Protein AF-A0A2T4ZBY1-F1 (afdb_monomer)

InterPro domains:
  IPR059263 Domain of unknown function DUF8219 [PF26656] (148-342)

Mean predicted aligned error: 10.85 Å

Solvent-accessible surface area (backbone atoms only — not comparable to full-atom values): 21522 Å² total; per-residue (Å²): 126,55,68,68,60,48,50,60,74,46,60,63,55,38,20,44,73,48,83,34,40,64,69,48,45,54,54,49,44,67,59,43,37,71,72,54,42,37,62,71,55,68,68,61,47,50,50,28,54,46,46,4,48,75,69,65,34,77,28,67,42,72,26,44,16,77,83,45,77,84,22,32,41,41,35,39,32,48,36,81,61,36,28,42,39,36,40,30,40,50,50,91,46,44,69,63,52,51,53,55,46,56,76,67,43,88,72,88,86,60,76,22,54,82,43,79,49,66,58,50,59,50,31,63,75,68,70,47,100,59,94,61,76,75,69,66,52,46,78,80,47,57,73,67,37,56,66,52,53,32,52,73,62,60,64,67,64,103,80,74,81,60,85,88,68,69,68,74,40,63,79,32,63,53,58,50,74,50,74,77,47,96,68,30,34,40,27,48,36,38,44,29,48,74,58,39,42,32,40,29,38,36,41,86,94,41,99,58,68,43,71,41,24,38,32,39,87,91,48,86,36,15,55,60,38,49,59,89,53,44,55,59,50,43,37,53,45,22,63,76,34,63,95,52,36,53,53,64,43,64,69,49,44,67,32,36,45,42,36,68,89,52,64,61,68,63,49,50,30,49,50,41,12,43,52,52,72,68,71,67,64,56,72,74,53,43,61,53,57,50,65,64,56,47,72,35,71,87,55,66,76,45,77,44,93,88,60,40,72,31,36,64,78,85,52,66,97,69,55,34,35,46,48,30,76,84,45,95,74,52,61,41,68,66,58,47,47,59,50,55,58,55,55,70,47,59,91,37,72,63,42,55,52,27,50,49,50,50,52,51,44,31,72,75,43,31,68,93,79,69,83,61,50,72,71,61,70,82,106

Organism: NCBI:txid1121389

Sequence (379 aa):
MNEEQMLDKYAGIMQYQLTLNPTDTDKLLADLIPLLALSFERSAYECACNKAKEENTVSIYYAKSRKDPRCLVLIQFLMSFFCHVIIRFPQTDEQVIRARINEVSHEDLYDTLTQQSKMNRIVHHYQIDIEVIDEYDLWKTVFKQKNFWNEYARFTSDNEVKDEEALIYPALAKPIYFEIEPKIGLLVDIGDKIFQSMLLFKHPSLDHPYRLGWDDAAHWRPHVLRWAEFKPLIYFLTIRYPDHFVVPFLLLLRFAPITKEEDEGEISKMIKAAWRSLHLFREEEIEQLDRIATYKPHFTWSYEAETGRYHACDAPMDIYSKRHICTDDFPFHAFADLFRSIESYKNTAAWYEAEEKWIRLIAQYGMEGDETWLARRNQ

pLDDT: mean 86.49, std 12.83, range [44.78, 98.31]

Nearest PDB structures (foldseek):
  3fg8-assembly3_C  TM=4.325E-01  e=1.320E+00  Rhodococcus jostii RHA1
  8avx-assembly1_B  TM=3.918E-01  e=1.931E+00  Deinococcus radiodurans R1 = ATCC 13939 = DSM 20539
  2xb3-assembly1_A  TM=3.550E-01  e=1.184E+00  Thermosynechococcus vestitus BP-1
  2vu4-assembly1_A  TM=3.265E-01  e=3.913E+00  Spinacia oleracea
  4rth-assembly1_A  TM=2.129E-01  e=5.725E+00  Zea mays

Structure (mmCIF, N/CA/C/O backbone):
data_AF-A0A2T4ZBY1-F1
#
_entry.id   AF-A0A2T4ZBY1-F1
#
loop_
_atom_site.group_PDB
_atom_site.id
_atom_site.type_symbol
_atom_site.label_atom_id
_atom_site.label_alt_id
_atom_site.label_comp_id
_atom_site.label_asym_id
_atom_site.label_entity_id
_atom_site.label_seq_id
_atom_site.pdbx_PDB_ins_code
_atom_site.Cartn_x
_atom_site.Cartn_y
_atom_site.Cartn_z
_atom_site.occupancy
_atom_site.B_iso_or_equiv
_atom_site.auth_seq_id
_atom_site.auth_comp_id
_atom_site.auth_asym_id
_atom_site.auth_atom_id
_atom_site.pdbx_PDB_model_num
ATOM 1 N N . MET A 1 1 ? -17.187 1.273 0.569 1.00 62.06 1 MET A N 1
ATOM 2 C CA . MET A 1 1 ? -17.721 2.610 0.895 1.00 62.06 1 MET A CA 1
ATOM 3 C C . MET A 1 1 ? -16.534 3.540 0.785 1.00 62.06 1 MET A C 1
ATOM 5 O O . MET A 1 1 ? -15.509 3.169 1.328 1.00 62.06 1 MET A O 1
ATOM 9 N N . ASN A 1 2 ? -16.608 4.626 0.015 1.00 58.25 2 ASN A N 1
ATOM 10 C CA . ASN A 1 2 ? -15.448 5.514 -0.144 1.00 58.25 2 ASN A CA 1
ATOM 11 C C . ASN A 1 2 ? -15.219 6.367 1.126 1.00 58.25 2 ASN A C 1
ATOM 13 O O . ASN A 1 2 ? -16.086 6.414 1.999 1.00 58.25 2 ASN A O 1
ATOM 17 N N . GLU A 1 3 ? -14.070 7.045 1.222 1.00 60.50 3 GLU A N 1
ATOM 18 C CA . GLU A 1 3 ? -13.687 7.881 2.377 1.00 60.50 3 GLU A CA 1
ATOM 19 C C . GLU A 1 3 ? -14.781 8.891 2.775 1.00 60.50 3 GLU A C 1
ATOM 21 O O . GLU A 1 3 ? -15.120 9.013 3.948 1.00 60.50 3 GLU A O 1
ATOM 26 N N . GLU A 1 4 ? -15.394 9.572 1.805 1.00 67.31 4 GLU A N 1
ATOM 27 C CA . GLU A 1 4 ? -16.436 10.577 2.054 1.00 67.31 4 GLU A CA 1
ATOM 28 C C . GLU A 1 4 ? -17.704 9.959 2.662 1.00 67.31 4 GLU A C 1
ATOM 30 O O . GLU A 1 4 ? -18.222 10.445 3.665 1.00 67.31 4 GLU A O 1
ATOM 35 N N . GLN A 1 5 ? -18.163 8.830 2.118 1.00 73.75 5 GLN A N 1
ATOM 36 C CA . GLN A 1 5 ? -19.296 8.079 2.657 1.00 73.75 5 GLN A CA 1
ATOM 37 C C . GLN A 1 5 ? -19.000 7.506 4.054 1.00 73.75 5 GLN A C 1
ATOM 39 O O . GLN A 1 5 ? -19.903 7.409 4.884 1.00 73.75 5 GLN A O 1
ATOM 44 N N . MET A 1 6 ? -17.746 7.124 4.327 1.00 72.62 6 MET A N 1
ATOM 45 C CA . MET A 1 6 ? -17.313 6.677 5.655 1.00 72.62 6 MET A CA 1
ATOM 46 C C . MET A 1 6 ? -17.366 7.823 6.668 1.00 72.62 6 MET A C 1
ATOM 48 O O . MET A 1 6 ? -17.929 7.648 7.750 1.00 72.62 6 MET A O 1
ATOM 52 N N . LEU A 1 7 ? -16.796 8.980 6.316 1.00 74.56 7 LEU A N 1
ATOM 53 C CA . LEU A 1 7 ? -16.785 10.175 7.160 1.00 74.56 7 LEU A CA 1
ATOM 54 C C . LEU A 1 7 ? -18.203 10.654 7.463 1.00 74.56 7 LEU A C 1
ATOM 56 O O . LEU A 1 7 ? -18.491 10.992 8.606 1.00 74.56 7 LEU A O 1
ATOM 60 N N . ASP A 1 8 ? -19.095 10.617 6.475 1.00 85.00 8 ASP A N 1
ATOM 61 C CA . ASP A 1 8 ? -20.505 10.950 6.665 1.00 85.00 8 ASP A CA 1
ATOM 62 C C . ASP A 1 8 ? -21.203 9.942 7.593 1.00 85.00 8 ASP A C 1
ATOM 64 O O . ASP A 1 8 ? -21.796 10.311 8.610 1.00 85.00 8 AS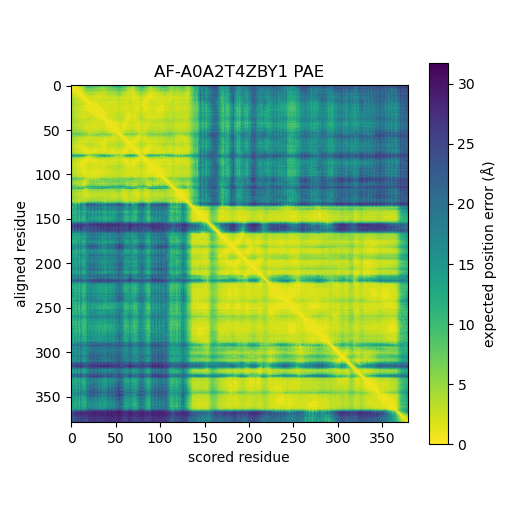P A O 1
ATOM 68 N N . LYS A 1 9 ? -21.047 8.635 7.331 1.00 87.31 9 LYS A N 1
ATOM 69 C CA . LYS A 1 9 ? -21.667 7.579 8.147 1.00 87.31 9 LYS A CA 1
ATOM 70 C C . LYS A 1 9 ? -21.220 7.616 9.609 1.00 87.31 9 LYS A C 1
ATOM 72 O O . LYS A 1 9 ? -22.024 7.358 10.512 1.00 87.31 9 LYS A O 1
ATOM 77 N N . TYR A 1 10 ? -19.944 7.898 9.851 1.00 90.06 10 TYR A N 1
ATOM 78 C CA . TYR A 1 10 ? -19.343 7.927 11.183 1.00 90.06 10 TYR A CA 1
ATOM 79 C C . TYR A 1 10 ? -19.145 9.345 11.729 1.00 90.06 10 TYR A C 1
ATOM 81 O O . TYR A 1 10 ? -18.454 9.524 12.732 1.00 90.06 10 TYR A O 1
ATOM 89 N N . ALA A 1 11 ? -19.801 10.345 11.135 1.00 90.69 11 ALA A N 1
ATOM 90 C CA . ALA A 1 11 ? -19.777 11.707 11.641 1.00 90.69 11 ALA A CA 1
ATOM 91 C C . ALA A 1 11 ? -20.222 11.745 13.115 1.00 90.69 11 ALA A C 1
ATOM 93 O O . ALA A 1 11 ? -21.262 11.188 13.490 1.00 90.69 11 ALA A O 1
ATOM 94 N N . GLY A 1 12 ? -19.406 12.395 13.950 1.00 93.31 12 GLY A N 1
ATOM 95 C CA . GLY A 1 12 ? -19.637 12.513 15.391 1.00 93.31 12 GLY A CA 1
ATOM 96 C C . GLY A 1 12 ? -19.388 11.233 16.194 1.00 93.31 12 GLY A C 1
ATOM 97 O O . GLY A 1 12 ? -19.800 11.175 17.349 1.00 93.31 12 GLY A O 1
ATOM 98 N N . ILE A 1 13 ? -18.744 10.214 15.620 1.00 95.25 13 ILE A N 1
ATOM 99 C CA . ILE A 1 13 ? -18.217 9.055 16.351 1.00 95.25 13 ILE A CA 1
ATOM 100 C C . ILE A 1 13 ? -16.724 9.276 16.613 1.00 95.25 13 ILE A C 1
ATOM 102 O O . ILE A 1 13 ? -16.033 9.868 15.793 1.00 95.25 13 ILE A O 1
ATOM 106 N N . MET A 1 14 ? -16.236 8.791 17.749 1.00 93.50 14 MET A N 1
ATOM 107 C CA . MET A 1 14 ? -14.817 8.721 18.101 1.00 93.50 14 MET A CA 1
ATOM 108 C C . MET A 1 14 ? -14.440 7.285 18.455 1.00 93.50 14 MET A C 1
ATOM 110 O O . MET A 1 14 ? -15.310 6.472 18.791 1.00 93.50 14 MET A O 1
ATOM 114 N N . GLN A 1 15 ? -13.145 6.970 18.415 1.00 93.75 15 GLN A N 1
ATOM 115 C CA . GLN A 1 15 ? -12.635 5.677 18.856 1.00 93.75 15 GLN A CA 1
ATOM 116 C C . GLN A 1 15 ? -11.355 5.791 19.676 1.00 93.75 15 GLN A C 1
ATOM 118 O O . GLN A 1 15 ? -10.359 6.333 19.209 1.00 93.75 15 GLN A O 1
ATOM 123 N N . TYR A 1 16 ? -11.323 5.155 20.842 1.00 94.62 16 TYR A N 1
ATOM 124 C CA . TYR A 1 16 ? -10.093 4.969 21.617 1.00 94.62 16 TYR A CA 1
ATOM 125 C C . TYR A 1 16 ? -9.655 3.513 21.629 1.00 94.62 16 TYR A C 1
ATOM 127 O O . TYR A 1 16 ? -10.484 2.606 21.546 1.00 94.62 16 TYR A O 1
ATOM 135 N N . GLN A 1 17 ? -8.344 3.302 21.742 1.00 92.94 17 GLN A N 1
ATOM 136 C CA . GLN A 1 17 ? -7.732 1.987 21.883 1.00 92.94 17 GLN A CA 1
ATOM 137 C C . GLN A 1 17 ? -6.754 1.991 23.055 1.00 92.94 17 GLN A C 1
ATOM 139 O O . GLN A 1 17 ? -5.975 2.926 23.198 1.00 92.94 17 GLN A O 1
ATOM 144 N N . LEU A 1 18 ? -6.814 0.952 23.882 1.00 94.19 18 LEU A N 1
ATOM 145 C CA . LEU A 1 18 ? -6.128 0.864 25.170 1.00 94.19 18 LEU A CA 1
ATOM 146 C C . LEU A 1 18 ? -5.474 -0.510 25.312 1.00 94.19 18 LEU A C 1
ATOM 148 O O . LEU A 1 18 ? -5.987 -1.498 24.770 1.00 94.19 18 LEU A O 1
ATOM 152 N N . THR A 1 19 ? -4.414 -0.600 26.113 1.00 93.50 19 THR A N 1
ATOM 153 C CA . THR A 1 19 ? -3.943 -1.886 26.647 1.00 93.50 19 THR A CA 1
ATOM 154 C C . THR A 1 19 ? -4.122 -1.905 28.160 1.00 93.50 19 THR A C 1
ATOM 156 O O . THR A 1 19 ? -3.518 -1.111 28.866 1.00 93.50 19 THR A O 1
ATOM 159 N N . LEU A 1 20 ? -4.960 -2.810 28.663 1.00 95.38 20 LEU A N 1
ATOM 160 C CA . LEU A 1 20 ? -5.303 -2.905 30.086 1.00 95.38 20 LEU A CA 1
ATOM 161 C C . LEU A 1 20 ? -5.048 -4.318 30.605 1.00 95.38 20 LEU A C 1
ATOM 163 O O . LEU A 1 20 ? -5.096 -5.281 29.844 1.00 95.38 20 LEU A O 1
ATOM 167 N N . ASN A 1 21 ? -4.836 -4.474 31.910 1.00 94.81 21 ASN A N 1
ATOM 168 C CA . ASN A 1 21 ? -4.955 -5.796 32.529 1.00 94.81 21 ASN A CA 1
ATOM 169 C C . ASN A 1 21 ? -6.450 -6.202 32.647 1.00 94.81 21 ASN A C 1
ATOM 171 O O . ASN A 1 21 ? -7.340 -5.355 32.495 1.00 94.81 21 ASN A O 1
ATOM 175 N N . PRO A 1 22 ? -6.769 -7.487 32.903 1.00 92.75 22 PRO A N 1
ATOM 176 C CA . PRO A 1 22 ? -8.157 -7.945 32.999 1.00 92.75 22 PRO A CA 1
ATOM 177 C C . PRO A 1 22 ? -8.991 -7.232 34.073 1.00 92.75 22 PRO A C 1
ATOM 179 O O . PRO A 1 22 ? -10.155 -6.931 33.829 1.00 92.75 22 PRO A O 1
ATOM 182 N N . THR A 1 23 ? -8.403 -6.917 35.231 1.00 94.69 23 THR A N 1
ATOM 183 C CA . THR A 1 23 ? -9.101 -6.250 36.344 1.00 94.69 23 THR A CA 1
ATOM 184 C C . THR A 1 23 ? -9.541 -4.837 35.965 1.00 94.69 23 THR A C 1
ATOM 186 O O . THR A 1 23 ? -10.693 -4.459 36.173 1.00 94.69 23 THR A O 1
ATOM 189 N N . ASP A 1 24 ? -8.640 -4.071 35.356 1.00 96.75 24 ASP A N 1
ATOM 190 C CA . ASP A 1 24 ? -8.914 -2.716 34.877 1.00 96.75 24 ASP A CA 1
ATOM 191 C C . ASP A 1 24 ? -9.897 -2.716 33.703 1.00 96.75 24 ASP A C 1
ATOM 193 O O . ASP A 1 24 ? -10.747 -1.831 33.596 1.00 96.75 24 ASP A O 1
ATOM 197 N N . THR A 1 25 ? -9.847 -3.755 32.864 1.00 96.50 25 THR A N 1
ATOM 198 C CA . THR A 1 25 ? -10.837 -3.983 31.803 1.00 96.50 25 THR A CA 1
ATOM 199 C C . THR A 1 25 ? -12.233 -4.202 32.391 1.00 96.50 25 THR A C 1
ATOM 201 O O . THR A 1 25 ? -13.179 -3.554 31.949 1.00 96.50 25 THR A O 1
ATOM 204 N N . ASP A 1 26 ? -12.382 -5.076 33.393 1.00 96.25 26 ASP A N 1
ATOM 205 C CA . ASP A 1 26 ? -13.662 -5.318 34.078 1.00 96.25 26 ASP A CA 1
ATOM 206 C C . ASP A 1 26 ? -14.211 -4.028 34.714 1.00 96.25 26 ASP A C 1
ATOM 208 O O . ASP A 1 26 ? -15.394 -3.713 34.551 1.00 96.25 26 ASP A O 1
ATOM 212 N N . LYS A 1 27 ? -13.348 -3.251 35.390 1.00 97.00 27 LYS A N 1
ATOM 213 C CA . LYS A 1 27 ? -13.723 -1.960 35.989 1.00 97.00 27 LYS A CA 1
ATOM 214 C C . LYS A 1 27 ? -14.229 -0.984 34.925 1.00 97.00 27 LYS A C 1
ATOM 216 O O . LYS A 1 27 ? -15.320 -0.439 35.066 1.00 97.00 27 LYS A O 1
ATOM 221 N N . LEU A 1 28 ? -13.473 -0.806 33.842 1.00 97.31 28 LEU A N 1
ATOM 222 C CA . LEU A 1 28 ? -13.849 0.096 32.757 1.00 97.31 28 LEU A CA 1
ATOM 223 C C . LEU A 1 28 ? -15.168 -0.327 32.093 1.00 97.31 28 LEU A C 1
ATOM 225 O O . LEU A 1 28 ? -16.019 0.513 31.808 1.00 97.31 28 LEU A O 1
ATOM 229 N N . LEU A 1 29 ? -15.377 -1.627 31.871 1.00 97.06 29 LEU A N 1
ATOM 230 C CA . LEU A 1 29 ? -16.619 -2.134 31.287 1.00 97.06 29 LEU A CA 1
ATOM 231 C C . LEU A 1 29 ? -17.833 -1.876 32.174 1.00 97.06 29 LEU A C 1
ATOM 233 O O . LEU A 1 29 ? -18.886 -1.524 31.646 1.00 97.06 29 LEU A O 1
ATOM 237 N N . ALA A 1 30 ? -17.699 -2.020 33.495 1.00 96.56 30 ALA A N 1
ATOM 238 C CA . ALA A 1 30 ? -18.791 -1.741 34.423 1.00 96.56 30 ALA A CA 1
ATOM 239 C C . ALA A 1 30 ? -19.327 -0.305 34.268 1.00 96.56 30 ALA A C 1
ATOM 241 O O . ALA A 1 30 ? -20.541 -0.100 34.337 1.00 96.56 30 ALA A O 1
ATOM 242 N N . ASP A 1 31 ? -18.446 0.654 33.967 1.00 96.31 31 ASP A N 1
ATOM 243 C CA . ASP A 1 31 ? -18.810 2.050 33.715 1.00 96.31 31 ASP A CA 1
ATOM 244 C C . ASP A 1 31 ? -19.317 2.288 32.281 1.00 96.31 31 ASP A C 1
ATOM 246 O O . ASP A 1 31 ? -20.285 3.027 32.071 1.00 96.31 31 ASP A O 1
ATOM 250 N N . LEU A 1 32 ? -18.696 1.659 31.276 1.00 96.12 32 LEU A N 1
ATOM 251 C CA . LEU A 1 32 ? -19.032 1.882 29.864 1.00 96.12 32 LEU A CA 1
ATOM 252 C C . LEU A 1 32 ? -20.331 1.199 29.421 1.00 96.12 32 LEU A C 1
ATOM 254 O O . LEU A 1 32 ? -21.037 1.741 28.571 1.00 96.12 32 LEU A O 1
ATOM 258 N N . ILE A 1 33 ? -20.668 0.029 29.974 1.00 96.81 33 ILE A N 1
ATOM 259 C CA . ILE A 1 33 ? -21.889 -0.717 29.624 1.00 96.81 33 ILE A CA 1
ATOM 260 C C . ILE A 1 33 ? -23.153 0.145 29.769 1.00 96.81 33 ILE A C 1
ATOM 262 O O . ILE A 1 33 ? -23.899 0.247 28.787 1.00 96.81 33 ILE A O 1
ATOM 266 N N . PRO A 1 34 ? -23.429 0.769 30.933 1.00 96.75 34 PRO A N 1
ATOM 267 C CA . PRO A 1 34 ? -24.606 1.617 31.081 1.00 96.75 34 PRO A CA 1
ATOM 268 C C . PRO A 1 34 ? -24.491 2.909 30.268 1.00 96.75 34 PRO A C 1
ATOM 270 O O . PRO A 1 34 ? -25.483 3.321 29.666 1.00 96.75 34 PRO A O 1
ATOM 273 N N . LEU A 1 35 ? -23.300 3.517 30.205 1.00 95.88 35 LEU A N 1
ATOM 274 C CA . LEU A 1 35 ? -23.070 4.782 29.504 1.00 95.88 35 LEU A CA 1
ATOM 275 C C . LEU A 1 35 ? -23.386 4.669 28.007 1.00 95.88 35 LEU A C 1
ATOM 277 O O . LEU A 1 35 ? -24.145 5.467 27.464 1.00 95.88 35 LEU A O 1
ATOM 281 N N . LEU A 1 36 ? -22.872 3.621 27.362 1.00 95.88 36 LEU A N 1
ATOM 282 C CA . LEU A 1 36 ? -23.037 3.377 25.929 1.00 95.88 36 LEU A CA 1
ATOM 283 C C . LEU A 1 36 ? -24.257 2.507 25.600 1.00 95.88 36 LEU A C 1
ATOM 285 O O . LEU A 1 36 ? -24.498 2.208 24.430 1.00 95.88 36 LEU A O 1
ATOM 289 N N . ALA A 1 37 ? -25.038 2.090 26.601 1.00 96.81 37 ALA A N 1
ATOM 290 C CA . ALA A 1 37 ? -26.164 1.168 26.448 1.00 96.81 37 ALA A CA 1
ATOM 291 C C . ALA A 1 37 ? -25.789 -0.115 25.674 1.00 96.81 37 ALA A C 1
ATOM 293 O O . ALA A 1 37 ? -26.484 -0.512 24.732 1.00 96.81 37 ALA A O 1
ATOM 294 N N . LEU A 1 38 ? -24.670 -0.746 26.043 1.00 96.06 38 LEU A N 1
ATOM 295 C CA . LEU A 1 38 ? -24.140 -1.931 25.361 1.00 96.06 38 LEU A CA 1
ATOM 296 C C . LEU A 1 38 ? -25.024 -3.165 25.597 1.00 96.06 38 LEU A C 1
ATOM 298 O O . LEU A 1 38 ? -25.463 -3.435 26.716 1.00 96.06 38 LEU A O 1
ATOM 302 N N . SER A 1 39 ? -25.230 -3.972 24.555 1.00 95.44 39 SER A N 1
ATOM 303 C CA . SER A 1 39 ? -25.774 -5.332 24.666 1.00 95.44 39 SER A CA 1
ATOM 304 C C . SER A 1 39 ? -24.722 -6.288 25.227 1.00 95.44 39 SER A C 1
ATOM 306 O O . SER A 1 39 ? -24.191 -7.126 24.509 1.00 95.44 39 SER A O 1
ATOM 308 N N . PHE A 1 40 ? -24.379 -6.120 26.501 1.00 95.88 40 PHE A N 1
ATOM 309 C CA . PHE A 1 40 ? -23.341 -6.909 27.152 1.00 95.88 40 PHE A CA 1
ATOM 310 C C . PHE A 1 40 ? -23.882 -8.250 27.669 1.00 95.88 40 PHE A C 1
ATOM 312 O O . PHE A 1 40 ? -24.803 -8.282 28.487 1.00 95.88 40 PHE A O 1
ATOM 319 N N . GLU A 1 41 ? -23.277 -9.352 27.228 1.00 96.50 41 GLU A N 1
ATOM 320 C CA . GLU A 1 41 ? -23.583 -10.714 27.666 1.00 96.50 41 GLU A CA 1
ATOM 321 C C . GLU A 1 41 ? -22.462 -11.240 28.568 1.00 96.50 41 GLU A C 1
ATOM 323 O O . GLU A 1 41 ? -21.413 -11.687 28.097 1.00 96.50 41 GLU A O 1
ATOM 328 N N . ARG A 1 42 ? -22.685 -11.201 29.891 1.00 95.88 42 ARG A N 1
ATOM 329 C CA . ARG A 1 42 ? -21.660 -11.558 30.889 1.00 95.88 42 ARG A CA 1
ATOM 330 C C . ARG A 1 42 ? -21.090 -12.963 30.678 1.00 95.88 42 ARG A C 1
ATOM 332 O O . ARG A 1 42 ? -19.880 -13.131 30.754 1.00 95.88 42 ARG A O 1
ATOM 339 N N . SER A 1 43 ? -21.934 -13.941 30.352 1.00 96.06 43 SER A N 1
ATOM 340 C CA . SER A 1 43 ? -21.504 -15.323 30.106 1.00 96.06 43 SER A CA 1
ATOM 341 C C . SER A 1 43 ? -20.586 -15.454 28.888 1.00 96.06 43 SER A C 1
ATOM 343 O O . SER A 1 43 ? -19.617 -16.206 28.933 1.00 96.06 43 SER A O 1
ATOM 345 N N . ALA A 1 44 ? -20.855 -14.716 27.807 1.00 95.44 44 ALA A N 1
ATOM 346 C CA . ALA A 1 44 ? -20.012 -14.724 26.613 1.00 95.44 44 ALA A CA 1
ATOM 347 C C . ALA A 1 44 ? -18.664 -14.031 26.873 1.00 95.44 44 ALA A C 1
ATOM 349 O O . ALA A 1 44 ? -17.621 -14.533 26.453 1.00 95.44 44 ALA A O 1
ATOM 350 N N . TYR A 1 45 ? -18.675 -12.926 27.625 1.00 96.25 45 TYR A N 1
ATOM 351 C CA . TYR A 1 45 ? -17.459 -12.248 28.079 1.00 96.25 45 TYR A CA 1
ATOM 352 C C . TYR A 1 45 ? -16.578 -13.165 28.941 1.00 96.25 45 TYR A C 1
ATOM 354 O O . TYR A 1 45 ? -15.388 -13.320 28.669 1.00 96.25 45 TYR A O 1
ATOM 362 N N . GLU A 1 46 ? -17.163 -13.815 29.951 1.00 95.19 46 GLU A N 1
ATOM 363 C CA . GLU A 1 46 ? -16.445 -14.735 30.841 1.00 95.19 46 GLU A CA 1
ATOM 364 C C . GLU A 1 46 ? -15.914 -15.953 30.082 1.00 95.19 46 GLU A C 1
ATOM 366 O O . GLU A 1 46 ? -14.772 -16.353 30.296 1.00 95.19 46 GLU A O 1
ATOM 371 N N . CYS A 1 47 ? -16.688 -16.493 29.136 1.00 95.06 47 CYS A N 1
ATOM 372 C CA . CYS A 1 47 ? -16.235 -17.573 28.262 1.00 95.06 47 CYS A CA 1
ATOM 373 C C . CYS A 1 47 ? -15.004 -17.164 27.439 1.00 95.06 47 CYS A C 1
ATOM 375 O O . CYS A 1 47 ? -14.045 -17.930 27.360 1.00 95.06 47 CYS A O 1
ATOM 377 N N . ALA A 1 48 ? -1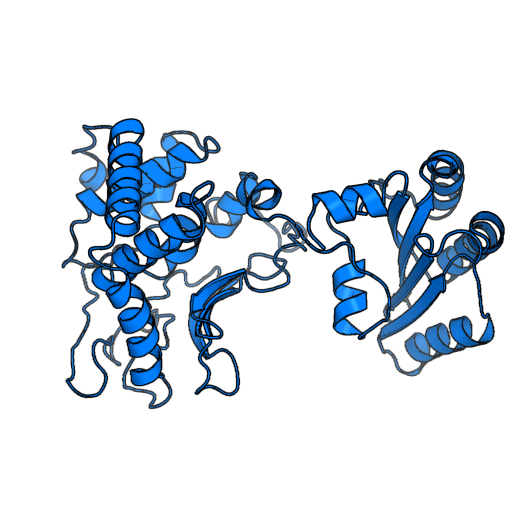5.001 -15.965 26.846 1.00 93.31 48 ALA A N 1
ATOM 378 C CA . ALA A 1 48 ? -13.849 -15.465 26.099 1.00 93.31 48 ALA A CA 1
ATOM 379 C C . ALA A 1 48 ? -12.630 -15.276 27.020 1.00 93.31 48 ALA A C 1
ATOM 381 O O . ALA A 1 48 ? -11.540 -15.756 26.703 1.00 93.31 48 ALA A O 1
ATOM 382 N N . CYS A 1 49 ? -12.816 -14.646 28.181 1.00 93.69 49 CYS A N 1
ATOM 383 C CA . CYS A 1 49 ? -11.755 -14.419 29.163 1.00 93.69 49 CYS A CA 1
ATOM 384 C C . CYS A 1 49 ? -11.133 -15.738 29.662 1.00 93.69 49 CYS A C 1
ATOM 386 O O . CYS A 1 49 ? -9.910 -15.879 29.680 1.00 93.69 49 CYS A O 1
ATOM 388 N N . ASN A 1 50 ? -11.959 -16.730 30.008 1.00 92.94 50 ASN A N 1
ATOM 389 C CA . ASN A 1 50 ? -11.488 -18.037 30.471 1.00 92.94 50 ASN A CA 1
ATOM 390 C C . ASN A 1 50 ? -10.771 -18.802 29.362 1.00 92.94 50 ASN A C 1
ATOM 392 O O . ASN A 1 50 ? -9.698 -19.340 29.612 1.00 92.94 50 ASN A O 1
ATOM 396 N N . LYS A 1 51 ? -11.286 -18.764 28.127 1.00 91.25 51 LYS A N 1
ATOM 397 C CA . LYS A 1 51 ? -10.618 -19.378 26.974 1.00 91.25 51 LYS A CA 1
ATOM 398 C C . LYS A 1 51 ? -9.186 -18.863 26.805 1.00 91.25 51 LYS A C 1
ATOM 400 O O . LYS A 1 51 ? -8.262 -19.658 26.669 1.00 91.25 51 LYS A O 1
ATOM 405 N N . ALA A 1 52 ? -8.989 -17.545 26.883 1.00 90.19 52 ALA A N 1
ATOM 406 C CA . ALA A 1 52 ? -7.656 -16.956 26.762 1.00 90.19 52 ALA A CA 1
ATOM 407 C C . ALA A 1 52 ? -6.711 -17.364 27.907 1.00 90.19 52 ALA A C 1
ATOM 409 O O . ALA A 1 52 ? -5.517 -17.566 27.682 1.00 90.19 52 ALA A O 1
ATOM 410 N N . LYS A 1 53 ? -7.240 -17.520 29.128 1.00 89.25 53 LYS A N 1
ATOM 411 C CA . LYS A 1 53 ? -6.466 -17.939 30.307 1.00 89.25 53 LYS A CA 1
ATOM 412 C C . LYS A 1 53 ? -6.108 -19.425 30.294 1.00 89.25 53 LYS A C 1
ATOM 414 O O . LYS A 1 53 ? -4.965 -19.767 30.572 1.00 89.25 53 LYS A O 1
ATOM 419 N N . GLU A 1 54 ? -7.080 -20.291 30.024 1.00 91.38 54 GLU A N 1
ATOM 420 C CA . GLU A 1 54 ?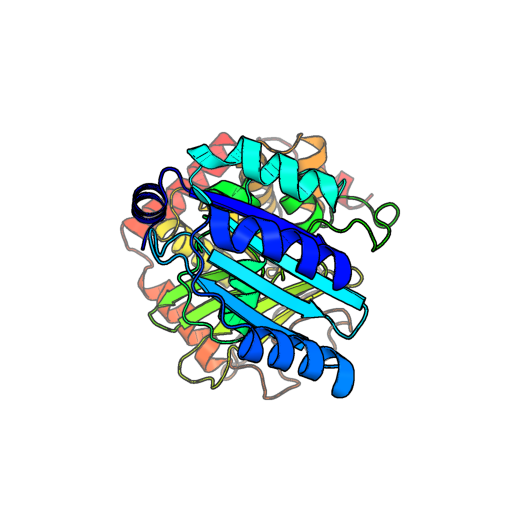 -6.948 -21.746 30.154 1.00 91.38 54 GLU A CA 1
ATOM 421 C C . GLU A 1 54 ? -6.218 -22.364 28.964 1.00 91.38 54 GLU A C 1
ATOM 423 O O . GLU A 1 54 ? -5.357 -23.222 29.143 1.00 91.38 54 GLU A O 1
ATOM 428 N N . GLU A 1 55 ? -6.525 -21.907 27.750 1.00 88.62 55 GLU A N 1
ATOM 429 C CA . GLU A 1 55 ? -5.913 -22.445 26.533 1.00 88.62 55 GLU A CA 1
ATOM 430 C C . GLU A 1 55 ? -4.611 -21.720 26.171 1.00 88.62 55 GLU A C 1
ATOM 432 O O . GLU A 1 55 ? -3.912 -22.136 25.248 1.00 88.62 55 GLU A O 1
ATOM 437 N N . ASN A 1 56 ? -4.278 -20.635 26.882 1.00 85.94 56 ASN A N 1
ATOM 438 C CA . ASN A 1 56 ? -3.179 -19.734 26.538 1.00 85.94 56 ASN A CA 1
ATOM 439 C C . ASN A 1 56 ? -3.275 -19.235 25.079 1.00 85.94 56 ASN A C 1
ATOM 441 O O . ASN A 1 56 ? -2.276 -19.128 24.365 1.00 85.94 56 ASN A O 1
ATOM 445 N N . THR A 1 57 ? -4.503 -18.971 24.623 1.00 87.25 57 THR A N 1
ATOM 446 C CA . THR A 1 57 ? -4.817 -18.512 23.265 1.00 87.25 57 THR A CA 1
ATOM 447 C C . THR A 1 57 ? -5.318 -17.070 23.266 1.00 87.25 57 THR A C 1
ATOM 449 O O . THR A 1 57 ? -5.594 -16.475 24.308 1.00 87.25 57 THR A O 1
ATOM 452 N N . VAL A 1 58 ? -5.424 -16.476 22.077 1.00 88.94 58 VAL A N 1
ATOM 453 C CA . VAL A 1 58 ? -6.101 -15.188 21.903 1.00 88.94 58 VAL A CA 1
ATOM 454 C C . VAL A 1 58 ? -7.597 -15.436 21.730 1.00 88.94 58 VAL A C 1
ATOM 456 O O . VAL A 1 58 ? -8.004 -16.275 20.924 1.00 88.94 58 VAL A O 1
ATOM 459 N N . SER A 1 59 ? -8.425 -14.691 22.459 1.00 92.94 59 SER A N 1
ATOM 460 C CA . SER A 1 59 ? -9.883 -14.733 22.327 1.00 92.94 59 SER A CA 1
ATOM 461 C C . SER A 1 59 ? -10.453 -13.325 22.170 1.00 92.94 59 SER A C 1
ATOM 463 O O . SER A 1 59 ? -9.831 -12.340 22.573 1.00 92.94 59 SER A O 1
ATOM 465 N N . ILE A 1 60 ? -11.635 -13.223 21.560 1.00 95.56 60 ILE A N 1
ATOM 466 C CA . ILE A 1 60 ? -12.278 -11.943 21.262 1.00 95.56 60 ILE A CA 1
ATOM 467 C C . ILE A 1 60 ? -13.670 -11.893 21.883 1.00 95.56 60 ILE A C 1
ATOM 469 O O . ILE A 1 60 ? -14.421 -12.865 21.825 1.00 95.56 60 ILE A O 1
ATOM 473 N N . TYR A 1 61 ? -14.028 -10.730 22.415 1.00 96.06 61 TYR A N 1
ATOM 474 C CA . TYR A 1 61 ? -15.390 -10.387 22.802 1.00 96.06 61 TYR A CA 1
ATOM 475 C C . TYR A 1 61 ? -15.746 -9.004 22.262 1.00 96.06 61 TYR A C 1
ATOM 477 O O . TYR A 1 61 ? -14.895 -8.118 22.220 1.00 96.06 61 TYR A O 1
ATOM 485 N N . TYR A 1 62 ? -17.001 -8.781 21.881 1.00 96.31 62 TYR A N 1
ATOM 486 C CA . TYR A 1 62 ? -17.485 -7.435 21.598 1.00 96.31 62 TYR A CA 1
ATOM 487 C C . TYR A 1 62 ? -18.950 -7.266 21.984 1.00 96.31 62 TYR A C 1
ATOM 489 O O . TYR A 1 62 ? -19.723 -8.220 21.979 1.00 96.31 62 TYR A O 1
ATOM 497 N N . ALA A 1 63 ? -19.335 -6.028 22.283 1.00 96.38 63 ALA A N 1
ATOM 498 C CA . ALA A 1 63 ? -20.714 -5.642 22.546 1.00 96.38 63 ALA A CA 1
ATOM 499 C C . ALA A 1 63 ? -21.037 -4.350 21.790 1.00 96.38 63 ALA A C 1
ATOM 501 O O . ALA A 1 63 ? -20.302 -3.369 21.893 1.00 96.38 63 ALA A O 1
ATOM 502 N N . LYS A 1 64 ? -22.141 -4.343 21.036 1.00 96.50 64 LYS A N 1
ATOM 503 C CA . LYS A 1 64 ? -22.648 -3.159 20.321 1.00 96.50 64 LYS A CA 1
ATOM 504 C C . LYS A 1 64 ? -23.655 -2.405 21.189 1.00 96.50 64 LYS A C 1
ATOM 506 O O . LYS A 1 64 ? -24.371 -3.015 21.987 1.00 96.50 64 LYS A O 1
ATOM 511 N N . SER A 1 65 ? -23.729 -1.088 21.029 1.00 96.75 65 SER A N 1
ATOM 512 C CA . SER A 1 65 ? -24.779 -0.285 21.654 1.00 96.75 65 SER A CA 1
ATOM 513 C C . SER A 1 65 ? -26.151 -0.641 21.083 1.00 96.75 65 SER A C 1
ATOM 515 O O . SER A 1 65 ? -26.312 -0.856 19.883 1.00 96.75 65 SER A O 1
ATOM 517 N N . ARG A 1 66 ? -27.163 -0.665 21.955 1.00 95.75 66 ARG A N 1
ATOM 518 C CA . ARG A 1 66 ? -28.578 -0.805 21.573 1.00 95.75 66 ARG A CA 1
ATOM 519 C C . ARG A 1 66 ? -29.160 0.474 20.978 1.00 95.75 66 ARG A C 1
ATOM 521 O O . ARG A 1 66 ? -30.214 0.413 20.355 1.00 95.75 66 ARG A O 1
ATOM 528 N N . LYS A 1 67 ? -28.523 1.622 21.228 1.00 95.38 67 LYS A N 1
ATOM 529 C CA . LYS A 1 67 ? -28.998 2.939 20.783 1.00 95.38 67 LYS A CA 1
ATOM 530 C C . LYS A 1 67 ? -28.385 3.342 19.448 1.00 95.38 67 LYS A C 1
ATOM 532 O O . LYS A 1 67 ? -29.112 3.785 18.569 1.00 95.38 67 LYS A O 1
ATOM 537 N N . ASP A 1 68 ? -27.072 3.175 19.307 1.00 95.62 68 ASP A N 1
ATOM 538 C CA . ASP A 1 68 ? -26.343 3.516 18.085 1.00 95.62 68 ASP A CA 1
ATOM 539 C C . ASP A 1 68 ? -25.403 2.366 17.692 1.00 95.62 68 ASP A C 1
ATOM 541 O O . ASP A 1 68 ? -24.359 2.197 18.319 1.00 95.62 68 ASP A O 1
ATOM 545 N N . PRO A 1 69 ? -25.714 1.576 16.649 1.00 92.12 69 PRO A N 1
ATOM 546 C CA . PRO A 1 69 ? -24.914 0.409 16.275 1.00 92.12 69 PRO A CA 1
ATOM 547 C C . PRO A 1 69 ? -23.482 0.744 15.821 1.00 92.12 69 PRO A C 1
ATOM 549 O O . PRO A 1 69 ? -22.670 -0.174 15.690 1.00 92.12 69 PRO A O 1
ATOM 552 N N . ARG A 1 70 ? -23.154 2.027 15.594 1.00 93.50 70 ARG A N 1
ATOM 553 C CA . ARG A 1 70 ? -21.781 2.496 15.338 1.00 93.50 70 ARG A CA 1
ATOM 554 C C . ARG A 1 70 ? -20.919 2.470 16.605 1.00 93.50 70 ARG A C 1
ATOM 556 O O . ARG A 1 70 ? -19.698 2.352 16.508 1.00 93.50 70 ARG A O 1
ATOM 563 N N . CYS A 1 71 ? -21.549 2.558 17.777 1.00 96.19 71 CYS A N 1
ATOM 564 C CA . CYS A 1 71 ? -20.899 2.525 19.082 1.00 96.19 71 CYS A CA 1
ATOM 565 C C . CYS A 1 71 ? -20.768 1.085 19.587 1.00 96.19 71 CYS A C 1
ATOM 567 O O . CYS A 1 71 ? -21.722 0.302 19.541 1.00 96.19 71 CYS A O 1
ATOM 569 N N . LEU A 1 72 ? -19.590 0.727 20.093 1.00 96.94 72 LEU A N 1
ATOM 570 C CA . LEU A 1 72 ? -19.293 -0.622 20.573 1.00 96.94 72 LEU A CA 1
ATOM 571 C C . LEU A 1 72 ? -18.060 -0.647 21.468 1.00 96.94 72 LEU A C 1
ATOM 573 O O . LEU A 1 72 ? -17.257 0.283 21.468 1.00 96.94 72 LEU A O 1
ATOM 577 N N . VAL A 1 73 ? -17.882 -1.766 22.163 1.00 97.12 73 VAL A N 1
ATOM 578 C CA . VAL A 1 73 ? -16.606 -2.145 22.769 1.00 97.12 73 VAL A CA 1
ATOM 579 C C . VAL A 1 73 ? -16.160 -3.473 22.172 1.00 97.12 73 VAL A C 1
ATOM 581 O O . VAL A 1 73 ? -16.944 -4.418 22.139 1.00 97.12 73 VAL A O 1
ATOM 584 N N . LEU A 1 74 ? -14.917 -3.536 21.703 1.00 96.69 74 LEU A N 1
ATOM 585 C CA . LEU A 1 74 ? -14.234 -4.732 21.214 1.00 96.69 74 LEU A CA 1
ATOM 586 C C . LEU A 1 74 ? -13.034 -5.007 22.120 1.00 96.69 74 LEU A C 1
ATOM 588 O O . LEU A 1 74 ? -12.254 -4.107 22.417 1.00 96.69 74 LEU A O 1
ATOM 592 N N . ILE A 1 75 ? -12.884 -6.254 22.546 1.00 96.75 75 ILE A N 1
ATOM 593 C CA . ILE A 1 75 ? -11.843 -6.694 23.468 1.00 96.75 75 ILE A CA 1
ATOM 594 C C . ILE A 1 75 ? -11.130 -7.879 22.848 1.00 96.75 75 ILE A C 1
ATOM 596 O O . ILE A 1 75 ? -11.756 -8.889 22.532 1.00 96.75 75 ILE A O 1
ATOM 600 N N . GLN A 1 76 ? -9.817 -7.762 22.711 1.00 96.19 76 GLN A N 1
ATOM 601 C CA . GLN A 1 76 ? -8.937 -8.874 22.396 1.00 96.19 76 GLN A CA 1
ATOM 602 C C . GLN A 1 76 ? -8.165 -9.257 23.655 1.00 96.19 76 GLN A C 1
ATOM 604 O O . GLN A 1 76 ? -7.324 -8.490 24.124 1.00 96.19 76 GLN A O 1
ATOM 609 N N . PHE A 1 77 ? -8.439 -10.441 24.191 1.00 93.88 77 PHE A N 1
ATOM 610 C CA . PHE A 1 77 ? -7.705 -10.999 25.320 1.00 93.88 77 PHE A CA 1
ATOM 611 C C . PHE A 1 77 ? -6.405 -11.617 24.815 1.00 93.88 77 PHE A C 1
ATOM 613 O O . PHE A 1 77 ? -6.423 -12.510 23.968 1.00 93.88 77 PHE A O 1
ATOM 620 N N . LEU A 1 78 ? -5.277 -11.129 25.322 1.00 88.12 78 LEU A N 1
ATOM 621 C CA . LEU A 1 78 ? -3.945 -11.623 25.001 1.00 88.12 78 LEU A CA 1
ATOM 622 C C . LEU A 1 78 ? -3.428 -12.431 26.189 1.00 88.12 78 LEU A C 1
ATOM 624 O O . LEU A 1 78 ? -2.869 -11.875 27.140 1.00 88.12 78 LEU A O 1
ATOM 628 N N . MET A 1 79 ? -3.608 -13.753 26.116 1.00 82.62 79 MET A N 1
ATOM 629 C CA . MET A 1 79 ? -3.209 -14.674 27.184 1.00 82.62 79 MET A CA 1
ATOM 630 C C . MET A 1 79 ? -3.855 -14.253 28.525 1.00 82.62 79 MET A C 1
ATOM 632 O O . MET A 1 79 ? -4.960 -13.709 28.557 1.00 82.62 79 MET A O 1
ATOM 636 N N . SER A 1 80 ? -3.183 -14.493 29.652 1.00 77.44 80 SER A N 1
ATOM 637 C CA . SER A 1 80 ? -3.690 -14.211 31.000 1.00 77.44 80 SER A CA 1
ATOM 638 C C . SER A 1 80 ? -3.363 -12.813 31.550 1.00 77.44 80 SER A C 1
ATOM 640 O O . SER A 1 80 ? -3.797 -12.500 32.660 1.00 77.44 80 SER A O 1
ATOM 642 N N . PHE A 1 81 ? -2.641 -11.962 30.809 1.00 81.06 81 PHE A N 1
ATOM 643 C CA . PHE A 1 81 ? -2.040 -10.742 31.376 1.00 81.06 81 PHE A CA 1
ATOM 644 C C . PHE A 1 81 ? -2.613 -9.425 30.853 1.00 81.06 81 PHE A C 1
ATOM 646 O O . PHE A 1 81 ? -2.711 -8.473 31.627 1.00 81.06 81 PHE A O 1
ATOM 653 N N . PHE A 1 82 ? -3.007 -9.349 29.578 1.00 91.44 82 PHE A N 1
ATOM 654 C CA . PHE A 1 82 ? -3.396 -8.080 28.959 1.00 91.44 82 PHE A CA 1
ATOM 655 C C . PHE A 1 82 ? -4.593 -8.228 28.022 1.00 91.44 82 PHE A C 1
ATOM 657 O O . PHE A 1 82 ? -4.839 -9.278 27.435 1.00 91.44 82 PHE A O 1
ATOM 664 N N . CYS A 1 83 ? -5.326 -7.136 27.863 1.00 94.00 83 CYS A N 1
ATOM 665 C CA . CYS A 1 83 ? -6.453 -6.988 26.962 1.00 94.00 83 CYS A CA 1
ATOM 666 C C . CYS A 1 83 ? -6.209 -5.758 26.087 1.00 94.00 83 CYS A C 1
ATOM 668 O O . CYS A 1 83 ? -5.881 -4.686 26.597 1.00 94.00 83 CYS A O 1
ATOM 670 N N . HIS A 1 84 ? -6.407 -5.883 24.778 1.00 94.56 84 HIS A N 1
ATOM 671 C CA . HIS A 1 84 ? -6.593 -4.717 23.923 1.00 94.56 84 HIS A CA 1
ATOM 672 C C . HIS A 1 84 ? -8.070 -4.352 23.908 1.00 94.56 84 HIS A C 1
ATOM 674 O O . HIS A 1 84 ? -8.898 -5.162 23.491 1.00 94.56 84 HIS A O 1
ATOM 680 N N . VAL A 1 85 ? -8.389 -3.142 24.357 1.00 95.94 85 VAL A N 1
ATOM 681 C CA . VAL A 1 85 ? -9.761 -2.635 24.440 1.00 95.94 85 VAL A CA 1
ATOM 682 C C . VAL A 1 85 ? -9.925 -1.525 23.418 1.00 95.94 85 VAL A C 1
ATOM 684 O O . VAL A 1 85 ? -9.159 -0.569 23.424 1.00 95.94 85 VAL A O 1
ATOM 687 N N . ILE A 1 86 ? -10.917 -1.649 22.543 1.00 95.62 86 ILE A N 1
ATOM 688 C CA . ILE A 1 86 ? -11.269 -0.642 21.544 1.00 95.62 86 ILE A CA 1
ATOM 689 C C . ILE A 1 86 ? -12.699 -0.193 21.805 1.00 95.62 86 ILE A C 1
ATOM 691 O O . ILE A 1 86 ? -13.605 -1.021 21.886 1.00 95.62 86 ILE A O 1
ATOM 695 N N . ILE A 1 87 ? -12.902 1.113 21.937 1.00 96.44 87 ILE A N 1
ATOM 696 C CA . ILE A 1 87 ? -14.173 1.721 22.334 1.00 96.44 87 ILE A CA 1
ATOM 697 C C . ILE A 1 87 ? -14.572 2.701 21.240 1.00 96.44 87 ILE A C 1
ATOM 699 O O . ILE A 1 87 ? -13.848 3.665 21.017 1.00 96.44 87 ILE A O 1
ATOM 703 N N . ARG A 1 88 ? -15.718 2.481 20.588 1.00 95.94 88 ARG A N 1
ATOM 704 C CA . ARG A 1 88 ? -16.369 3.456 19.700 1.00 95.94 88 ARG A CA 1
ATOM 705 C C . ARG A 1 88 ? -17.552 4.092 20.409 1.00 95.94 88 ARG A C 1
ATOM 707 O O . ARG A 1 88 ? -18.399 3.371 20.941 1.00 95.94 88 ARG A O 1
ATOM 714 N N . PHE A 1 89 ? -17.625 5.415 20.388 1.00 97.38 89 PHE A N 1
ATOM 715 C CA . PHE A 1 89 ? -18.613 6.176 21.151 1.00 97.38 89 PHE A CA 1
ATOM 716 C C . PHE A 1 89 ? -18.952 7.519 20.482 1.00 97.38 89 PHE A C 1
ATOM 718 O O . PHE A 1 89 ? -18.193 7.975 19.626 1.00 97.38 89 PHE A O 1
ATOM 725 N N . PRO A 1 90 ? -20.070 8.173 20.846 1.00 97.50 90 PRO A N 1
ATOM 726 C CA . PRO A 1 90 ? -20.411 9.494 20.327 1.00 97.50 90 PRO A CA 1
ATOM 727 C C . PRO A 1 90 ? -19.446 10.562 20.850 1.00 97.50 90 PRO A C 1
ATOM 729 O O . PRO A 1 90 ? -19.163 10.609 22.042 1.00 97.50 90 PRO A O 1
ATOM 732 N N . GLN A 1 91 ? -19.007 11.488 20.000 1.00 96.31 91 GLN A N 1
ATOM 733 C CA . GLN A 1 91 ? -18.112 12.590 20.377 1.00 96.31 91 GLN A CA 1
ATOM 734 C C . GLN A 1 91 ? -18.652 13.429 21.550 1.00 96.31 91 GLN A C 1
ATOM 736 O O . GLN A 1 91 ? -17.883 13.956 22.349 1.00 96.31 91 GLN A O 1
ATOM 741 N N . THR A 1 92 ? -19.975 13.518 21.711 1.00 97.12 92 THR A N 1
ATOM 742 C CA . THR A 1 92 ? -20.608 14.198 22.854 1.00 97.12 92 THR A CA 1
ATOM 743 C C . THR A 1 92 ? -20.240 13.590 24.207 1.00 97.12 92 THR A C 1
ATOM 745 O O . THR A 1 92 ? -20.295 14.287 25.218 1.00 97.12 92 THR A O 1
ATOM 748 N N . ASP A 1 93 ? -19.836 12.320 24.228 1.00 97.25 93 ASP A N 1
ATOM 749 C CA . ASP A 1 93 ? -19.502 11.571 25.438 1.00 97.25 93 ASP A CA 1
ATOM 750 C C . ASP A 1 93 ? -17.986 11.558 25.715 1.00 97.25 93 ASP A C 1
ATOM 752 O O . ASP A 1 93 ? -17.544 10.967 26.703 1.00 97.25 93 ASP A O 1
ATOM 756 N N . GLU A 1 94 ? -17.177 12.228 24.879 1.00 96.31 94 GLU A N 1
ATOM 757 C CA . GLU A 1 94 ? -15.711 12.168 24.922 1.00 96.31 94 GLU A CA 1
ATOM 758 C C . GLU A 1 94 ? -15.147 12.478 26.306 1.00 96.31 94 GLU A C 1
ATOM 760 O O . GLU A 1 94 ? -14.345 11.707 26.828 1.00 96.31 94 GLU A O 1
ATOM 765 N N . GLN A 1 95 ? -15.568 13.584 26.921 1.00 96.50 95 GLN A N 1
ATOM 766 C CA . GLN A 1 95 ? -15.028 14.005 28.216 1.00 96.50 95 GLN A CA 1
ATOM 767 C C . GLN A 1 95 ? -15.326 12.984 29.318 1.00 96.50 95 GLN A C 1
ATOM 769 O O . GLN A 1 95 ? -14.462 12.702 30.147 1.00 96.50 95 GLN A O 1
ATOM 774 N N . VAL A 1 96 ? -16.529 12.405 29.309 1.00 97.31 96 VAL A N 1
ATOM 775 C CA . VAL A 1 96 ? -16.950 11.411 30.304 1.00 97.31 96 VAL A CA 1
ATOM 776 C C . VAL A 1 96 ? -16.169 10.115 30.109 1.00 97.31 96 VAL A C 1
ATOM 778 O O . VAL A 1 96 ? -15.642 9.566 31.073 1.00 97.31 96 VAL A O 1
ATOM 781 N N . ILE A 1 97 ? -16.037 9.648 28.867 1.00 96.75 97 ILE A N 1
ATOM 782 C CA . ILE A 1 97 ? -15.312 8.413 28.548 1.00 96.75 97 ILE A CA 1
ATOM 783 C C . ILE A 1 97 ? -13.819 8.568 28.822 1.00 96.75 97 ILE A C 1
ATOM 785 O O . ILE A 1 97 ? -13.227 7.702 29.462 1.00 96.75 97 ILE A O 1
ATOM 789 N N . ARG A 1 98 ? -13.222 9.695 28.425 1.00 96.25 98 ARG A N 1
ATOM 790 C CA . ARG A 1 98 ? -11.825 10.028 28.721 1.00 96.25 98 ARG A CA 1
ATOM 791 C C . ARG A 1 98 ? -11.570 10.043 30.229 1.00 96.25 98 ARG A C 1
ATOM 793 O O . ARG A 1 98 ? -10.582 9.472 30.673 1.00 96.25 98 ARG A O 1
ATOM 800 N N . ALA A 1 99 ? -12.475 10.623 31.021 1.00 96.19 99 ALA A N 1
ATOM 801 C CA . ALA A 1 99 ? -12.359 10.609 32.478 1.00 96.19 99 ALA A CA 1
ATOM 802 C C . ALA A 1 99 ? -12.355 9.181 33.045 1.00 96.19 99 ALA A C 1
ATOM 804 O O . ALA A 1 99 ? -11.503 8.879 33.874 1.00 96.19 99 ALA A O 1
ATOM 805 N N . ARG A 1 100 ? -13.236 8.291 32.561 1.00 96.88 100 ARG A N 1
ATOM 806 C CA . ARG A 1 100 ? -13.269 6.878 32.991 1.00 96.88 100 ARG A CA 1
ATOM 807 C C . ARG A 1 100 ? -12.024 6.103 32.595 1.00 96.88 100 ARG A C 1
ATOM 809 O O . ARG A 1 100 ? -11.508 5.333 33.396 1.00 96.88 100 ARG A O 1
ATOM 816 N N . ILE A 1 101 ? -11.518 6.323 31.386 1.00 96.44 101 ILE A N 1
ATOM 817 C CA . ILE A 1 101 ? -10.283 5.677 30.937 1.00 96.44 101 ILE A CA 1
ATOM 818 C C . ILE A 1 101 ? -9.099 6.142 31.788 1.00 96.44 101 ILE A C 1
ATOM 820 O O . ILE A 1 101 ? -8.300 5.312 32.207 1.00 96.44 101 ILE A O 1
ATOM 824 N N . ASN A 1 102 ? -9.029 7.431 32.128 1.00 95.19 102 ASN A N 1
ATOM 825 C CA . ASN A 1 102 ? -7.960 7.979 32.964 1.00 95.19 102 ASN A CA 1
ATOM 826 C C . ASN A 1 102 ? -7.937 7.412 34.400 1.00 95.19 102 ASN A C 1
ATOM 828 O O . ASN A 1 102 ? -6.943 7.570 35.107 1.00 95.19 102 ASN A O 1
ATOM 832 N N . GLU A 1 103 ? -9.011 6.753 34.852 1.00 95.38 103 GLU A N 1
ATOM 833 C CA . GLU A 1 103 ? -9.034 6.041 36.137 1.00 95.38 103 GLU A CA 1
ATOM 834 C C . GLU A 1 103 ? -8.346 4.667 36.096 1.00 95.38 103 GLU A C 1
ATOM 836 O O . GLU A 1 103 ? -8.132 4.071 37.155 1.00 95.38 103 GLU A O 1
ATOM 841 N N . VAL A 1 104 ? -8.080 4.133 34.901 1.00 94.31 104 VAL A N 1
ATOM 842 C CA . VAL A 1 104 ? -7.515 2.789 34.681 1.00 94.31 104 VAL A CA 1
ATOM 843 C C . VAL A 1 104 ? -6.286 2.784 33.769 1.00 94.31 104 VAL A C 1
ATOM 845 O O . VAL A 1 104 ? -5.574 1.789 33.704 1.00 94.31 104 VAL A O 1
ATOM 848 N N . SER A 1 105 ? -6.026 3.880 33.060 1.00 90.88 105 SER A N 1
ATOM 849 C CA . SER A 1 105 ? -4.873 4.062 32.184 1.00 90.88 105 SER A CA 1
ATOM 850 C C . SER A 1 10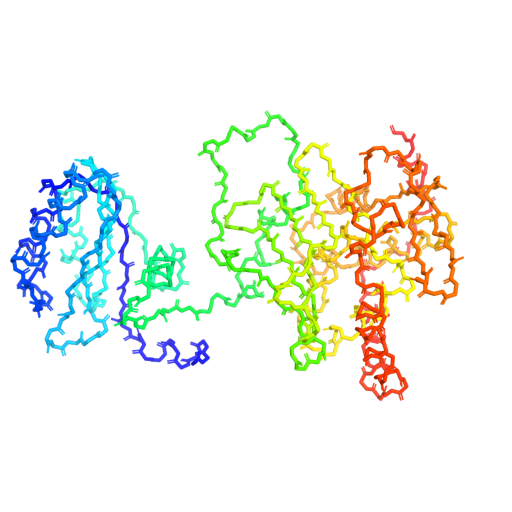5 ? -4.337 5.484 32.302 1.00 90.88 105 SER A C 1
ATOM 852 O O . SER A 1 105 ? -5.080 6.428 32.561 1.00 90.88 105 SER A O 1
ATOM 854 N N . HIS A 1 106 ? -3.035 5.637 32.090 1.00 84.94 106 HIS A N 1
ATOM 855 C CA . HIS A 1 106 ? -2.365 6.934 31.977 1.00 84.94 106 HIS A CA 1
ATOM 856 C C . HIS A 1 106 ? -1.788 7.154 30.572 1.00 84.94 106 HIS A C 1
ATOM 858 O O . HIS A 1 106 ? -0.968 8.045 30.380 1.00 84.94 106 HIS A O 1
ATOM 864 N N . GLU A 1 107 ? -2.181 6.319 29.607 1.00 81.62 107 GLU A N 1
ATOM 865 C CA . GLU A 1 107 ? -1.776 6.460 28.211 1.00 81.62 107 GLU A CA 1
ATOM 866 C C . GLU A 1 107 ? -2.418 7.705 27.584 1.00 81.62 107 GLU A C 1
ATOM 868 O O . GLU A 1 107 ? -3.578 8.033 27.852 1.00 81.62 107 GLU A O 1
ATOM 873 N N . ASP A 1 108 ? -1.674 8.379 26.706 1.00 79.44 108 ASP A N 1
ATOM 874 C CA . ASP A 1 108 ? -2.219 9.466 25.901 1.00 79.44 108 ASP A CA 1
ATOM 875 C C . ASP A 1 108 ? -3.285 8.926 24.939 1.00 79.44 108 ASP A C 1
ATOM 877 O O . ASP A 1 108 ? -3.034 8.040 24.120 1.00 79.44 108 ASP A O 1
ATOM 881 N N . LEU A 1 109 ? -4.494 9.484 25.027 1.00 84.44 109 LEU A N 1
ATOM 882 C CA . LEU A 1 109 ? -5.629 9.066 24.204 1.00 84.44 109 LEU A CA 1
ATOM 883 C C . LEU A 1 109 ? -5.826 10.020 23.030 1.00 84.44 109 LEU A C 1
ATOM 885 O O . LEU A 1 109 ? -6.140 11.203 23.218 1.00 84.44 109 LEU A O 1
ATOM 889 N N . TYR A 1 110 ? -5.724 9.464 21.829 1.00 83.06 110 TYR A N 1
ATOM 890 C CA . TYR A 1 110 ? -6.028 10.107 20.557 1.00 83.06 110 TYR A CA 1
ATOM 891 C C . TYR A 1 110 ? -7.148 9.347 19.844 1.00 83.06 110 TYR A C 1
ATOM 893 O O . TYR A 1 110 ? -7.327 8.145 20.045 1.00 83.06 110 TYR A O 1
ATOM 901 N N . ASP A 1 111 ? -7.927 10.058 19.029 1.00 82.62 111 ASP A N 1
ATOM 902 C CA . ASP A 1 111 ? -8.968 9.429 18.223 1.00 82.62 111 ASP A CA 1
ATOM 903 C C . ASP A 1 111 ? -8.335 8.533 17.152 1.00 82.62 111 ASP A C 1
ATOM 905 O O . ASP A 1 111 ? -7.557 8.977 16.310 1.00 82.6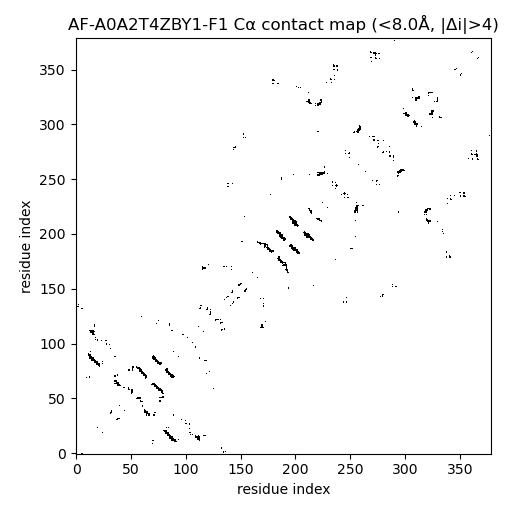2 111 ASP A O 1
ATOM 909 N N . THR A 1 112 ? -8.680 7.253 17.209 1.00 79.75 112 THR A N 1
ATOM 910 C CA . THR A 1 112 ? -8.155 6.195 16.345 1.00 79.75 112 THR A CA 1
ATOM 911 C C . THR A 1 112 ? -9.165 5.721 15.313 1.00 79.75 112 THR A C 1
ATOM 913 O O . THR A 1 112 ? -8.943 4.708 14.650 1.00 79.75 112 THR A O 1
ATOM 916 N N . LEU A 1 113 ? -10.312 6.396 15.188 1.00 78.88 113 LEU A N 1
ATOM 917 C CA . LEU A 1 113 ? -11.409 5.931 14.341 1.00 78.88 113 LEU A CA 1
ATOM 918 C C . LEU A 1 113 ? -10.962 5.747 12.887 1.00 78.88 113 LEU A C 1
ATOM 920 O O . LEU A 1 113 ? -11.276 4.733 12.270 1.00 78.88 113 LEU A O 1
ATOM 924 N N . THR A 1 114 ? -10.187 6.707 12.387 1.00 64.31 114 THR A N 1
ATOM 925 C CA . THR A 1 114 ? -9.646 6.748 11.022 1.00 64.31 114 THR A CA 1
ATOM 926 C C . THR A 1 114 ? -8.128 6.560 10.975 1.00 64.31 114 THR A C 1
ATOM 928 O O . THR A 1 114 ? -7.555 6.489 9.890 1.00 64.31 114 THR A O 1
ATOM 931 N N . GLN A 1 115 ? -7.456 6.474 12.131 1.00 59.91 115 GLN A N 1
ATOM 932 C CA . GLN A 1 115 ? -6.000 6.374 12.221 1.00 59.91 115 GLN A CA 1
ATOM 933 C C . GLN A 1 115 ? -5.548 5.333 13.243 1.00 59.91 115 GLN A C 1
ATOM 935 O O . GLN A 1 115 ? -6.003 5.286 14.376 1.00 59.91 115 GLN A O 1
ATOM 940 N N . GLN A 1 116 ? -4.603 4.500 12.832 1.00 59.59 116 GLN A N 1
ATOM 941 C CA . GLN A 1 116 ? -3.927 3.479 13.628 1.00 59.59 116 GLN A CA 1
ATOM 942 C C . GLN A 1 116 ? -4.838 2.501 14.399 1.00 59.59 116 GLN A C 1
ATOM 944 O O . GLN A 1 116 ? -4.416 1.930 15.407 1.00 59.59 116 GLN A O 1
ATOM 949 N N . SER A 1 117 ? -6.067 2.259 13.925 1.00 69.88 117 SER A N 1
ATOM 950 C CA . SER A 1 117 ? -6.998 1.354 14.603 1.00 69.88 117 SER A CA 1
ATOM 951 C C . SER A 1 117 ? -6.541 -0.106 14.545 1.00 69.88 117 SER A C 1
ATOM 953 O O . SER A 1 117 ? -6.550 -0.740 13.485 1.00 69.88 117 SER A O 1
ATOM 955 N N . LYS A 1 118 ? -6.263 -0.703 15.711 1.00 79.25 118 LYS A N 1
ATOM 956 C CA . LYS A 1 118 ? -6.097 -2.165 15.845 1.00 79.25 118 LYS A CA 1
ATOM 957 C C . LYS A 1 118 ? -7.371 -2.942 15.482 1.00 79.25 118 LYS A C 1
ATOM 959 O O . LYS A 1 118 ? -7.309 -4.155 15.269 1.00 79.25 118 LYS A O 1
ATOM 964 N N . MET A 1 119 ? -8.519 -2.267 15.398 1.00 83.44 119 MET A N 1
ATOM 965 C CA . MET A 1 119 ? -9.817 -2.885 15.159 1.00 83.44 119 MET A CA 1
ATOM 966 C C . MET A 1 119 ? -9.885 -3.564 13.802 1.00 83.44 119 MET A C 1
ATOM 968 O O . MET A 1 119 ? -10.355 -4.693 13.735 1.00 83.44 119 MET A O 1
ATOM 972 N N . ASN A 1 120 ? -9.369 -2.928 12.747 1.00 75.88 120 ASN A N 1
ATOM 973 C CA . ASN A 1 120 ? -9.423 -3.492 11.397 1.00 75.88 120 ASN A CA 1
ATOM 974 C C . ASN A 1 120 ? -8.675 -4.828 11.349 1.00 75.88 120 ASN A C 1
ATOM 976 O O . ASN A 1 120 ? -9.197 -5.822 10.847 1.00 75.88 120 ASN A O 1
ATOM 980 N N . ARG A 1 121 ? -7.494 -4.885 11.979 1.00 75.81 121 ARG A N 1
ATOM 981 C CA . ARG A 1 121 ? -6.709 -6.116 12.114 1.00 75.81 121 ARG A CA 1
ATOM 982 C C . ARG A 1 121 ? -7.480 -7.205 12.858 1.00 75.81 121 ARG A C 1
ATOM 984 O O . ARG A 1 121 ? -7.533 -8.332 12.379 1.00 75.81 121 ARG A O 1
ATOM 991 N N . ILE A 1 122 ? -8.078 -6.882 14.007 1.00 83.44 122 ILE A N 1
ATOM 992 C CA . ILE A 1 122 ? -8.840 -7.850 14.813 1.00 83.44 122 ILE A CA 1
ATOM 993 C C . ILE A 1 122 ? -10.060 -8.346 14.027 1.00 83.44 122 ILE A C 1
ATOM 995 O O . ILE A 1 122 ? -10.256 -9.546 13.872 1.00 83.44 122 ILE A O 1
ATOM 999 N N . VAL A 1 123 ? -10.855 -7.435 13.475 1.00 83.69 123 VAL A N 1
ATOM 1000 C CA . VAL A 1 123 ? -12.071 -7.781 12.740 1.00 83.69 123 VAL A CA 1
ATOM 1001 C C . VAL A 1 123 ? -11.762 -8.664 11.531 1.00 83.69 123 VAL A C 1
ATOM 1003 O O . VAL A 1 123 ? -12.421 -9.685 11.352 1.00 83.69 123 VAL A O 1
ATOM 1006 N N . HIS A 1 124 ? -10.734 -8.334 10.742 1.00 77.50 124 HIS A N 1
ATOM 1007 C CA . HIS A 1 124 ? -10.339 -9.156 9.598 1.00 77.50 124 HIS A CA 1
ATOM 1008 C C . HIS A 1 124 ? -9.766 -10.512 10.009 1.00 77.50 124 HIS A C 1
ATOM 1010 O O . HIS A 1 124 ? -10.151 -11.527 9.432 1.00 77.50 124 HIS A O 1
ATOM 1016 N N . HIS A 1 125 ? -8.872 -10.545 11.000 1.00 81.00 125 HIS A N 1
ATOM 1017 C CA . HIS A 1 125 ? -8.223 -11.782 11.431 1.00 81.00 125 HIS A CA 1
ATOM 1018 C C . HIS A 1 125 ? -9.225 -12.788 12.011 1.00 81.00 125 HIS A C 1
ATOM 1020 O O . HIS A 1 125 ? -9.136 -13.978 11.723 1.00 81.00 125 HIS A O 1
ATOM 1026 N N . TYR A 1 126 ? -10.196 -12.310 12.792 1.00 82.81 126 TYR A N 1
ATOM 1027 C CA . TYR A 1 126 ? -11.191 -13.153 13.463 1.00 82.81 126 TYR A CA 1
ATOM 1028 C C . TYR A 1 126 ? -12.544 -13.207 12.736 1.00 82.81 126 TYR A C 1
ATOM 1030 O O . TYR A 1 126 ? -13.500 -13.740 13.292 1.00 82.81 126 TYR A O 1
ATOM 1038 N N . GLN A 1 127 ? -12.634 -12.666 11.513 1.00 83.31 127 GLN A N 1
ATOM 1039 C CA . GLN A 1 127 ? -13.846 -12.659 10.678 1.00 83.31 127 GLN A CA 1
ATOM 1040 C C . GLN A 1 127 ? -15.097 -12.142 11.416 1.00 83.31 127 GLN A C 1
ATOM 1042 O O . GLN A 1 127 ? -16.180 -12.719 11.332 1.00 83.31 127 GLN A O 1
ATOM 1047 N N . ILE A 1 128 ? -14.939 -11.059 12.176 1.00 88.00 128 ILE A N 1
ATOM 1048 C CA . ILE A 1 128 ? -16.009 -10.510 13.015 1.00 88.00 128 ILE A CA 1
ATOM 1049 C C . ILE A 1 128 ? -16.959 -9.675 12.152 1.00 88.00 128 ILE A C 1
ATOM 1051 O O . ILE A 1 128 ? -16.517 -8.868 11.340 1.00 88.00 128 ILE A O 1
ATOM 1055 N N . ASP A 1 129 ? -18.269 -9.798 12.366 1.00 88.56 129 ASP A N 1
ATOM 1056 C CA . ASP A 1 129 ? -19.267 -8.951 11.702 1.00 88.56 129 ASP A CA 1
ATOM 1057 C C . ASP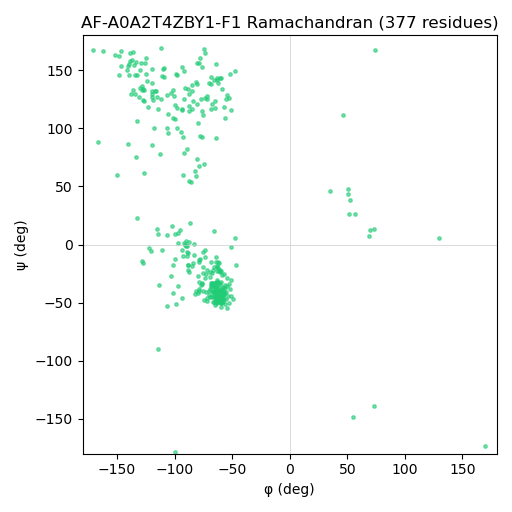 A 1 129 ? -19.369 -7.562 12.365 1.00 88.56 129 ASP A C 1
ATOM 1059 O O . ASP A 1 129 ? -20.336 -7.194 13.051 1.00 88.56 129 ASP A O 1
ATOM 1063 N N . ILE A 1 130 ? -18.301 -6.784 12.217 1.00 87.44 130 ILE A N 1
ATOM 1064 C CA . ILE A 1 130 ? -18.269 -5.371 12.564 1.00 87.44 130 ILE A CA 1
ATOM 1065 C C . ILE A 1 130 ? -17.765 -4.599 11.356 1.00 87.44 130 ILE A C 1
ATOM 1067 O O . ILE A 1 130 ? -16.754 -4.945 10.754 1.00 87.44 130 ILE A O 1
ATOM 1071 N N . GLU A 1 131 ? -18.449 -3.513 11.022 1.00 83.06 131 GLU A N 1
ATOM 1072 C CA . GLU A 1 131 ? -17.962 -2.623 9.985 1.00 83.06 131 GLU A CA 1
ATOM 1073 C C . GLU A 1 131 ? -16.645 -1.971 10.424 1.00 83.06 131 GLU A C 1
ATOM 1075 O O . GLU A 1 131 ? -16.562 -1.246 11.424 1.00 83.06 131 GLU A O 1
ATOM 1080 N N . VAL A 1 132 ? -15.598 -2.264 9.666 1.00 74.69 132 VAL A N 1
ATOM 1081 C CA . VAL A 1 132 ? -14.295 -1.629 9.803 1.00 74.69 132 VAL A CA 1
ATOM 1082 C C . VAL A 1 132 ? -14.312 -0.294 9.081 1.00 74.69 132 VAL A C 1
ATOM 1084 O O . VAL A 1 132 ? -14.893 -0.156 8.008 1.00 74.69 132 VAL A O 1
ATOM 1087 N N . ILE A 1 133 ? -13.679 0.695 9.699 1.00 66.69 133 ILE A N 1
ATOM 1088 C CA . ILE A 1 133 ? -13.434 1.988 9.070 1.00 66.69 133 ILE A CA 1
ATOM 1089 C C . ILE A 1 133 ? -12.062 1.807 8.437 1.00 66.69 133 ILE A C 1
ATOM 1091 O O . ILE A 1 133 ? -11.032 2.081 9.045 1.00 66.69 133 ILE A O 1
ATOM 1095 N N . ASP A 1 134 ? -12.060 1.129 7.292 1.00 58.84 134 ASP A N 1
ATOM 1096 C CA . ASP A 1 134 ? -10.859 0.777 6.546 1.00 58.84 134 ASP A CA 1
ATOM 1097 C C . ASP A 1 134 ? -10.970 1.467 5.198 1.00 58.84 134 ASP A C 1
ATOM 1099 O O . ASP A 1 134 ? -11.721 1.043 4.331 1.00 58.84 134 ASP A O 1
ATOM 1103 N N . GLU A 1 135 ? -10.270 2.580 5.077 1.00 51.94 135 GLU A N 1
ATOM 1104 C CA . GLU A 1 135 ? -9.483 2.884 3.894 1.00 51.94 135 GLU A CA 1
ATOM 1105 C C . GLU A 1 135 ? -8.594 4.043 4.319 1.00 51.94 135 GLU A C 1
ATOM 1107 O O . GLU A 1 135 ? -8.947 5.216 4.209 1.00 51.94 135 GLU A O 1
ATOM 1112 N N . TYR A 1 136 ? -7.430 3.705 4.881 1.00 55.91 136 TYR A N 1
ATOM 1113 C CA . TYR A 1 136 ? -6.332 4.650 4.798 1.00 55.91 136 TYR A CA 1
ATOM 1114 C C . TYR A 1 136 ? -6.147 4.907 3.318 1.00 55.91 136 TYR A C 1
ATOM 1116 O O . TYR A 1 136 ? -5.681 4.037 2.579 1.00 55.91 136 TYR A O 1
ATOM 1124 N N . ASP A 1 137 ? -6.523 6.096 2.883 1.00 70.19 137 ASP A N 1
ATOM 1125 C CA . ASP A 1 137 ? -5.999 6.608 1.644 1.00 70.19 137 ASP A CA 1
ATOM 1126 C C . ASP A 1 137 ? -4.489 6.766 1.875 1.00 70.19 137 ASP A C 1
ATOM 1128 O O . ASP A 1 137 ? -4.015 7.762 2.435 1.00 70.19 137 ASP A O 1
ATOM 1132 N N . LEU A 1 138 ? -3.732 5.714 1.543 1.00 81.44 138 LEU A N 1
ATOM 1133 C CA . LEU A 1 138 ? -2.281 5.669 1.702 1.00 81.44 138 LEU A CA 1
ATOM 1134 C C . LEU A 1 138 ? -1.643 6.883 1.022 1.00 81.44 138 LEU A C 1
ATOM 1136 O O . LEU A 1 138 ? -0.677 7.447 1.537 1.00 81.44 138 LEU A O 1
ATOM 1140 N N . TRP A 1 139 ? -2.239 7.328 -0.087 1.00 81.50 139 TRP A N 1
ATOM 1141 C CA . TRP A 1 139 ? -1.818 8.476 -0.877 1.00 81.50 139 TRP A CA 1
ATOM 1142 C C . TRP A 1 139 ? -2.001 9.804 -0.145 1.00 81.50 139 TRP A C 1
ATOM 1144 O O . TRP A 1 139 ? -1.170 10.705 -0.275 1.00 81.50 139 TRP A O 1
ATOM 1154 N N . LYS A 1 140 ? -3.055 9.936 0.665 1.00 78.44 140 LYS A N 1
ATOM 1155 C CA . LYS A 1 140 ? -3.289 11.129 1.494 1.00 78.44 140 LYS A CA 1
ATOM 1156 C C . LYS A 1 140 ? -2.633 11.072 2.868 1.00 78.44 140 LYS A C 1
ATOM 1158 O O . LYS 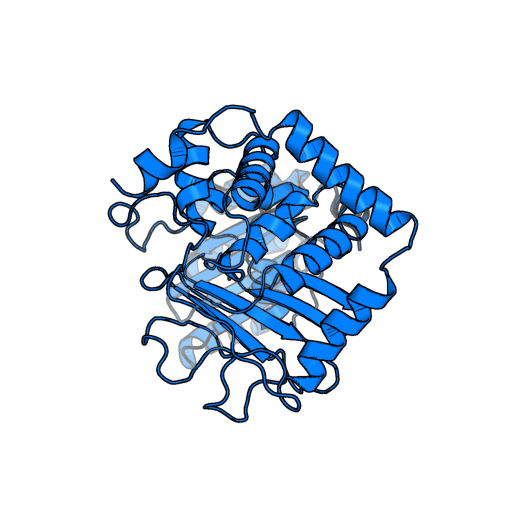A 1 140 ? -2.495 12.127 3.485 1.00 78.44 140 LYS A O 1
ATOM 1163 N N . THR A 1 141 ? -2.235 9.891 3.334 1.00 82.31 141 THR A N 1
ATOM 1164 C CA . THR A 1 141 ? -1.736 9.670 4.697 1.00 82.31 141 THR A CA 1
ATOM 1165 C C . THR A 1 141 ? -0.265 9.261 4.702 1.00 82.31 141 THR A C 1
ATOM 1167 O O . THR A 1 141 ? 0.606 10.126 4.759 1.00 82.31 141 THR A O 1
ATOM 1170 N N . VAL A 1 142 ? 0.018 7.959 4.632 1.00 87.00 142 VAL A N 1
ATOM 1171 C CA . VAL A 1 142 ? 1.350 7.362 4.803 1.00 87.00 142 VAL A CA 1
ATOM 1172 C C . VAL A 1 142 ? 2.361 7.939 3.818 1.00 87.00 142 VAL A C 1
ATOM 1174 O O . VAL A 1 142 ? 3.431 8.384 4.225 1.00 87.00 142 VAL A O 1
ATOM 1177 N N . PHE A 1 143 ? 2.010 8.033 2.535 1.00 92.31 143 PHE A N 1
ATOM 1178 C CA . PHE A 1 143 ? 2.941 8.471 1.492 1.00 92.31 143 PHE A CA 1
ATOM 1179 C C . PHE A 1 143 ? 3.243 9.976 1.508 1.00 92.31 143 PHE A C 1
ATOM 1181 O O . PHE A 1 143 ? 4.111 10.430 0.763 1.00 92.31 143 PHE A O 1
ATOM 1188 N N . LYS A 1 144 ? 2.587 10.756 2.376 1.00 90.44 144 LYS A N 1
ATOM 1189 C CA . LYS A 1 144 ? 2.941 12.160 2.644 1.00 90.44 144 LYS A CA 1
ATOM 1190 C C . LYS A 1 144 ? 3.885 12.326 3.834 1.00 90.44 144 LYS A C 1
ATOM 1192 O O . LYS A 1 144 ? 4.306 13.442 4.124 1.00 90.44 144 LYS A O 1
ATOM 1197 N N . GLN A 1 145 ? 4.205 11.250 4.549 1.00 90.06 145 GLN A N 1
ATOM 1198 C CA . GLN A 1 145 ? 5.048 11.315 5.737 1.00 90.06 145 GLN A CA 1
ATOM 1199 C C . GLN A 1 145 ? 6.511 11.104 5.358 1.00 90.06 145 GLN A C 1
ATOM 1201 O O . GLN A 1 145 ? 6.874 10.084 4.776 1.00 90.06 145 GLN A O 1
ATOM 1206 N N . LYS A 1 146 ? 7.375 12.047 5.746 1.00 91.69 146 LYS A N 1
ATOM 1207 C CA . LYS A 1 146 ? 8.827 11.909 5.566 1.00 91.69 146 LYS A CA 1
ATOM 1208 C C . LYS A 1 146 ? 9.371 10.653 6.259 1.00 91.69 146 LYS A C 1
ATOM 1210 O O . LYS A 1 146 ? 10.199 9.960 5.680 1.00 91.69 146 LYS A O 1
ATOM 1215 N N . ASN A 1 147 ? 8.872 10.338 7.457 1.00 89.06 147 ASN A N 1
ATOM 1216 C CA . ASN A 1 147 ? 9.322 9.180 8.236 1.00 89.06 147 ASN A CA 1
ATOM 1217 C C . ASN A 1 147 ? 9.070 7.851 7.512 1.00 89.06 147 ASN A C 1
ATOM 1219 O O . ASN A 1 147 ? 9.975 7.025 7.464 1.00 89.06 147 ASN A O 1
ATOM 1223 N N . PHE A 1 148 ? 7.910 7.695 6.859 1.00 92.31 148 PHE A N 1
ATOM 1224 C CA . PHE A 1 148 ? 7.625 6.515 6.038 1.00 92.31 148 PHE A CA 1
ATOM 1225 C C . PHE A 1 148 ? 8.696 6.319 4.967 1.00 92.31 148 PHE A C 1
ATOM 1227 O O . PHE A 1 148 ? 9.265 5.240 4.841 1.00 92.31 148 PHE A O 1
ATOM 1234 N N . TRP A 1 149 ? 8.993 7.369 4.203 1.00 93.00 149 TRP A N 1
ATOM 1235 C CA . TRP A 1 149 ? 9.974 7.288 3.128 1.00 93.00 149 TRP A CA 1
ATOM 1236 C C . TRP A 1 149 ? 11.399 7.102 3.645 1.00 93.00 149 TRP A C 1
ATOM 1238 O O . TRP A 1 149 ? 12.160 6.379 3.012 1.00 93.00 149 TRP A O 1
ATOM 1248 N N . ASN A 1 150 ? 11.748 7.691 4.792 1.00 89.44 150 ASN A N 1
ATOM 1249 C CA . ASN A 1 150 ? 13.026 7.443 5.456 1.00 89.44 150 ASN A CA 1
ATOM 1250 C C . ASN A 1 150 ? 13.193 5.968 5.832 1.00 89.44 150 ASN A C 1
ATOM 1252 O O . ASN A 1 150 ? 14.246 5.402 5.572 1.00 89.44 150 ASN A O 1
ATOM 1256 N N . GLU A 1 151 ? 12.175 5.337 6.414 1.00 87.81 151 GLU A N 1
ATOM 1257 C CA . GLU A 1 151 ? 12.231 3.917 6.775 1.00 87.81 151 GLU A CA 1
ATOM 1258 C C . GLU A 1 151 ? 12.183 3.014 5.545 1.00 87.81 151 GLU A C 1
ATOM 1260 O O . GLU A 1 151 ? 13.005 2.109 5.398 1.00 87.81 151 GLU A O 1
ATOM 1265 N N . TYR A 1 152 ? 11.264 3.294 4.618 1.00 89.81 152 TYR A N 1
ATOM 1266 C CA . TYR A 1 152 ? 11.127 2.538 3.381 1.00 89.81 152 TYR A CA 1
ATOM 1267 C C . TYR A 1 152 ? 12.422 2.570 2.582 1.00 89.81 152 TYR A C 1
ATOM 1269 O O . TYR A 1 152 ? 12.942 1.529 2.198 1.00 89.81 152 TYR A O 1
ATOM 1277 N N . ALA A 1 153 ? 12.991 3.755 2.383 1.00 87.88 153 ALA A N 1
ATOM 1278 C CA . ALA A 1 153 ? 14.261 3.947 1.709 1.00 87.88 153 ALA A CA 1
ATOM 1279 C C . ALA A 1 153 ? 15.460 3.826 2.665 1.00 87.88 153 ALA A C 1
ATOM 1281 O O . ALA A 1 153 ? 16.514 4.341 2.329 1.00 87.88 153 ALA A O 1
ATOM 1282 N N . ARG A 1 154 ? 15.315 3.220 3.854 1.00 82.00 154 ARG A N 1
ATOM 1283 C CA . ARG A 1 154 ? 16.384 2.984 4.854 1.00 82.00 154 ARG A CA 1
ATOM 1284 C C . ARG A 1 154 ? 17.441 4.092 4.927 1.00 82.00 154 ARG A C 1
ATOM 1286 O O . ARG A 1 154 ? 18.644 3.854 4.898 1.00 82.00 154 ARG A O 1
ATOM 1293 N N . PHE A 1 155 ? 16.952 5.323 4.956 1.00 75.12 155 PHE A N 1
ATOM 1294 C CA . PHE A 1 155 ? 17.741 6.538 4.850 1.00 75.12 155 PHE A CA 1
ATOM 1295 C C . PHE A 1 155 ? 18.404 6.899 6.186 1.00 75.12 155 PHE A C 1
ATOM 1297 O O . PHE A 1 155 ? 19.463 7.519 6.222 1.00 75.12 155 PHE A O 1
ATOM 1304 N N . THR A 1 156 ? 17.800 6.492 7.304 1.00 61.50 156 THR A N 1
ATOM 1305 C CA . THR A 1 156 ? 18.365 6.647 8.647 1.00 61.50 156 THR A CA 1
ATOM 1306 C C . THR A 1 156 ? 19.307 5.480 8.936 1.00 61.50 156 THR A C 1
ATOM 1308 O O . THR A 1 156 ? 18.878 4.331 8.960 1.00 61.50 156 THR A O 1
ATOM 1311 N N . SER A 1 157 ? 20.588 5.796 9.122 1.00 49.38 157 SER A N 1
ATOM 1312 C CA . SER A 1 157 ? 21.717 4.872 9.268 1.00 49.38 157 SER A CA 1
ATOM 1313 C C . SER A 1 157 ? 21.496 3.726 10.260 1.00 49.38 157 SER A C 1
ATOM 1315 O O . SER A 1 157 ? 20.886 3.932 11.308 1.00 49.38 157 SER A O 1
ATOM 1317 N N . ASP A 1 158 ? 22.141 2.594 9.969 1.00 49.88 158 ASP A N 1
ATOM 1318 C CA . ASP A 1 158 ? 22.212 1.303 10.681 1.00 49.88 158 ASP A CA 1
ATOM 1319 C C . ASP A 1 158 ? 22.491 1.318 12.208 1.00 49.88 158 ASP A C 1
ATOM 1321 O O . ASP A 1 158 ? 22.668 0.259 12.803 1.00 49.88 158 ASP A O 1
ATOM 1325 N N . ASN A 1 159 ? 22.544 2.474 12.880 1.00 44.78 159 ASN A N 1
ATOM 1326 C CA . ASN A 1 159 ? 23.066 2.601 14.244 1.00 44.78 159 ASN A CA 1
ATOM 1327 C C . ASN A 1 159 ? 22.114 3.180 15.307 1.00 44.78 159 ASN A C 1
ATOM 1329 O O . ASN A 1 159 ? 22.530 3.233 16.463 1.00 44.78 159 ASN A O 1
ATOM 1333 N N . GLU A 1 160 ? 20.881 3.609 14.999 1.00 47.06 160 GLU A N 1
ATOM 1334 C CA . GLU A 1 160 ? 20.090 4.365 16.002 1.00 47.06 160 GLU A CA 1
ATOM 1335 C C . GLU A 1 160 ? 18.674 3.875 16.323 1.00 47.06 160 GLU A C 1
ATOM 1337 O O . GLU A 1 160 ? 18.172 4.223 17.391 1.00 47.06 160 GLU A O 1
ATOM 1342 N N . VAL A 1 161 ? 18.040 3.016 15.521 1.00 47.59 161 VAL A N 1
ATOM 1343 C CA . VAL A 1 161 ? 16.715 2.492 15.897 1.00 47.59 161 VAL A CA 1
ATOM 1344 C C . VAL A 1 161 ? 16.889 1.158 16.614 1.00 47.59 161 VAL A C 1
ATOM 1346 O O . VAL A 1 161 ? 17.045 0.111 15.992 1.00 47.59 161 VAL A O 1
ATOM 1349 N N . LYS A 1 162 ? 16.882 1.188 17.950 1.00 49.31 162 LYS A N 1
ATOM 1350 C CA . LYS A 1 162 ? 16.637 -0.024 18.743 1.00 49.31 162 LYS A CA 1
ATOM 1351 C C . LYS A 1 162 ? 15.261 -0.567 18.334 1.00 49.31 162 LYS A C 1
ATOM 1353 O O . LYS A 1 162 ? 14.311 0.210 18.282 1.00 49.31 162 LYS A O 1
ATOM 1358 N N . ASP A 1 163 ? 15.151 -1.875 18.088 1.00 53.34 163 ASP A N 1
ATOM 1359 C CA . ASP A 1 163 ? 13.938 -2.590 17.624 1.00 53.34 163 ASP A CA 1
ATOM 1360 C C . ASP A 1 163 ? 12.626 -2.243 18.370 1.00 53.34 163 ASP A C 1
ATOM 1362 O O . ASP A 1 163 ? 11.526 -2.514 17.882 1.00 53.34 163 ASP A O 1
ATOM 1366 N N . GLU A 1 164 ? 12.719 -1.642 19.555 1.00 47.56 164 GLU A N 1
ATOM 1367 C CA . GLU A 1 164 ? 11.591 -1.264 20.406 1.00 47.56 164 GLU A CA 1
ATOM 1368 C C . GLU A 1 164 ? 10.858 0.024 19.960 1.00 47.56 164 GLU A C 1
ATOM 1370 O O . GLU A 1 164 ? 9.737 0.246 20.413 1.00 47.56 164 GLU A O 1
ATOM 1375 N N . GLU A 1 165 ? 11.413 0.828 19.038 1.00 55.03 165 GLU A N 1
ATOM 1376 C CA . GLU A 1 165 ? 10.819 2.108 18.580 1.00 55.03 165 GLU A CA 1
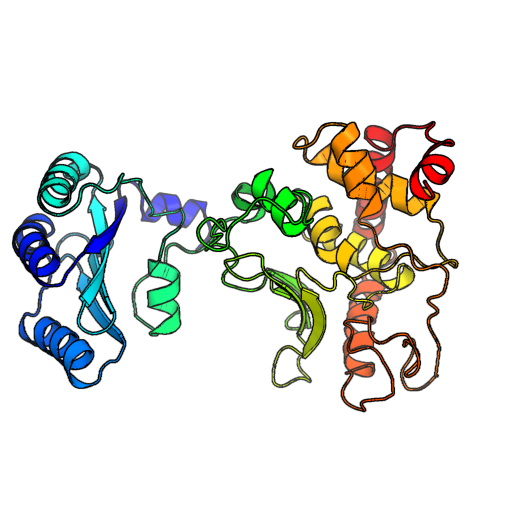ATOM 1377 C C . GLU A 1 165 ? 10.374 2.137 17.101 1.00 55.03 165 GLU A C 1
ATOM 1379 O O . GLU A 1 165 ? 10.002 3.196 16.594 1.00 55.03 165 GLU A O 1
ATOM 1384 N N . ALA A 1 166 ? 10.377 1.002 16.388 1.00 61.66 166 ALA A N 1
ATOM 1385 C CA . ALA A 1 166 ? 9.947 0.968 14.983 1.00 61.66 166 ALA A CA 1
ATOM 1386 C C . ALA A 1 166 ? 8.521 1.533 14.818 1.00 61.66 166 ALA A C 1
ATOM 1388 O O . ALA A 1 166 ? 7.579 1.053 15.466 1.00 61.66 166 ALA A O 1
ATOM 1389 N N . LEU A 1 167 ? 8.357 2.537 13.942 1.00 73.19 167 LEU A N 1
ATOM 1390 C CA . LEU A 1 167 ? 7.044 3.116 13.676 1.00 73.19 167 LEU A CA 1
ATOM 1391 C C . LEU A 1 167 ? 6.130 2.044 13.088 1.00 73.19 167 LEU A C 1
ATOM 1393 O O . LEU A 1 167 ? 6.519 1.214 12.265 1.00 73.19 167 LEU A O 1
ATOM 1397 N N . ILE A 1 168 ? 4.883 2.060 13.546 1.00 77.31 168 ILE A N 1
ATOM 1398 C CA . ILE A 1 168 ? 3.859 1.150 13.058 1.00 77.31 168 ILE A CA 1
ATOM 1399 C C . ILE A 1 168 ? 3.003 1.914 12.053 1.00 77.31 168 ILE A C 1
ATOM 1401 O O . ILE A 1 168 ? 2.453 2.973 12.362 1.00 77.31 168 ILE A O 1
ATOM 1405 N N . TYR A 1 169 ? 2.839 1.330 10.871 1.00 81.12 169 TYR A N 1
ATOM 1406 C CA . TYR A 1 169 ? 1.980 1.791 9.789 1.00 81.12 169 TYR A CA 1
ATOM 1407 C C . TYR A 1 169 ? 0.831 0.789 9.592 1.00 81.12 169 TYR A C 1
ATOM 1409 O O . TYR A 1 169 ? 0.862 0.006 8.645 1.00 81.12 169 TYR A O 1
ATOM 1417 N N . PRO A 1 170 ? -0.228 0.787 10.430 1.00 73.38 170 PRO A N 1
ATOM 1418 C CA . PRO A 1 170 ? -1.311 -0.202 10.322 1.00 73.38 170 PRO A CA 1
ATOM 1419 C C . PRO A 1 170 ? -1.994 -0.218 8.951 1.00 73.38 170 PRO A C 1
ATOM 1421 O O . PRO A 1 170 ? -2.516 -1.243 8.522 1.00 73.38 170 PRO A O 1
ATOM 1424 N N . ALA A 1 171 ? -1.944 0.912 8.247 1.00 75.88 171 ALA A N 1
ATOM 1425 C CA . ALA A 1 171 ? -2.409 1.073 6.878 1.00 75.88 171 ALA A CA 1
ATOM 1426 C C . ALA A 1 171 ? -1.714 0.143 5.863 1.00 75.88 171 ALA A C 1
ATOM 1428 O O . ALA A 1 171 ? -2.296 -0.190 4.836 1.00 75.88 171 ALA A O 1
ATOM 1429 N N . LEU A 1 172 ? -0.485 -0.288 6.159 1.00 86.19 172 LEU A N 1
ATOM 1430 C CA . LEU A 1 172 ? 0.336 -1.176 5.333 1.00 86.19 172 LEU A CA 1
ATOM 1431 C C . LEU A 1 172 ? 0.250 -2.646 5.772 1.00 86.19 172 LEU A C 1
ATOM 1433 O O . LEU A 1 172 ? 0.986 -3.486 5.263 1.00 86.19 172 LEU A O 1
ATOM 1437 N N . ALA A 1 173 ? -0.670 -2.990 6.683 1.00 81.12 173 ALA A N 1
ATOM 1438 C CA . ALA A 1 173 ? -0.901 -4.378 7.093 1.00 81.12 173 ALA A CA 1
ATOM 1439 C C . ALA A 1 173 ? -1.371 -5.280 5.936 1.00 81.12 173 ALA A C 1
ATOM 1441 O O . ALA A 1 173 ? -1.290 -6.504 6.031 1.00 81.12 173 ALA A O 1
ATOM 1442 N N . LYS A 1 174 ? -1.901 -4.683 4.860 1.00 82.88 174 LYS A N 1
ATOM 1443 C CA . LYS A 1 174 ? -2.244 -5.367 3.611 1.00 82.88 174 LYS A CA 1
ATOM 1444 C C . LYS A 1 174 ? -1.292 -4.903 2.501 1.00 82.88 174 LYS A C 1
ATOM 1446 O O . LYS A 1 174 ? -0.974 -3.714 2.451 1.00 82.88 174 LYS A O 1
ATOM 1451 N N . PRO A 1 175 ? -0.909 -5.793 1.568 1.00 91.69 175 PRO A N 1
ATOM 1452 C CA . PRO A 1 175 ? -0.107 -5.404 0.417 1.00 91.69 175 PRO A CA 1
ATOM 1453 C C . PRO A 1 175 ? -0.801 -4.348 -0.452 1.00 91.69 175 PRO A C 1
ATOM 1455 O O . PRO A 1 175 ? -2.010 -4.414 -0.691 1.00 91.69 175 PRO A O 1
ATOM 1458 N N . ILE A 1 176 ? -0.015 -3.422 -0.993 1.00 94.25 176 ILE A N 1
ATOM 1459 C CA . ILE A 1 176 ? -0.473 -2.400 -1.938 1.00 94.25 176 ILE A CA 1
ATOM 1460 C C . ILE A 1 176 ? -0.658 -3.065 -3.300 1.00 94.25 176 ILE A C 1
ATOM 1462 O O . ILE A 1 176 ? 0.321 -3.521 -3.888 1.00 94.25 176 ILE A O 1
ATOM 1466 N N . TYR A 1 177 ? -1.891 -3.130 -3.806 1.00 93.56 177 TYR A N 1
ATOM 1467 C CA . TYR A 1 177 ? -2.188 -3.768 -5.089 1.00 93.56 177 TYR A CA 1
ATOM 1468 C C . TYR A 1 177 ? -2.181 -2.764 -6.246 1.00 93.56 177 TYR A C 1
ATOM 1470 O O . TYR A 1 177 ? -3.034 -1.882 -6.329 1.00 93.56 177 TYR A O 1
ATOM 1478 N N . PHE A 1 178 ? -1.246 -2.956 -7.171 1.00 95.88 178 PHE A N 1
ATOM 1479 C CA . PHE A 1 178 ? -1.201 -2.303 -8.472 1.00 95.88 178 PHE A CA 1
ATOM 1480 C C . PHE A 1 178 ? -1.903 -3.184 -9.505 1.00 95.88 178 PHE A C 1
ATOM 1482 O O . PHE A 1 178 ? -1.303 -4.087 -10.098 1.00 95.88 178 PHE A O 1
ATOM 1489 N N . GLU A 1 179 ? -3.199 -2.939 -9.691 1.00 93.19 179 GLU A N 1
ATOM 1490 C CA . GLU A 1 179 ? -4.009 -3.657 -10.672 1.00 93.19 179 GLU A CA 1
ATOM 1491 C C . GLU A 1 179 ? -3.646 -3.230 -12.102 1.00 93.19 179 GLU A C 1
ATOM 1493 O O . GLU A 1 179 ? -3.698 -2.046 -12.443 1.00 93.19 179 GLU A O 1
ATOM 1498 N N . ILE A 1 180 ? -3.311 -4.208 -12.946 1.00 93.56 180 ILE A N 1
ATOM 1499 C CA . ILE A 1 180 ? -3.078 -4.002 -14.382 1.00 93.56 180 ILE A CA 1
ATOM 1500 C C . ILE A 1 180 ? -4.331 -4.392 -15.166 1.00 93.56 180 ILE A C 1
ATOM 1502 O O . ILE A 1 180 ? -4.882 -3.598 -15.928 1.00 93.56 180 ILE A O 1
ATOM 1506 N N . GLU A 1 181 ? -4.839 -5.588 -14.893 1.00 91.31 181 GLU A N 1
ATOM 1507 C CA . GLU A 1 181 ? -6.101 -6.114 -15.403 1.00 91.31 181 GLU A CA 1
ATOM 1508 C C . GLU A 1 181 ? -6.869 -6.791 -14.262 1.00 91.31 181 GLU A C 1
ATOM 1510 O O . GLU A 1 181 ? -6.276 -7.091 -13.220 1.00 91.31 181 GLU A O 1
ATOM 1515 N N . PRO A 1 182 ? -8.172 -7.085 -14.427 1.00 87.06 182 PRO A N 1
ATOM 1516 C CA . PRO A 1 182 ? -8.917 -7.823 -13.419 1.00 87.06 182 PRO A CA 1
ATOM 1517 C C . PRO A 1 182 ? -8.181 -9.107 -13.011 1.00 87.06 182 PRO A C 1
ATOM 1519 O O . PRO A 1 182 ? -8.019 -10.029 -13.808 1.00 87.06 182 PRO A O 1
ATOM 1522 N N . LYS A 1 183 ? -7.764 -9.176 -11.739 1.00 87.62 183 LYS A N 1
ATOM 1523 C CA . LYS A 1 183 ? -7.008 -10.296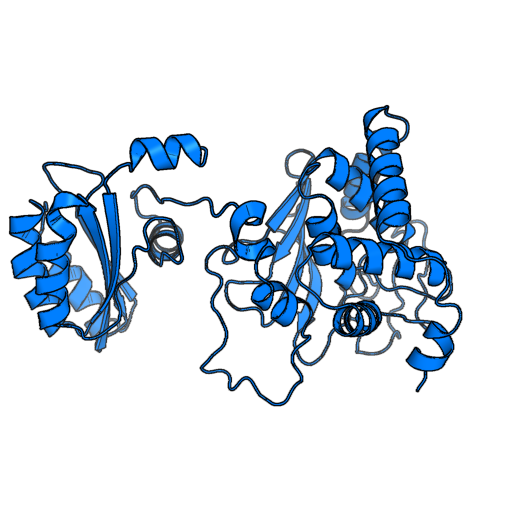 -11.139 1.00 87.62 183 LYS A CA 1
ATOM 1524 C C . LYS A 1 183 ? -5.565 -10.481 -11.641 1.00 87.62 183 LYS A C 1
ATOM 1526 O O . LYS A 1 183 ? -4.933 -11.449 -11.219 1.00 87.62 183 LYS A O 1
ATOM 1531 N N . ILE A 1 184 ? -5.030 -9.574 -12.457 1.00 96.44 184 ILE A N 1
ATOM 1532 C CA . ILE A 1 184 ? -3.620 -9.548 -12.868 1.00 96.44 184 ILE A CA 1
ATOM 1533 C C . ILE A 1 184 ? -2.975 -8.277 -12.320 1.00 96.44 184 ILE A C 1
ATOM 1535 O O . ILE A 1 184 ? -3.471 -7.167 -12.515 1.00 96.44 184 ILE A O 1
ATOM 1539 N N . GLY A 1 185 ? -1.862 -8.411 -11.608 1.00 97.31 185 GLY A N 1
ATOM 1540 C CA . GLY A 1 185 ? -1.110 -7.241 -11.172 1.00 97.31 185 GLY A CA 1
ATOM 1541 C C . GLY A 1 185 ? -0.014 -7.548 -10.172 1.00 97.31 185 GLY A C 1
ATOM 1542 O O . GLY A 1 185 ? 0.277 -8.706 -9.866 1.00 97.31 185 GLY A O 1
ATOM 1543 N N . LEU A 1 186 ? 0.584 -6.481 -9.659 1.00 98.31 186 LEU A N 1
ATOM 1544 C CA . LEU A 1 186 ? 1.695 -6.544 -8.718 1.00 98.31 186 LEU A CA 1
ATOM 1545 C C . LEU A 1 186 ? 1.233 -6.111 -7.334 1.00 98.31 186 LEU A C 1
ATOM 1547 O O . LEU A 1 186 ? 0.409 -5.209 -7.210 1.00 98.31 186 LEU A O 1
ATOM 1551 N N . LEU A 1 187 ? 1.771 -6.740 -6.295 1.00 97.31 187 LEU A N 1
ATOM 1552 C CA . LEU A 1 187 ? 1.553 -6.326 -4.918 1.00 97.31 187 LEU A CA 1
ATOM 1553 C C . LEU A 1 187 ? 2.883 -5.972 -4.277 1.00 97.31 187 LEU A C 1
ATOM 1555 O O . LEU A 1 187 ? 3.829 -6.751 -4.366 1.00 97.31 187 LEU A O 1
ATOM 1559 N N . VAL A 1 188 ? 2.935 -4.826 -3.610 1.00 96.38 188 VAL A N 1
ATOM 1560 C CA . VAL A 1 188 ? 4.059 -4.465 -2.745 1.00 96.38 188 VAL A CA 1
ATOM 1561 C C . VAL A 1 188 ? 3.634 -4.716 -1.308 1.00 96.38 188 VAL A C 1
ATOM 1563 O O . VAL A 1 188 ? 2.763 -4.025 -0.781 1.00 96.38 188 VAL A O 1
ATOM 1566 N N . ASP A 1 189 ? 4.215 -5.743 -0.701 1.00 95.38 189 ASP A N 1
ATOM 1567 C CA . ASP A 1 189 ? 3.971 -6.119 0.687 1.00 95.38 189 ASP A CA 1
ATOM 1568 C C . ASP A 1 189 ? 5.107 -5.597 1.568 1.00 95.38 189 ASP A C 1
ATOM 1570 O O . ASP A 1 189 ? 6.236 -6.077 1.477 1.00 95.38 189 ASP A O 1
ATOM 1574 N N . ILE A 1 190 ? 4.809 -4.573 2.367 1.00 92.56 190 ILE A N 1
ATOM 1575 C CA . ILE A 1 190 ? 5.759 -3.890 3.260 1.00 92.56 190 ILE A CA 1
ATOM 1576 C C . ILE A 1 190 ? 5.550 -4.341 4.716 1.00 92.56 190 ILE A C 1
ATOM 1578 O O . ILE A 1 190 ? 6.482 -4.333 5.517 1.00 92.56 190 ILE A O 1
ATOM 1582 N N . GLY A 1 191 ? 4.328 -4.761 5.059 1.00 87.81 191 GLY A N 1
ATOM 1583 C CA . GLY A 1 191 ? 3.897 -4.977 6.436 1.00 87.81 191 GLY A CA 1
ATOM 1584 C C . GLY A 1 191 ? 3.635 -3.677 7.203 1.00 87.81 191 GLY A C 1
ATOM 1585 O O . GLY A 1 191 ? 3.999 -2.578 6.786 1.00 87.81 191 GLY A O 1
ATOM 1586 N N . ASP A 1 192 ? 2.996 -3.807 8.368 1.00 80.50 192 ASP A N 1
ATOM 1587 C CA . ASP A 1 192 ? 2.728 -2.687 9.278 1.00 80.50 192 ASP A CA 1
ATOM 1588 C C . ASP A 1 192 ? 3.969 -2.222 10.053 1.00 80.50 192 ASP A C 1
ATOM 1590 O O . ASP A 1 192 ? 3.921 -1.197 10.726 1.00 80.50 192 ASP A O 1
ATOM 1594 N N . LYS A 1 193 ? 5.086 -2.939 9.929 1.00 84.31 193 LYS A N 1
ATOM 1595 C CA . LYS A 1 193 ? 6.423 -2.525 10.353 1.00 84.31 193 LYS A CA 1
ATOM 1596 C C . LYS A 1 193 ? 7.391 -2.760 9.200 1.00 84.31 193 LYS A C 1
ATOM 1598 O O . LYS A 1 193 ? 7.467 -3.877 8.686 1.00 84.31 193 LYS A O 1
ATOM 1603 N N . ILE A 1 194 ? 8.137 -1.728 8.813 1.00 86.75 194 ILE A N 1
ATOM 1604 C CA . ILE A 1 194 ? 8.983 -1.747 7.613 1.00 86.75 194 ILE A CA 1
ATOM 1605 C C . ILE A 1 194 ? 10.311 -2.460 7.905 1.00 86.75 194 ILE A C 1
ATOM 1607 O O . ILE A 1 194 ? 11.366 -1.847 8.027 1.00 86.75 194 ILE A O 1
ATOM 1611 N N . PHE A 1 195 ? 10.265 -3.786 8.017 1.00 82.88 195 PHE A N 1
ATOM 1612 C CA . PHE A 1 195 ? 11.472 -4.616 8.150 1.00 82.88 195 PHE A CA 1
ATOM 1613 C C . PHE A 1 195 ? 11.920 -5.202 6.813 1.00 82.88 195 PHE A C 1
ATOM 1615 O O . PHE A 1 195 ? 13.114 -5.317 6.525 1.00 82.88 195 PHE A O 1
ATOM 1622 N N . GLN A 1 196 ? 10.943 -5.551 5.984 1.00 87.69 196 GLN A N 1
ATOM 1623 C CA . GLN A 1 196 ? 11.136 -6.167 4.684 1.00 87.69 196 GLN A CA 1
ATOM 1624 C C . GLN A 1 196 ? 10.155 -5.569 3.684 1.00 87.69 196 GLN A C 1
ATOM 1626 O O . GLN A 1 196 ? 9.092 -5.080 4.057 1.00 87.69 196 GLN A O 1
ATOM 1631 N N . SER A 1 197 ? 10.483 -5.622 2.402 1.00 91.69 197 SER A N 1
ATOM 1632 C CA . SER A 1 197 ? 9.504 -5.399 1.342 1.00 91.69 197 SER A CA 1
ATOM 1633 C C . SER A 1 197 ? 9.551 -6.527 0.338 1.00 91.69 197 SER A C 1
ATOM 1635 O O . SER A 1 197 ? 10.620 -6.949 -0.088 1.00 91.69 197 SER A O 1
ATOM 1637 N N . MET A 1 198 ? 8.385 -7.003 -0.077 1.00 95.06 198 MET A N 1
ATOM 1638 C CA . MET A 1 198 ? 8.248 -8.062 -1.066 1.00 95.06 198 MET A CA 1
ATOM 1639 C C . MET A 1 198 ? 7.475 -7.553 -2.271 1.00 95.06 198 MET A C 1
ATOM 1641 O O . MET A 1 198 ? 6.466 -6.864 -2.131 1.00 95.06 198 MET A O 1
ATOM 1645 N N . LEU A 1 199 ? 7.926 -7.948 -3.457 1.00 96.88 199 LEU A N 1
ATOM 1646 C CA . LEU A 1 199 ? 7.144 -7.812 -4.673 1.00 96.88 199 LEU A CA 1
ATOM 1647 C C . LEU A 1 199 ? 6.480 -9.152 -4.964 1.00 96.88 199 LEU A C 1
ATOM 1649 O O . LEU A 1 199 ? 7.154 -10.159 -5.196 1.00 96.88 199 LEU A O 1
ATOM 1653 N N . LEU A 1 200 ? 5.154 -9.160 -4.946 1.00 97.31 200 LEU A N 1
ATOM 1654 C CA . LEU A 1 200 ? 4.330 -10.317 -5.261 1.00 97.31 200 LEU A CA 1
ATOM 1655 C C . LEU A 1 200 ? 3.635 -10.106 -6.606 1.00 97.31 200 LEU A C 1
ATOM 1657 O O . LEU A 1 200 ? 3.329 -8.985 -7.008 1.00 97.31 200 LEU A O 1
ATOM 1661 N N . PHE A 1 201 ? 3.342 -11.203 -7.284 1.00 97.94 201 PHE A N 1
ATOM 1662 C CA . PHE A 1 201 ? 2.641 -11.236 -8.552 1.00 97.94 201 PHE A CA 1
ATOM 1663 C C . PHE A 1 201 ? 1.350 -12.024 -8.412 1.00 97.94 201 PHE A C 1
ATOM 1665 O O . PHE A 1 201 ? 1.356 -13.184 -8.004 1.00 97.94 201 PHE A O 1
ATOM 1672 N N . LYS A 1 202 ? 0.231 -11.397 -8.761 1.00 97.38 202 LYS A N 1
ATOM 1673 C CA . LYS A 1 202 ? -1.080 -12.038 -8.774 1.00 97.38 202 LYS A CA 1
ATOM 1674 C C . LYS A 1 202 ? -1.498 -12.286 -10.212 1.00 97.38 202 LYS A C 1
ATOM 1676 O O . LYS A 1 202 ? -1.491 -11.365 -11.026 1.00 97.38 202 LYS A O 1
ATOM 1681 N N . HIS A 1 203 ? -1.878 -13.528 -10.488 1.00 97.38 203 HIS A N 1
ATOM 1682 C CA . HIS A 1 203 ? -2.344 -13.972 -11.792 1.00 97.38 203 HIS A CA 1
ATOM 1683 C C . HIS A 1 203 ? -3.389 -15.086 -11.628 1.00 97.38 203 HIS A C 1
ATOM 1685 O O . HIS A 1 203 ? -3.239 -15.903 -10.720 1.00 97.38 203 HIS A O 1
ATOM 1691 N N . PRO A 1 204 ? -4.417 -15.183 -12.494 1.00 95.62 204 PRO A N 1
ATOM 1692 C CA . PRO A 1 204 ? -5.446 -16.223 -12.406 1.00 95.62 204 PRO A CA 1
ATOM 1693 C C . PRO A 1 204 ? -4.937 -17.664 -12.513 1.00 95.62 204 PRO A C 1
ATOM 1695 O O . PRO A 1 204 ? -5.626 -18.577 -12.074 1.00 95.62 204 PRO A O 1
ATOM 1698 N N . SER A 1 205 ? -3.765 -17.876 -13.116 1.00 95.81 205 SER A N 1
ATOM 1699 C CA . SER A 1 205 ? -3.145 -19.204 -13.237 1.00 95.81 205 SER A CA 1
ATOM 1700 C C . SER A 1 205 ? -2.360 -19.634 -11.993 1.00 95.81 205 SER A C 1
ATOM 1702 O O . SER A 1 205 ? -1.715 -20.676 -12.030 1.00 95.81 205 SER A O 1
ATOM 1704 N N . LEU A 1 206 ? -2.326 -18.806 -10.947 1.00 93.81 206 LEU A N 1
ATOM 1705 C CA . LEU A 1 206 ? -1.586 -19.057 -9.716 1.00 93.81 206 LEU A CA 1
ATOM 1706 C C . LEU A 1 206 ? -2.584 -19.179 -8.563 1.00 93.81 206 LEU A C 1
ATOM 1708 O O . LEU A 1 206 ? -3.445 -18.315 -8.399 1.00 93.81 206 LEU A O 1
ATOM 1712 N N . ASP A 1 207 ? -2.441 -20.220 -7.743 1.00 91.38 207 ASP A N 1
ATOM 1713 C CA . ASP A 1 207 ? -3.335 -20.452 -6.600 1.00 91.38 207 ASP A CA 1
ATOM 1714 C C . ASP A 1 207 ? -3.242 -19.321 -5.561 1.00 91.38 207 ASP A C 1
ATOM 1716 O O . ASP A 1 207 ? -4.235 -18.926 -4.940 1.00 91.38 207 ASP A O 1
ATOM 1720 N N . HIS A 1 208 ? -2.041 -18.760 -5.399 1.00 92.38 208 HIS A N 1
ATOM 1721 C CA . HIS A 1 208 ? -1.722 -17.671 -4.480 1.00 92.38 208 HIS A CA 1
ATOM 1722 C C . HIS A 1 208 ? -0.780 -16.658 -5.154 1.00 92.38 208 HIS A C 1
ATOM 1724 O O . HIS A 1 208 ? -0.075 -17.025 -6.098 1.00 92.38 208 HIS A O 1
ATOM 1730 N N . PRO A 1 209 ? -0.725 -15.392 -4.687 1.00 95.81 209 PRO A N 1
ATOM 1731 C CA . PRO A 1 209 ? 0.267 -14.437 -5.170 1.00 95.81 209 PRO A CA 1
ATOM 1732 C C . PRO A 1 209 ? 1.692 -14.996 -5.061 1.00 95.81 209 PRO A C 1
ATOM 1734 O O . PRO A 1 209 ? 2.124 -15.423 -3.992 1.00 95.81 209 PRO A O 1
ATOM 1737 N N . TYR A 1 210 ? 2.425 -14.983 -6.170 1.00 96.25 210 TYR A N 1
ATOM 1738 C CA . TYR A 1 210 ? 3.775 -15.522 -6.263 1.00 96.25 210 TYR A CA 1
ATOM 1739 C C . TYR A 1 210 ? 4.809 -14.465 -5.881 1.00 96.25 210 TYR A C 1
ATOM 1741 O O . TYR A 1 210 ? 4.800 -13.362 -6.421 1.00 96.25 210 TYR A O 1
ATOM 1749 N N . ARG A 1 211 ? 5.740 -14.787 -4.979 1.00 95.12 211 ARG A N 1
ATOM 1750 C CA . ARG A 1 211 ? 6.802 -13.854 -4.579 1.00 95.12 211 ARG A CA 1
ATOM 1751 C C . ARG A 1 211 ? 7.875 -13.750 -5.660 1.00 95.12 211 ARG A C 1
ATOM 1753 O O . ARG A 1 211 ? 8.647 -14.683 -5.849 1.00 95.12 211 ARG A O 1
ATOM 1760 N N . LEU A 1 212 ? 7.965 -12.594 -6.314 1.00 94.62 212 LEU A N 1
ATOM 1761 C CA . LEU A 1 212 ? 8.973 -12.314 -7.337 1.00 94.62 212 LEU A CA 1
ATOM 1762 C C . LEU A 1 212 ? 10.337 -11.961 -6.735 1.00 94.62 212 LEU A C 1
ATOM 1764 O O . LEU A 1 212 ? 11.364 -12.363 -7.271 1.00 94.62 212 LEU A O 1
ATOM 1768 N N . GLY A 1 213 ? 10.357 -11.221 -5.628 1.00 92.12 213 GLY A N 1
ATOM 1769 C CA . GLY A 1 213 ? 11.583 -10.794 -4.955 1.00 92.12 213 GLY A CA 1
ATOM 1770 C C . GLY A 1 213 ? 11.290 -10.148 -3.607 1.00 92.12 213 GLY A C 1
ATOM 1771 O O . GLY A 1 213 ? 10.131 -9.859 -3.298 1.00 92.12 213 GLY A O 1
ATOM 1772 N N . TRP A 1 214 ? 12.325 -9.963 -2.795 1.00 91.75 214 TRP A N 1
ATOM 1773 C CA . TRP A 1 214 ? 12.204 -9.361 -1.468 1.00 91.75 214 TRP A CA 1
ATOM 1774 C C . TRP A 1 214 ? 13.451 -8.567 -1.082 1.00 91.75 214 TRP A C 1
ATOM 1776 O O . TRP A 1 214 ? 14.508 -8.736 -1.670 1.00 91.75 214 TRP A O 1
ATOM 1786 N N . ASP A 1 215 ? 13.346 -7.693 -0.096 1.00 86.69 215 ASP A N 1
ATOM 1787 C CA . ASP A 1 215 ? 14.505 -7.120 0.573 1.00 86.69 215 ASP A CA 1
ATOM 1788 C C . ASP A 1 215 ? 14.346 -7.160 2.086 1.00 86.69 215 ASP A C 1
ATOM 1790 O O . ASP A 1 215 ? 13.237 -7.227 2.609 1.00 86.69 215 ASP A O 1
ATOM 1794 N N . ASP A 1 216 ? 15.474 -7.125 2.785 1.00 81.06 216 ASP A N 1
ATOM 1795 C CA . ASP A 1 216 ? 15.559 -7.006 4.240 1.00 81.06 216 ASP A CA 1
ATOM 1796 C C . ASP A 1 216 ? 16.686 -6.041 4.608 1.00 81.06 216 ASP A C 1
ATOM 1798 O O . ASP A 1 216 ? 17.492 -5.689 3.740 1.00 81.06 216 ASP A O 1
ATOM 1802 N N . ALA A 1 217 ? 16.711 -5.567 5.859 1.00 71.69 217 ALA A N 1
ATOM 1803 C CA . ALA A 1 217 ? 17.667 -4.564 6.339 1.00 71.69 217 ALA A CA 1
ATOM 1804 C C . ALA A 1 217 ? 19.135 -4.908 6.030 1.00 71.69 217 ALA A C 1
ATOM 1806 O O . ALA A 1 217 ? 19.924 -4.004 5.777 1.00 71.69 217 ALA A O 1
ATOM 1807 N N . ALA A 1 218 ? 19.487 -6.194 5.966 1.00 70.00 218 ALA A N 1
ATOM 1808 C CA . ALA A 1 218 ? 20.843 -6.639 5.672 1.00 70.00 218 ALA A CA 1
ATOM 1809 C C . ALA A 1 218 ? 21.126 -6.777 4.160 1.00 70.00 218 ALA A C 1
ATOM 1811 O O . ALA A 1 218 ? 22.280 -6.683 3.740 1.00 70.00 218 ALA A O 1
ATOM 1812 N N . HIS A 1 219 ? 20.101 -6.967 3.324 1.00 69.56 219 HIS A N 1
ATOM 1813 C CA . HIS A 1 219 ? 20.264 -7.318 1.912 1.00 69.56 219 HIS A CA 1
ATOM 1814 C C . HIS A 1 219 ? 19.259 -6.599 1.009 1.00 69.56 219 HIS A C 1
ATOM 1816 O O . HIS A 1 219 ? 18.188 -7.088 0.641 1.00 69.56 219 HIS A O 1
ATOM 1822 N N . TRP A 1 220 ? 19.640 -5.396 0.600 1.00 66.00 220 TRP A N 1
ATOM 1823 C CA . TRP A 1 220 ? 18.756 -4.481 -0.109 1.00 66.00 220 TRP A CA 1
ATOM 1824 C C . TRP A 1 220 ? 18.836 -4.574 -1.640 1.00 66.00 220 TRP A C 1
ATOM 1826 O O . TRP A 1 220 ? 19.280 -3.627 -2.295 1.00 66.00 220 TRP A O 1
ATOM 1836 N N . ARG A 1 221 ? 18.537 -5.740 -2.236 1.00 72.56 221 ARG A N 1
ATOM 1837 C CA . ARG A 1 221 ? 18.836 -5.973 -3.671 1.00 72.56 221 ARG A CA 1
ATOM 1838 C C . ARG A 1 221 ? 17.888 -6.948 -4.402 1.00 72.56 221 ARG A C 1
ATOM 1840 O O . ARG A 1 221 ? 18.355 -7.954 -4.948 1.00 72.56 221 ARG A O 1
ATOM 1847 N N . PRO A 1 222 ? 16.571 -6.691 -4.491 1.00 83.12 222 PRO A N 1
ATOM 1848 C CA . PRO A 1 222 ? 15.699 -7.545 -5.283 1.00 83.12 222 PRO A CA 1
ATOM 1849 C C . PRO A 1 222 ? 15.799 -7.196 -6.772 1.00 83.12 222 PRO A C 1
ATOM 1851 O O . PRO A 1 222 ? 15.254 -6.204 -7.245 1.00 83.12 222 PRO A O 1
ATOM 1854 N N . HIS A 1 223 ? 16.488 -8.028 -7.551 1.00 85.88 223 HIS A N 1
ATOM 1855 C CA . HIS A 1 223 ? 16.626 -7.816 -8.995 1.00 85.88 223 HIS A CA 1
ATOM 1856 C C . HIS A 1 223 ? 15.478 -8.487 -9.757 1.00 85.88 223 HIS A C 1
ATOM 1858 O O . HIS A 1 223 ? 15.615 -9.614 -10.238 1.00 85.88 223 HIS A O 1
ATOM 1864 N N . VAL A 1 224 ? 14.322 -7.827 -9.843 1.00 91.56 224 VAL A N 1
ATOM 1865 C CA . VAL A 1 224 ? 13.120 -8.427 -10.446 1.00 91.56 224 VAL A CA 1
ATOM 1866 C C . VAL A 1 224 ? 12.817 -7.842 -11.821 1.00 91.56 224 VAL A C 1
ATOM 1868 O O . VAL A 1 224 ? 12.648 -8.592 -12.783 1.00 91.56 224 VAL A O 1
ATOM 1871 N N . LEU A 1 225 ? 12.730 -6.517 -11.918 1.00 93.88 225 LEU A N 1
ATOM 1872 C CA . LEU A 1 225 ? 12.237 -5.795 -13.087 1.00 93.88 225 LEU A CA 1
ATOM 1873 C C . LEU A 1 225 ? 13.398 -5.227 -13.902 1.00 93.88 225 LEU A C 1
ATOM 1875 O O . LEU A 1 225 ? 14.295 -4.587 -13.363 1.00 93.88 225 LEU A O 1
ATOM 1879 N N . ARG A 1 226 ? 13.367 -5.411 -15.221 1.00 93.69 226 ARG A N 1
ATOM 1880 C CA . ARG A 1 226 ? 14.263 -4.675 -16.128 1.00 93.69 226 ARG A CA 1
ATOM 1881 C C . ARG A 1 226 ? 13.759 -3.251 -16.290 1.00 93.69 226 ARG A C 1
ATOM 1883 O O . ARG A 1 226 ? 12.550 -3.047 -16.279 1.00 93.69 226 ARG A O 1
ATOM 1890 N N . TRP A 1 227 ? 14.617 -2.280 -16.587 1.00 94.12 227 TRP A N 1
ATOM 1891 C CA . TRP A 1 227 ? 14.135 -0.925 -16.900 1.00 94.12 227 TRP A CA 1
ATOM 1892 C C . TRP A 1 227 ? 13.224 -0.873 -18.132 1.00 94.12 227 TRP A C 1
ATOM 1894 O O . TRP A 1 227 ? 12.241 -0.135 -18.142 1.00 94.12 227 TRP A O 1
ATOM 1904 N N . ALA A 1 228 ? 13.471 -1.740 -19.119 1.00 94.06 228 ALA A N 1
ATOM 1905 C CA . ALA A 1 228 ? 12.602 -1.920 -20.285 1.00 94.06 228 ALA A CA 1
ATOM 1906 C C . ALA A 1 228 ? 11.188 -2.439 -19.944 1.00 94.06 228 ALA A C 1
ATOM 1908 O O . ALA A 1 228 ? 10.284 -2.322 -20.762 1.00 94.06 228 ALA A O 1
ATOM 1909 N N . GLU A 1 229 ? 10.996 -3.020 -18.759 1.00 96.00 229 GLU A N 1
ATOM 1910 C CA . GLU A 1 229 ? 9.705 -3.483 -18.233 1.00 96.00 229 GLU A CA 1
ATOM 1911 C C . GLU A 1 229 ? 9.131 -2.481 -17.223 1.00 96.00 229 GLU A C 1
ATOM 1913 O O . GLU A 1 229 ? 7.944 -2.158 -17.244 1.00 96.00 229 GLU A O 1
ATOM 1918 N N . PHE A 1 230 ? 10.001 -1.950 -16.366 1.00 96.44 230 PHE A N 1
ATOM 1919 C CA . PHE A 1 230 ? 9.682 -0.988 -15.327 1.00 96.44 230 PHE A CA 1
ATOM 1920 C C . PHE A 1 230 ? 9.161 0.327 -15.912 1.00 96.44 230 PHE A C 1
ATOM 1922 O O . PHE A 1 230 ? 8.101 0.786 -15.506 1.00 96.44 230 PHE A O 1
ATOM 1929 N N . LYS A 1 231 ? 9.827 0.911 -16.915 1.00 96.31 231 LYS A N 1
ATOM 1930 C CA . LYS A 1 231 ? 9.406 2.196 -17.503 1.00 96.31 231 LYS A CA 1
ATOM 1931 C C . LYS A 1 231 ? 7.986 2.127 -18.107 1.00 96.31 231 LYS A C 1
ATOM 1933 O O . LYS A 1 231 ? 7.156 2.944 -17.707 1.00 96.31 231 LYS A O 1
ATOM 1938 N N . PRO A 1 232 ? 7.633 1.132 -18.952 1.00 97.31 232 PRO A N 1
ATOM 1939 C CA . PRO A 1 232 ? 6.249 0.932 -19.392 1.00 97.31 232 PRO A CA 1
ATOM 1940 C C . PRO A 1 232 ? 5.249 0.720 -18.247 1.00 97.31 232 PRO A C 1
ATOM 1942 O O . PRO A 1 232 ? 4.164 1.299 -18.265 1.00 97.31 232 PRO A O 1
ATOM 1945 N N . LEU A 1 233 ? 5.607 -0.075 -17.233 1.00 97.75 233 LEU A N 1
ATOM 1946 C CA . LEU A 1 233 ? 4.767 -0.280 -16.051 1.00 97.75 233 LEU A CA 1
ATOM 1947 C C . LEU A 1 233 ? 4.469 1.046 -15.339 1.00 97.75 233 LEU A C 1
ATOM 1949 O O . LEU A 1 233 ? 3.328 1.306 -14.974 1.00 97.75 233 LEU A O 1
ATOM 1953 N N . ILE A 1 234 ? 5.465 1.913 -15.178 1.00 97.62 234 ILE A N 1
ATOM 1954 C CA . ILE A 1 234 ? 5.290 3.203 -14.509 1.00 97.62 234 ILE A CA 1
ATOM 1955 C C . ILE A 1 234 ? 4.422 4.166 -15.321 1.00 97.62 234 ILE A C 1
ATOM 1957 O O . ILE A 1 234 ? 3.591 4.866 -14.739 1.00 97.62 234 ILE A O 1
ATOM 1961 N N . TYR A 1 235 ? 4.526 4.174 -16.650 1.00 97.62 235 TYR A N 1
ATOM 1962 C CA . TYR A 1 235 ? 3.605 4.947 -17.492 1.00 97.62 235 TYR A CA 1
ATOM 1963 C C . TYR A 1 235 ? 2.174 4.437 -17.380 1.00 97.62 235 TYR A C 1
ATOM 1965 O O . TYR A 1 235 ? 1.258 5.227 -17.161 1.00 97.62 235 TYR A O 1
ATOM 1973 N N . PHE A 1 236 ? 1.981 3.121 -17.396 1.00 97.62 236 PHE A N 1
ATOM 1974 C CA . PHE A 1 236 ? 0.671 2.536 -17.143 1.00 97.62 236 PHE A CA 1
ATOM 1975 C C . PHE A 1 236 ? 0.109 2.943 -15.769 1.00 97.62 236 PHE A C 1
ATOM 1977 O O . PHE A 1 236 ? -1.036 3.384 -15.663 1.00 97.62 236 PHE A O 1
ATOM 1984 N N . LEU A 1 237 ? 0.916 2.862 -14.708 1.00 96.75 237 LEU A N 1
ATOM 1985 C CA . LEU A 1 237 ? 0.490 3.261 -13.363 1.00 96.75 237 LEU A CA 1
ATOM 1986 C C . LEU A 1 237 ? 0.261 4.772 -13.242 1.00 96.75 237 LEU A C 1
ATOM 1988 O O . LEU A 1 237 ? -0.562 5.194 -12.439 1.00 96.75 237 LEU A O 1
ATOM 1992 N N . THR A 1 238 ? 0.899 5.588 -14.078 1.00 97.44 238 THR A N 1
ATOM 1993 C CA . THR A 1 238 ? 0.623 7.031 -14.163 1.00 97.44 238 THR A CA 1
ATOM 1994 C C . THR A 1 238 ? -0.778 7.307 -14.702 1.00 97.44 238 THR A C 1
ATOM 1996 O O . THR A 1 238 ? -1.442 8.217 -14.213 1.00 97.44 238 THR A O 1
ATOM 1999 N N . ILE A 1 239 ? -1.265 6.494 -15.646 1.00 94.56 239 ILE A N 1
ATOM 2000 C CA . ILE A 1 239 ? -2.653 6.562 -16.132 1.00 94.56 239 ILE A CA 1
ATOM 2001 C C . ILE A 1 239 ? -3.630 6.175 -15.012 1.00 94.56 239 ILE A C 1
ATOM 2003 O O . ILE A 1 239 ? -4.681 6.792 -14.863 1.00 94.56 239 ILE A O 1
ATOM 2007 N N . ARG A 1 240 ? -3.291 5.151 -14.215 1.00 90.94 240 ARG A N 1
ATOM 2008 C CA . ARG A 1 240 ? -4.155 4.637 -13.137 1.00 90.94 240 ARG A CA 1
ATOM 2009 C C . ARG A 1 240 ? -4.177 5.520 -11.889 1.00 90.94 240 ARG A C 1
ATOM 2011 O O . ARG A 1 240 ? -5.216 5.618 -11.244 1.00 90.94 240 ARG A O 1
ATOM 2018 N N . TYR A 1 241 ? -3.057 6.156 -11.563 1.00 92.62 241 TYR A N 1
ATOM 2019 C CA . TYR A 1 241 ? -2.875 6.961 -10.355 1.00 92.62 241 TYR A CA 1
ATOM 2020 C C . TYR A 1 241 ? -2.360 8.359 -10.714 1.00 92.62 241 TYR A C 1
ATOM 2022 O O . TYR A 1 241 ? -1.263 8.733 -10.294 1.00 92.62 241 TYR A O 1
ATOM 2030 N N . PRO A 1 242 ? -3.113 9.156 -11.495 1.00 91.75 242 PRO A N 1
ATOM 2031 C CA . PRO A 1 242 ? -2.600 10.398 -12.057 1.00 91.75 242 PRO A CA 1
ATOM 2032 C C . PRO A 1 242 ? -2.137 11.376 -10.977 1.00 91.75 242 PRO A C 1
ATOM 2034 O O . PRO A 1 242 ? -1.078 11.973 -11.134 1.00 91.75 242 PRO A O 1
ATOM 2037 N N . ASP A 1 243 ? -2.852 11.521 -9.867 1.00 88.69 243 ASP A N 1
ATOM 2038 C CA . ASP A 1 243 ? -2.519 12.527 -8.846 1.00 88.69 243 ASP A CA 1
ATOM 2039 C C . ASP A 1 243 ? -1.359 12.115 -7.928 1.00 88.69 243 ASP A C 1
ATOM 2041 O O . ASP A 1 243 ? -0.783 12.947 -7.227 1.00 88.69 243 ASP A O 1
ATOM 2045 N N . HIS A 1 244 ? -0.970 10.839 -7.967 1.00 91.25 244 HIS A N 1
ATOM 2046 C CA . HIS A 1 244 ? 0.041 10.251 -7.085 1.00 91.25 244 HIS A CA 1
ATOM 2047 C C . HIS A 1 244 ? 1.076 9.418 -7.847 1.00 91.25 244 HIS A C 1
ATOM 2049 O O . HIS A 1 244 ? 1.733 8.556 -7.272 1.00 91.25 244 HIS A O 1
ATOM 2055 N N . PHE A 1 245 ? 1.241 9.678 -9.143 1.00 94.50 245 PHE A N 1
ATOM 2056 C CA . PHE A 1 245 ? 1.974 8.820 -10.077 1.00 94.50 245 PHE A CA 1
ATOM 2057 C C . PHE A 1 245 ? 3.458 8.588 -9.739 1.00 94.50 245 PHE A C 1
ATOM 2059 O O . PHE A 1 245 ? 4.035 7.584 -10.157 1.00 94.50 245 PHE A O 1
ATOM 2066 N N . VAL A 1 246 ? 4.072 9.470 -8.946 1.00 96.69 246 VAL A N 1
ATOM 2067 C CA . VAL A 1 246 ? 5.456 9.312 -8.463 1.00 96.69 246 VAL A CA 1
ATOM 2068 C C . VAL A 1 246 ? 5.587 8.268 -7.353 1.00 96.69 246 VAL A C 1
ATOM 2070 O O . VAL A 1 246 ? 6.649 7.680 -7.180 1.00 96.69 246 VAL A O 1
ATOM 2073 N N . VAL A 1 247 ? 4.514 7.993 -6.611 1.00 96.25 247 VAL A N 1
ATOM 2074 C CA . VAL A 1 247 ? 4.547 7.069 -5.475 1.00 96.25 247 VAL A CA 1
ATOM 2075 C C . VAL A 1 247 ? 4.675 5.608 -5.930 1.00 96.25 247 VAL A C 1
ATOM 2077 O O . VAL A 1 247 ? 5.580 4.940 -5.430 1.00 96.25 247 VAL A O 1
ATOM 2080 N N . PRO A 1 248 ? 3.888 5.086 -6.902 1.00 97.00 248 PRO A N 1
ATOM 2081 C CA . PRO A 1 248 ? 4.131 3.751 -7.449 1.00 97.00 248 PRO A CA 1
ATOM 2082 C C . PRO A 1 248 ? 5.548 3.592 -8.008 1.00 97.00 248 PRO A C 1
ATOM 2084 O O . PRO A 1 248 ? 6.161 2.545 -7.818 1.00 97.00 248 PRO A O 1
ATOM 2087 N N . PHE A 1 249 ? 6.087 4.638 -8.647 1.00 96.81 249 PHE A N 1
ATOM 2088 C CA . PHE A 1 249 ? 7.468 4.659 -9.128 1.00 96.81 249 PHE A CA 1
ATOM 2089 C C . PHE A 1 249 ? 8.472 4.466 -7.990 1.00 96.81 249 PHE A C 1
ATOM 2091 O O . PHE A 1 249 ? 9.266 3.532 -8.050 1.00 96.81 249 PHE A O 1
ATOM 2098 N N . LEU A 1 250 ? 8.406 5.277 -6.931 1.00 95.44 250 LEU A N 1
ATOM 2099 C CA . LEU A 1 250 ? 9.337 5.184 -5.802 1.00 95.44 250 LEU A CA 1
ATOM 2100 C C . LEU A 1 250 ? 9.206 3.862 -5.032 1.00 95.44 250 LEU A C 1
ATOM 2102 O O . LEU A 1 250 ? 10.213 3.286 -4.621 1.00 95.44 250 LEU A O 1
ATOM 2106 N N . LEU A 1 251 ? 7.983 3.345 -4.873 1.00 94.94 251 LEU A N 1
ATOM 2107 C CA . LEU A 1 251 ? 7.751 2.046 -4.240 1.00 94.94 251 LEU A CA 1
ATOM 2108 C C . LEU A 1 251 ? 8.382 0.910 -5.048 1.00 94.94 251 LEU A C 1
ATOM 2110 O O . LEU A 1 251 ? 9.048 0.047 -4.482 1.00 94.94 251 LEU A O 1
ATOM 2114 N N . LEU A 1 252 ? 8.200 0.905 -6.366 1.00 95.00 252 LEU A N 1
ATOM 2115 C CA . LEU A 1 252 ? 8.658 -0.190 -7.215 1.00 95.00 252 LEU A CA 1
ATOM 2116 C C . LEU A 1 252 ? 10.133 -0.067 -7.641 1.00 95.00 252 LEU A C 1
ATOM 2118 O O . LEU A 1 252 ? 10.730 -1.077 -8.011 1.00 95.00 252 LEU A O 1
ATOM 2122 N N . LEU A 1 253 ? 10.739 1.124 -7.543 1.00 92.75 253 LEU A N 1
ATOM 2123 C CA . LEU A 1 253 ? 12.125 1.405 -7.946 1.00 92.75 253 LEU A CA 1
ATOM 2124 C C . LEU A 1 253 ? 13.138 0.425 -7.338 1.00 92.75 253 LEU A C 1
ATOM 2126 O O . LEU A 1 253 ? 14.065 -0.008 -8.017 1.00 92.75 253 LEU A O 1
ATOM 2130 N N . ARG A 1 254 ? 12.941 0.015 -6.079 1.00 89.19 254 ARG A N 1
ATOM 2131 C CA . ARG A 1 254 ? 13.834 -0.943 -5.397 1.00 89.19 254 ARG A CA 1
ATOM 2132 C C . ARG A 1 254 ? 13.912 -2.313 -6.071 1.00 89.19 254 ARG A C 1
ATOM 2134 O O . ARG A 1 254 ? 14.892 -3.020 -5.880 1.00 89.19 254 ARG A O 1
ATOM 2141 N N . PHE A 1 255 ? 12.900 -2.682 -6.855 1.00 91.88 255 PHE A N 1
ATOM 2142 C CA . PHE A 1 255 ? 12.834 -3.958 -7.564 1.00 91.88 255 PHE A CA 1
ATOM 2143 C C . PHE A 1 255 ? 13.427 -3.885 -8.982 1.00 91.88 255 PHE A C 1
ATOM 2145 O O . PHE A 1 255 ? 13.423 -4.894 -9.692 1.00 91.88 255 PHE A O 1
ATOM 2152 N N . ALA A 1 256 ? 13.912 -2.709 -9.405 1.00 92.31 256 ALA A N 1
ATOM 2153 C CA . ALA A 1 256 ? 14.402 -2.422 -10.750 1.00 92.31 256 ALA A CA 1
ATOM 2154 C C . ALA A 1 256 ? 15.888 -1.993 -10.731 1.00 92.31 256 ALA A C 1
ATOM 2156 O O . ALA A 1 256 ? 16.188 -0.796 -10.683 1.00 92.31 256 ALA A O 1
ATOM 2157 N N . PRO A 1 257 ? 16.847 -2.941 -10.758 1.00 89.75 257 PRO A N 1
ATOM 2158 C CA . PRO A 1 257 ? 18.267 -2.605 -10.759 1.00 89.75 257 PRO A CA 1
ATOM 2159 C C . PRO A 1 257 ? 18.647 -1.820 -12.018 1.00 89.75 257 PRO A C 1
ATOM 2161 O O . PRO A 1 257 ? 18.188 -2.129 -13.117 1.00 89.75 257 PRO A O 1
ATOM 2164 N N . ILE A 1 258 ? 19.531 -0.837 -11.858 1.00 89.50 258 ILE A N 1
ATOM 2165 C CA . ILE A 1 258 ? 20.147 -0.108 -12.972 1.00 89.50 258 ILE A CA 1
ATOM 2166 C C . ILE A 1 258 ? 21.392 -0.896 -13.372 1.00 89.50 258 ILE A C 1
ATOM 2168 O O . ILE A 1 258 ? 22.310 -1.046 -12.565 1.00 89.50 258 ILE A O 1
ATOM 2172 N N . THR A 1 259 ? 21.433 -1.449 -14.577 1.00 89.00 259 THR A N 1
ATOM 2173 C CA . THR A 1 259 ? 22.595 -2.188 -15.082 1.00 89.00 259 THR A CA 1
ATOM 2174 C C . THR A 1 259 ? 23.428 -1.286 -15.994 1.00 89.00 259 THR A C 1
ATOM 2176 O O . THR A 1 259 ? 23.134 -0.108 -16.178 1.00 89.00 259 THR A O 1
ATOM 2179 N N . LYS A 1 260 ? 24.508 -1.827 -16.560 1.00 86.69 260 LYS A N 1
ATOM 2180 C CA . LYS A 1 260 ? 25.361 -1.100 -17.515 1.00 86.69 260 LYS A CA 1
ATOM 2181 C C . LYS A 1 260 ? 24.684 -0.819 -18.866 1.00 86.69 260 LYS A C 1
ATOM 2183 O O . LYS A 1 260 ? 25.255 -0.105 -19.683 1.00 86.69 260 LYS A O 1
ATOM 2188 N N . GLU A 1 261 ? 23.566 -1.487 -19.155 1.00 87.94 261 GLU A N 1
ATOM 2189 C CA . GLU A 1 261 ? 22.843 -1.359 -20.428 1.00 87.94 261 GLU A CA 1
ATOM 2190 C C . GLU A 1 261 ? 21.883 -0.161 -20.426 1.00 87.94 261 GLU A C 1
ATOM 2192 O O . GLU A 1 261 ? 21.427 0.265 -21.486 1.00 87.94 261 GLU A O 1
ATOM 2197 N N . GLU A 1 262 ? 21.579 0.382 -19.249 1.00 91.62 262 GLU A N 1
ATOM 2198 C CA . GLU A 1 262 ? 20.680 1.509 -19.067 1.00 91.62 262 GLU A CA 1
ATOM 2199 C C . GLU A 1 262 ? 21.407 2.863 -19.029 1.00 91.62 262 GLU A C 1
ATOM 2201 O O . GLU A 1 262 ? 22.557 2.970 -18.600 1.00 91.62 262 GLU A O 1
ATOM 2206 N N . ASP A 1 263 ? 20.699 3.925 -19.428 1.00 90.75 263 ASP A N 1
ATOM 2207 C CA . ASP A 1 263 ? 21.156 5.304 -19.243 1.00 90.75 263 ASP A CA 1
ATOM 2208 C C . ASP A 1 263 ? 20.966 5.720 -17.776 1.00 90.75 263 ASP A C 1
ATOM 2210 O O . ASP A 1 263 ? 19.901 6.184 -17.357 1.00 90.75 263 ASP A O 1
ATOM 2214 N N . GLU A 1 264 ? 22.017 5.523 -16.976 1.00 87.06 264 GLU A N 1
ATOM 2215 C CA . GLU A 1 264 ? 22.053 5.915 -15.563 1.00 87.06 264 GLU A CA 1
ATOM 2216 C C . GLU A 1 264 ? 21.721 7.404 -15.369 1.00 87.06 264 GLU A C 1
ATOM 2218 O O . GLU A 1 264 ? 21.056 7.762 -14.397 1.00 87.06 264 GLU A O 1
ATOM 2223 N N . GLY A 1 265 ? 22.139 8.273 -16.295 1.00 88.31 265 GLY A N 1
ATOM 2224 C CA . GLY A 1 265 ? 21.907 9.712 -16.210 1.00 88.31 265 GLY A CA 1
ATOM 2225 C C . GLY A 1 265 ? 20.439 10.083 -16.414 1.00 88.31 265 GLY A C 1
ATOM 2226 O O . GLY A 1 265 ? 19.902 10.905 -15.668 1.00 88.31 265 GLY A O 1
ATOM 2227 N N . GLU A 1 266 ? 19.767 9.473 -17.394 1.00 90.19 266 GLU A N 1
ATOM 2228 C CA . GLU A 1 266 ? 18.319 9.636 -17.595 1.00 90.19 266 GLU A CA 1
ATOM 2229 C C . GLU A 1 266 ? 17.536 9.128 -16.375 1.00 90.19 266 GLU A C 1
ATOM 2231 O O . GLU A 1 266 ? 16.640 9.810 -15.869 1.00 90.19 266 GLU A O 1
ATOM 2236 N N . ILE A 1 267 ? 17.912 7.954 -15.866 1.00 92.00 267 ILE A N 1
ATOM 2237 C CA . ILE A 1 267 ? 17.257 7.326 -14.718 1.00 92.00 267 ILE A CA 1
ATOM 2238 C C . ILE A 1 267 ? 17.426 8.168 -13.449 1.00 92.00 267 ILE A C 1
ATOM 2240 O O . ILE A 1 267 ? 16.436 8.448 -12.774 1.00 92.00 267 ILE A O 1
ATOM 2244 N N . SER A 1 268 ? 18.645 8.623 -13.147 1.00 90.69 268 SER A N 1
ATOM 2245 C CA . SER A 1 268 ? 18.925 9.484 -11.989 1.00 90.69 268 SER A CA 1
ATOM 2246 C C . SER A 1 268 ? 18.097 10.775 -12.042 1.00 90.69 268 SER A C 1
ATOM 2248 O O . SER A 1 268 ? 17.467 11.153 -11.053 1.00 90.69 268 SER A O 1
ATOM 2250 N N . LYS A 1 269 ? 17.968 11.413 -13.218 1.00 91.75 269 LYS A N 1
ATOM 2251 C CA . LYS A 1 269 ? 17.093 12.591 -13.389 1.00 91.75 269 LYS A CA 1
ATOM 2252 C C . LYS A 1 269 ? 15.639 12.289 -13.026 1.00 91.75 269 LYS A C 1
ATOM 2254 O O . LYS A 1 269 ? 15.004 13.092 -12.342 1.00 91.75 269 LYS A O 1
ATOM 2259 N N . MET A 1 270 ? 15.115 11.143 -13.459 1.00 94.50 270 MET A N 1
ATOM 2260 C CA . MET A 1 270 ? 13.750 10.711 -13.144 1.00 94.50 270 MET A CA 1
ATOM 2261 C C . MET A 1 270 ? 13.565 10.444 -11.642 1.00 94.50 270 MET A C 1
ATOM 2263 O O . MET A 1 270 ? 12.570 10.880 -11.061 1.00 94.50 270 MET A O 1
ATOM 2267 N N . ILE A 1 271 ? 14.539 9.792 -10.998 1.00 93.94 271 ILE A N 1
ATOM 2268 C CA . ILE A 1 271 ? 14.524 9.479 -9.560 1.00 93.94 271 ILE A CA 1
ATOM 2269 C C . ILE A 1 271 ? 14.559 10.753 -8.717 1.00 93.94 271 ILE A C 1
ATOM 2271 O O . ILE A 1 271 ? 13.688 10.957 -7.867 1.00 93.94 271 ILE A O 1
ATOM 2275 N N . LYS A 1 272 ? 15.521 11.643 -8.979 1.00 93.50 272 LYS A N 1
ATOM 2276 C CA . LYS A 1 272 ? 15.645 12.921 -8.267 1.00 93.50 272 LYS A CA 1
ATOM 2277 C C . LYS A 1 272 ? 14.401 13.789 -8.455 1.00 93.50 272 LYS A C 1
ATOM 2279 O O . LYS A 1 272 ? 13.912 14.366 -7.484 1.00 93.50 272 LYS A O 1
ATOM 2284 N N . ALA A 1 273 ? 13.845 13.841 -9.669 1.00 95.44 273 ALA A N 1
ATOM 2285 C CA . ALA A 1 273 ? 12.606 14.569 -9.937 1.00 95.44 273 ALA A CA 1
ATOM 2286 C C . ALA A 1 273 ? 11.419 14.019 -9.125 1.00 95.44 273 ALA A C 1
ATOM 2288 O O . ALA A 1 273 ? 10.669 14.799 -8.534 1.00 95.44 273 ALA A O 1
ATOM 2289 N N . ALA A 1 274 ? 11.276 12.691 -9.033 1.00 96.25 274 ALA A N 1
ATOM 2290 C CA . ALA A 1 274 ? 10.238 12.056 -8.224 1.00 96.25 274 ALA A CA 1
ATOM 2291 C C . ALA A 1 274 ? 10.381 12.401 -6.732 1.00 96.25 274 ALA A C 1
ATOM 2293 O O . ALA A 1 274 ? 9.412 12.859 -6.125 1.00 96.25 274 ALA A O 1
ATOM 2294 N N . TRP A 1 275 ? 11.579 12.272 -6.152 1.00 95.38 275 TRP A N 1
ATOM 2295 C CA . TRP A 1 275 ? 11.819 12.626 -4.747 1.00 95.38 275 TRP A CA 1
ATOM 2296 C C . TRP A 1 275 ? 11.564 14.107 -4.448 1.00 95.38 275 TRP A C 1
ATOM 2298 O O . TRP A 1 275 ? 10.884 14.427 -3.470 1.00 95.38 275 TRP A O 1
ATOM 2308 N N . ARG A 1 276 ? 12.042 15.015 -5.309 1.00 95.31 276 ARG A N 1
ATOM 2309 C CA . ARG A 1 276 ? 11.800 16.464 -5.177 1.00 95.31 276 ARG A CA 1
ATOM 2310 C C . ARG A 1 276 ? 10.317 16.806 -5.199 1.00 95.31 276 ARG A C 1
ATOM 2312 O O . ARG A 1 276 ? 9.874 17.645 -4.418 1.00 95.31 276 ARG A O 1
ATOM 2319 N N . SER A 1 277 ? 9.543 16.134 -6.049 1.00 95.50 277 SER A N 1
ATOM 2320 C CA . SER A 1 277 ? 8.105 16.385 -6.185 1.00 95.50 277 SER A CA 1
ATOM 2321 C C . SER A 1 277 ? 7.286 16.039 -4.939 1.00 95.50 277 SER A C 1
ATOM 2323 O O . SER A 1 277 ? 6.182 16.553 -4.773 1.00 95.50 277 SER A O 1
ATOM 2325 N N . LEU A 1 278 ? 7.828 15.215 -4.033 1.00 94.69 278 LEU A N 1
ATOM 2326 C CA . LEU A 1 278 ? 7.196 14.953 -2.742 1.00 94.69 278 LEU A CA 1
ATOM 2327 C C . LEU A 1 278 ? 7.289 16.154 -1.792 1.00 94.69 278 LEU A C 1
ATOM 2329 O O . LEU A 1 278 ? 6.491 16.246 -0.864 1.00 94.69 278 LEU A O 1
ATOM 2333 N N . HIS A 1 279 ? 8.245 17.069 -1.997 1.00 94.44 279 HIS A N 1
ATOM 2334 C CA . HIS A 1 279 ? 8.498 18.216 -1.116 1.00 94.44 279 HIS A CA 1
ATOM 2335 C C . HIS A 1 279 ? 8.789 17.837 0.353 1.00 94.44 279 HIS A C 1
ATOM 2337 O O . HIS A 1 279 ? 8.560 18.630 1.266 1.00 94.44 279 HIS A O 1
ATOM 2343 N N . LEU A 1 280 ? 9.311 16.627 0.588 1.00 94.00 280 LEU A N 1
ATOM 2344 C CA . LEU A 1 280 ? 9.621 16.101 1.928 1.00 94.00 280 LEU A CA 1
ATOM 2345 C C . LEU A 1 280 ? 11.112 16.177 2.289 1.00 94.00 280 LEU A C 1
ATOM 2347 O O . LEU A 1 280 ? 11.471 16.081 3.464 1.00 94.00 280 LEU A O 1
ATOM 2351 N N . PHE A 1 281 ? 11.978 16.341 1.291 1.00 93.06 281 PHE A N 1
ATOM 2352 C CA . PHE A 1 281 ? 13.421 16.165 1.419 1.00 93.06 281 PHE A CA 1
ATOM 2353 C C . PHE A 1 281 ? 14.183 17.405 0.971 1.00 93.06 281 PHE A C 1
ATOM 2355 O O . PHE A 1 281 ? 13.758 18.116 0.061 1.00 93.06 281 PHE A O 1
ATOM 2362 N N . ARG A 1 282 ? 15.318 17.656 1.624 1.00 90.94 282 ARG A N 1
ATOM 2363 C CA . ARG A 1 282 ? 16.317 18.635 1.187 1.00 90.94 282 ARG A CA 1
ATOM 2364 C C . ARG A 1 282 ? 17.151 18.050 0.050 1.00 90.94 282 ARG A C 1
ATOM 2366 O O . ARG A 1 282 ? 17.227 16.833 -0.102 1.00 90.94 282 ARG A O 1
ATOM 2373 N N . GLU A 1 283 ? 17.811 18.907 -0.721 1.00 89.38 283 GLU A N 1
ATOM 2374 C CA . GLU A 1 283 ? 18.629 18.476 -1.862 1.00 89.38 283 GLU A CA 1
ATOM 2375 C C . GLU A 1 283 ? 19.745 17.512 -1.447 1.00 89.38 283 GLU A C 1
ATOM 2377 O O . GLU A 1 283 ? 19.965 16.507 -2.115 1.00 89.38 283 GLU A O 1
ATOM 2382 N N . GLU A 1 284 ? 20.387 17.734 -0.300 1.00 88.12 284 GLU A N 1
ATOM 2383 C CA . GLU A 1 284 ? 21.431 16.834 0.198 1.00 88.12 284 GLU A CA 1
ATOM 2384 C C . GLU A 1 284 ? 20.887 15.435 0.520 1.00 88.12 284 GLU A C 1
ATOM 2386 O O . GLU A 1 284 ? 21.584 14.437 0.333 1.00 88.12 284 GLU A O 1
ATOM 2391 N N . GLU A 1 285 ? 19.636 15.357 0.982 1.00 90.06 285 GLU A N 1
ATOM 2392 C CA . GLU A 1 285 ? 18.954 14.091 1.251 1.00 90.06 285 GLU A CA 1
ATOM 2393 C C . GLU A 1 285 ? 18.571 13.396 -0.059 1.00 90.06 285 GLU A C 1
ATOM 2395 O O . GLU A 1 285 ? 18.779 12.196 -0.199 1.00 90.06 285 GLU A O 1
ATOM 2400 N N . ILE A 1 286 ? 18.090 14.148 -1.053 1.00 90.94 286 ILE A N 1
ATOM 2401 C CA . ILE A 1 286 ? 17.750 13.625 -2.386 1.00 90.94 286 ILE A CA 1
ATOM 2402 C C . ILE A 1 286 ? 18.985 13.049 -3.088 1.00 90.94 286 ILE A C 1
ATOM 2404 O O . ILE A 1 286 ? 18.906 11.980 -3.689 1.00 90.94 286 ILE A O 1
ATOM 2408 N N . GLU A 1 287 ? 20.140 13.706 -2.974 1.00 86.19 287 GLU A N 1
ATOM 2409 C CA . GLU A 1 287 ? 21.404 13.212 -3.534 1.00 86.19 287 GLU A CA 1
ATOM 2410 C C . GLU A 1 287 ? 21.848 11.878 -2.923 1.00 86.19 287 GLU A C 1
ATOM 2412 O O . GLU A 1 287 ? 22.459 11.046 -3.596 1.00 86.19 287 GLU A O 1
ATOM 2417 N N . GLN A 1 288 ? 21.538 11.654 -1.649 1.00 84.19 288 GLN A N 1
ATOM 2418 C CA . GLN A 1 288 ? 21.774 10.380 -0.978 1.00 84.19 288 GLN A CA 1
ATOM 2419 C C . GLN A 1 288 ? 20.698 9.344 -1.342 1.00 84.19 288 GLN A C 1
ATOM 2421 O O . GLN A 1 288 ? 21.035 8.189 -1.605 1.00 84.19 288 GLN A O 1
ATOM 2426 N N . LEU A 1 289 ? 19.429 9.754 -1.438 1.00 86.19 289 LEU A N 1
ATOM 2427 C CA . LEU A 1 289 ? 18.321 8.890 -1.849 1.00 86.19 289 LEU A CA 1
ATOM 2428 C C . LEU A 1 289 ? 18.476 8.380 -3.289 1.00 86.19 289 LEU A C 1
ATOM 2430 O O . LEU A 1 289 ? 18.052 7.275 -3.603 1.00 86.19 289 LEU A O 1
ATOM 2434 N N . ASP A 1 290 ? 19.114 9.143 -4.172 1.00 83.06 290 ASP A N 1
ATOM 2435 C CA . ASP A 1 290 ? 19.429 8.689 -5.528 1.00 83.06 290 ASP A CA 1
ATOM 2436 C C . ASP A 1 290 ? 20.475 7.559 -5.530 1.00 83.06 290 ASP A C 1
ATOM 2438 O O . ASP A 1 290 ? 20.394 6.613 -6.313 1.00 83.06 290 ASP A O 1
ATOM 2442 N N . ARG A 1 291 ? 21.424 7.576 -4.582 1.00 74.19 291 ARG A N 1
ATOM 2443 C CA . ARG A 1 291 ? 22.448 6.518 -4.454 1.00 74.19 291 ARG A CA 1
ATOM 2444 C C . ARG A 1 291 ? 21.864 5.168 -4.049 1.00 74.19 291 ARG A C 1
ATOM 2446 O O . ARG A 1 291 ? 22.495 4.146 -4.326 1.00 74.19 291 ARG A O 1
ATOM 2453 N N . ILE A 1 292 ? 20.680 5.169 -3.432 1.00 69.06 292 ILE A N 1
ATOM 2454 C CA . ILE A 1 292 ? 19.918 3.963 -3.084 1.00 69.06 292 ILE A CA 1
ATOM 2455 C C . ILE A 1 292 ? 19.515 3.188 -4.338 1.00 69.06 292 ILE A C 1
ATOM 2457 O O . ILE A 1 292 ? 19.448 1.955 -4.311 1.00 69.06 292 ILE A O 1
ATOM 2461 N N . ALA A 1 293 ? 19.262 3.890 -5.447 1.00 69.94 293 ALA A N 1
ATOM 2462 C CA . ALA A 1 293 ? 18.948 3.245 -6.706 1.00 69.94 293 ALA A CA 1
ATOM 2463 C C . ALA A 1 293 ? 20.084 2.292 -7.075 1.00 69.94 293 ALA A C 1
ATOM 2465 O O . ALA A 1 293 ? 21.251 2.677 -7.199 1.00 69.94 293 ALA A O 1
ATOM 2466 N N . THR A 1 294 ? 19.752 1.008 -7.170 1.00 71.81 294 THR A N 1
ATOM 2467 C CA . THR A 1 294 ? 20.755 -0.047 -7.109 1.00 71.81 294 THR A CA 1
ATOM 2468 C C . THR A 1 294 ? 21.477 -0.167 -8.449 1.00 71.81 294 THR A C 1
ATOM 2470 O O . THR A 1 294 ? 21.032 -0.890 -9.340 1.00 71.81 294 THR A O 1
ATOM 2473 N N . TYR A 1 295 ? 22.607 0.531 -8.588 1.00 79.69 295 TYR A N 1
ATOM 2474 C CA . TYR A 1 295 ? 23.481 0.384 -9.748 1.00 79.69 295 TYR A CA 1
ATOM 2475 C C . TYR A 1 295 ? 24.305 -0.901 -9.645 1.00 79.69 295 TYR A C 1
ATOM 2477 O O . TYR A 1 295 ? 24.987 -1.164 -8.649 1.00 79.69 295 TYR A O 1
ATOM 2485 N N . LYS A 1 296 ? 24.206 -1.735 -10.677 1.00 79.56 296 LYS A N 1
ATOM 2486 C CA . LYS A 1 296 ? 24.782 -3.077 -10.756 1.00 79.56 296 LYS A CA 1
ATOM 2487 C C . LYS A 1 296 ? 25.484 -3.262 -12.100 1.00 79.56 296 LYS A C 1
ATOM 2489 O O . LYS A 1 296 ? 24.995 -4.002 -12.952 1.00 79.56 296 LYS A O 1
ATOM 2494 N N . PRO A 1 297 ? 26.672 -2.664 -12.285 1.00 76.31 297 PRO A N 1
ATOM 2495 C CA . PRO A 1 297 ? 27.387 -2.705 -13.564 1.00 76.31 297 PRO A CA 1
ATOM 2496 C C . PRO A 1 297 ? 27.803 -4.125 -13.986 1.00 76.31 297 PRO A C 1
ATOM 2498 O O . PRO A 1 297 ? 28.022 -4.386 -15.167 1.00 76.31 297 PRO A O 1
ATOM 2501 N N . HIS A 1 298 ? 27.910 -5.054 -13.031 1.00 80.56 298 HIS A N 1
ATOM 2502 C CA . HIS A 1 298 ? 28.267 -6.456 -13.278 1.00 80.56 298 HIS A CA 1
ATOM 2503 C C . HIS A 1 298 ? 27.058 -7.376 -13.474 1.00 80.56 298 HIS A C 1
ATOM 2505 O O . HIS A 1 298 ? 27.229 -8.536 -13.839 1.00 80.56 298 HIS A O 1
ATOM 2511 N N . PHE A 1 299 ? 25.846 -6.889 -13.215 1.00 83.75 299 PHE A N 1
ATOM 2512 C CA . PHE A 1 299 ? 24.637 -7.678 -13.386 1.00 83.75 299 PHE A CA 1
ATOM 2513 C C . PHE A 1 299 ? 24.169 -7.597 -14.838 1.00 83.75 299 PHE A C 1
ATOM 2515 O O . PHE A 1 299 ? 24.205 -6.534 -15.453 1.00 83.75 299 PHE A O 1
ATOM 2522 N N . THR A 1 300 ? 23.751 -8.732 -15.392 1.00 84.81 300 THR A N 1
ATOM 2523 C CA . THR A 1 300 ? 23.276 -8.827 -16.775 1.00 84.81 300 THR A CA 1
ATOM 2524 C C . THR A 1 300 ? 22.068 -9.748 -16.853 1.00 84.81 300 THR A C 1
ATOM 2526 O O . THR A 1 300 ? 21.964 -10.728 -16.112 1.00 84.81 300 THR A O 1
ATOM 2529 N N . TRP A 1 301 ? 21.153 -9.424 -17.762 1.00 88.69 301 TRP A N 1
ATOM 2530 C CA . TRP A 1 301 ? 19.967 -10.227 -18.029 1.00 88.69 301 TRP A CA 1
ATOM 2531 C C . TRP A 1 301 ? 20.236 -11.190 -19.183 1.00 88.69 301 TRP A C 1
ATOM 2533 O O . TRP A 1 301 ? 20.419 -10.763 -20.323 1.00 88.69 301 TRP A O 1
ATOM 2543 N N . SER A 1 302 ? 20.191 -12.488 -18.914 1.00 90.25 302 SER A N 1
ATOM 2544 C CA . SER A 1 302 ? 20.239 -13.530 -19.945 1.00 90.25 302 SER A CA 1
ATOM 2545 C C . SER A 1 302 ? 18.876 -13.686 -20.618 1.00 90.25 302 SER A C 1
ATOM 2547 O O . SER A 1 302 ? 17.866 -13.287 -20.040 1.00 90.25 302 SER A O 1
ATOM 2549 N N . TYR A 1 303 ? 18.843 -14.203 -21.850 1.00 90.38 303 TYR A N 1
ATOM 2550 C CA . TYR A 1 303 ? 17.616 -14.431 -22.621 1.00 90.38 303 TYR A CA 1
ATOM 2551 C C . TYR A 1 303 ? 17.547 -15.859 -23.146 1.00 90.38 303 TYR A C 1
ATOM 2553 O O . TYR A 1 303 ? 18.479 -16.311 -23.807 1.00 90.38 303 TYR A O 1
ATOM 2561 N N . GLU A 1 304 ? 16.395 -16.493 -22.969 1.00 87.50 304 GLU A N 1
ATOM 2562 C CA . GLU A 1 304 ? 16.013 -17.730 -23.642 1.00 87.50 304 GLU A CA 1
ATOM 2563 C C . GLU A 1 304 ? 14.617 -17.587 -24.246 1.00 87.50 304 GLU A C 1
ATOM 2565 O O . GLU A 1 304 ? 13.777 -16.842 -23.746 1.00 87.50 304 GLU A O 1
ATOM 2570 N N . ALA A 1 305 ? 14.355 -18.292 -25.348 1.00 85.69 305 ALA A N 1
ATOM 2571 C CA . ALA A 1 305 ? 13.087 -18.157 -26.065 1.00 85.69 305 ALA A CA 1
ATOM 2572 C C . ALA A 1 305 ? 11.874 -18.632 -25.244 1.00 85.69 305 ALA A C 1
ATOM 2574 O O . ALA A 1 305 ? 10.792 -18.068 -25.381 1.00 85.69 305 ALA A O 1
ATOM 2575 N N . GLU A 1 306 ? 12.056 -19.649 -24.399 1.00 82.94 306 GLU A N 1
ATOM 2576 C CA . GLU A 1 306 ? 10.978 -20.267 -23.618 1.00 82.94 306 GLU A CA 1
ATOM 2577 C C . GLU A 1 306 ? 10.667 -19.485 -22.334 1.00 82.94 306 GLU A C 1
ATOM 2579 O O . GLU A 1 306 ? 9.502 -19.251 -22.014 1.00 82.94 306 GLU A O 1
ATOM 2584 N N . THR A 1 307 ? 11.704 -19.032 -21.625 1.00 81.19 307 THR A N 1
ATOM 2585 C CA . THR A 1 307 ? 11.600 -18.366 -20.315 1.00 81.19 307 THR A CA 1
ATOM 2586 C C . THR A 1 307 ? 11.695 -16.840 -20.412 1.00 81.19 307 THR A C 1
ATOM 2588 O O . THR A 1 307 ? 11.366 -16.115 -19.477 1.00 81.19 307 THR A O 1
ATOM 2591 N N . GLY A 1 308 ? 12.105 -16.291 -21.554 1.00 87.50 308 GLY A N 1
ATOM 2592 C CA . GLY A 1 308 ? 12.344 -14.862 -21.709 1.00 87.50 308 GLY A CA 1
ATOM 2593 C C . GLY A 1 308 ? 13.622 -14.417 -20.994 1.00 87.50 308 GLY A C 1
ATOM 2594 O O . GLY A 1 308 ? 14.663 -15.064 -21.090 1.00 87.50 308 GLY A O 1
ATOM 2595 N N . ARG A 1 309 ? 13.584 -13.251 -20.332 1.00 89.06 309 ARG A N 1
ATOM 2596 C CA . ARG A 1 309 ? 14.757 -12.688 -19.637 1.00 89.06 309 ARG A CA 1
ATOM 2597 C C . ARG A 1 309 ? 14.831 -13.135 -18.177 1.00 89.06 309 ARG A C 1
ATOM 2599 O O . ARG A 1 309 ? 13.835 -13.023 -17.461 1.00 89.06 309 ARG A O 1
ATOM 2606 N N . TYR A 1 310 ? 16.020 -13.530 -17.732 1.00 89.62 310 TYR A N 1
ATOM 2607 C CA . TYR A 1 310 ? 16.309 -14.010 -16.377 1.00 89.62 310 TYR A CA 1
ATOM 2608 C C . TYR A 1 310 ? 17.726 -13.612 -15.936 1.00 89.62 310 TYR A C 1
ATOM 2610 O O . TYR A 1 310 ? 18.536 -13.180 -16.760 1.00 89.62 310 TYR A O 1
ATOM 2618 N N . HIS A 1 311 ? 18.041 -13.739 -14.646 1.00 85.56 311 HIS A N 1
ATOM 2619 C CA . HIS A 1 311 ? 19.422 -13.622 -14.169 1.00 85.56 311 HIS A CA 1
ATOM 2620 C C . HIS A 1 311 ? 20.062 -14.994 -13.956 1.00 85.56 311 HIS A C 1
ATOM 2622 O O . HIS A 1 311 ? 19.387 -15.952 -13.580 1.00 85.56 311 HIS A O 1
ATOM 2628 N N . ALA A 1 312 ? 21.370 -15.086 -14.194 1.00 78.06 312 ALA A N 1
ATOM 2629 C CA . ALA A 1 312 ? 22.098 -16.346 -14.105 1.00 78.06 312 ALA A CA 1
ATOM 2630 C C . ALA A 1 312 ? 22.101 -16.933 -12.677 1.00 78.06 312 ALA A C 1
ATOM 2632 O O . ALA A 1 312 ? 21.948 -16.212 -11.688 1.00 78.06 312 ALA A O 1
ATOM 2633 N N . CYS A 1 313 ? 22.263 -18.254 -12.592 1.00 71.94 313 CYS A N 1
ATOM 2634 C CA . CYS A 1 313 ? 22.234 -19.033 -11.349 1.00 71.94 313 CYS A CA 1
ATOM 2635 C C . CYS A 1 313 ? 23.472 -18.876 -10.470 1.00 71.94 313 CYS A C 1
ATOM 2637 O O . CYS A 1 313 ? 23.406 -19.045 -9.258 1.00 71.94 313 CYS A O 1
ATOM 2639 N N . ASP A 1 314 ? 24.602 -18.592 -11.104 1.00 64.75 314 ASP A N 1
ATOM 2640 C CA . ASP A 1 314 ? 25.897 -18.311 -10.492 1.00 64.75 314 ASP A CA 1
ATOM 2641 C C . ASP A 1 314 ? 26.065 -16.829 -10.144 1.00 64.75 314 ASP A C 1
ATOM 2643 O O . ASP A 1 314 ? 27.120 -16.404 -9.666 1.00 64.75 314 ASP A O 1
ATOM 2647 N N . ALA A 1 315 ? 25.027 -16.029 -10.386 1.00 62.53 315 ALA A N 1
ATOM 2648 C CA . ALA A 1 315 ? 25.023 -14.654 -9.963 1.00 62.53 315 ALA A CA 1
ATOM 2649 C C . ALA A 1 315 ? 25.156 -14.612 -8.423 1.00 62.53 315 ALA A C 1
ATOM 2651 O O . ALA A 1 315 ? 24.666 -15.512 -7.736 1.00 62.53 315 ALA A O 1
ATOM 2652 N N . PRO A 1 316 ? 25.886 -13.626 -7.870 1.00 60.22 316 PRO A N 1
ATOM 2653 C CA . PRO A 1 316 ? 26.276 -13.625 -6.463 1.00 60.22 316 PRO A CA 1
ATOM 2654 C C . PRO A 1 316 ? 25.070 -13.847 -5.544 1.00 60.22 316 PRO A C 1
ATOM 2656 O O . PRO A 1 316 ? 23.979 -13.369 -5.851 1.00 60.22 316 PRO A O 1
ATOM 2659 N N . MET A 1 317 ? 25.295 -14.519 -4.405 1.00 57.06 317 MET A N 1
ATOM 2660 C CA . MET A 1 317 ? 24.312 -14.894 -3.358 1.00 57.06 317 MET A CA 1
ATOM 2661 C C . MET A 1 317 ? 23.419 -13.739 -2.842 1.00 57.06 317 MET A C 1
ATOM 2663 O O . MET A 1 317 ? 22.521 -13.959 -2.038 1.00 57.06 317 MET A O 1
ATOM 2667 N N . ASP A 1 318 ? 23.636 -12.521 -3.331 1.00 63.12 318 ASP A N 1
ATOM 2668 C CA . ASP A 1 318 ? 22.982 -11.273 -2.958 1.00 63.12 318 ASP A CA 1
ATOM 2669 C C . ASP A 1 318 ? 21.792 -10.905 -3.865 1.00 63.12 318 ASP A C 1
ATOM 2671 O O . ASP A 1 318 ? 21.351 -9.753 -3.850 1.00 63.12 318 ASP A O 1
ATOM 2675 N N . ILE A 1 319 ? 21.293 -11.813 -4.710 1.00 74.62 319 ILE A N 1
ATOM 2676 C CA . ILE A 1 319 ? 20.164 -11.515 -5.603 1.00 74.62 319 ILE A CA 1
ATOM 2677 C C . ILE A 1 319 ? 18.875 -12.039 -4.985 1.00 74.62 319 ILE A C 1
ATOM 2679 O O . ILE A 1 319 ? 18.541 -13.217 -5.073 1.00 74.62 319 ILE A O 1
ATOM 2683 N N . TYR A 1 320 ? 18.125 -11.129 -4.369 1.00 85.75 320 TYR A N 1
ATOM 2684 C CA . TYR A 1 320 ? 16.894 -11.440 -3.646 1.00 85.75 320 TYR A CA 1
ATOM 2685 C C . TYR A 1 320 ? 15.692 -11.465 -4.604 1.00 85.75 320 TYR A C 1
ATOM 2687 O O . TYR A 1 320 ? 14.698 -10.751 -4.458 1.00 85.75 320 TYR A O 1
ATOM 2695 N N . SER A 1 321 ? 15.825 -12.269 -5.655 1.00 89.12 321 SER A N 1
ATOM 2696 C CA . SER A 1 321 ? 14.864 -12.419 -6.741 1.00 89.12 321 SER A CA 1
ATOM 2697 C C . SER A 1 321 ? 14.663 -13.892 -7.049 1.00 89.12 321 SER A C 1
ATOM 2699 O O . SER A 1 321 ? 15.588 -14.692 -6.959 1.00 89.12 321 SER A O 1
ATOM 2701 N N . LYS A 1 322 ? 13.441 -14.252 -7.433 1.00 90.62 322 LYS A N 1
ATOM 2702 C CA . LYS A 1 322 ? 13.101 -15.580 -7.949 1.00 90.62 322 LYS A CA 1
ATOM 2703 C C . LYS A 1 322 ? 13.256 -15.682 -9.464 1.00 90.62 322 LYS A C 1
ATOM 2705 O O . LYS A 1 322 ? 13.012 -16.745 -10.020 1.00 90.62 322 LYS A O 1
ATOM 2710 N N . ARG A 1 323 ? 13.637 -14.600 -10.153 1.00 90.88 323 ARG A N 1
ATOM 2711 C CA . ARG A 1 323 ? 13.688 -14.532 -11.621 1.00 90.88 323 ARG A CA 1
ATOM 2712 C C . ARG A 1 323 ? 14.964 -15.157 -12.205 1.00 90.88 323 ARG A C 1
ATOM 2714 O O . ARG A 1 323 ? 15.724 -14.504 -12.924 1.00 90.88 323 ARG A O 1
ATOM 2721 N N . HIS A 1 324 ? 15.172 -16.434 -11.914 1.00 87.50 324 HIS A N 1
ATOM 2722 C CA . HIS A 1 324 ? 16.284 -17.247 -12.400 1.00 87.50 324 HIS A CA 1
ATOM 2723 C C . HIS A 1 324 ? 15.813 -18.641 -12.817 1.00 87.50 324 HIS A C 1
ATOM 2725 O O . HIS A 1 324 ? 14.790 -19.127 -12.346 1.00 87.50 324 HIS A O 1
ATOM 2731 N N . ILE A 1 325 ? 16.597 -19.314 -13.658 1.00 82.06 325 ILE A N 1
ATOM 2732 C CA . ILE A 1 325 ? 16.251 -20.631 -14.228 1.00 82.06 325 ILE A CA 1
ATOM 2733 C C . ILE A 1 325 ? 16.567 -21.824 -13.312 1.00 82.06 325 ILE A C 1
ATOM 2735 O O . ILE A 1 325 ? 16.175 -22.943 -13.598 1.00 82.06 325 ILE A O 1
ATOM 2739 N N . CYS A 1 326 ? 17.274 -21.620 -12.198 1.00 79.62 326 CYS A N 1
ATOM 2740 C CA . CYS A 1 326 ? 17.699 -22.720 -11.308 1.00 79.62 326 CYS A CA 1
ATOM 2741 C C . CYS A 1 326 ? 16.557 -23.319 -10.480 1.00 79.62 326 CYS A C 1
ATOM 2743 O O . CYS A 1 326 ? 16.747 -24.320 -9.796 1.00 79.62 326 CYS A O 1
ATOM 2745 N N . THR A 1 327 ? 15.401 -22.666 -10.487 1.00 70.31 327 THR A N 1
ATOM 2746 C CA . THR A 1 327 ? 14.166 -23.187 -9.918 1.00 70.31 327 THR A CA 1
ATOM 2747 C C . THR A 1 327 ? 13.138 -23.101 -11.028 1.00 70.31 327 THR A C 1
ATOM 2749 O O . THR A 1 327 ? 12.880 -21.997 -11.506 1.00 70.31 327 THR A O 1
ATOM 2752 N N . ASP A 1 328 ? 12.511 -24.218 -11.387 1.00 66.75 328 ASP A N 1
ATOM 2753 C CA . ASP A 1 328 ? 11.398 -24.270 -12.354 1.00 66.75 328 ASP A CA 1
ATOM 2754 C C . ASP A 1 328 ? 10.128 -23.541 -11.848 1.00 66.75 328 ASP A C 1
ATOM 2756 O O . ASP A 1 328 ? 9.045 -23.660 -12.414 1.00 66.75 328 ASP A O 1
ATOM 2760 N N . ASP A 1 329 ? 10.253 -22.769 -10.767 1.00 84.44 329 ASP A N 1
ATOM 2761 C CA . ASP A 1 329 ? 9.155 -22.164 -10.029 1.00 84.44 329 ASP A CA 1
ATOM 2762 C C . ASP A 1 329 ? 8.747 -20.789 -10.570 1.00 84.44 329 ASP A C 1
ATOM 2764 O O . ASP A 1 329 ? 7.650 -20.326 -10.255 1.00 84.44 329 ASP A O 1
ATOM 2768 N N . PHE A 1 330 ? 9.611 -20.074 -11.304 1.00 91.12 330 PHE A N 1
ATOM 2769 C CA . PHE A 1 330 ? 9.278 -18.710 -11.725 1.00 91.12 330 PHE A CA 1
ATOM 2770 C C . PHE A 1 330 ? 8.227 -18.728 -12.847 1.00 91.12 330 PHE A C 1
ATOM 2772 O O . PHE A 1 330 ? 8.448 -19.350 -13.889 1.00 91.12 330 PHE A O 1
ATOM 2779 N N . PRO A 1 331 ? 7.096 -18.010 -12.705 1.00 94.00 331 PRO A N 1
ATOM 2780 C CA . PRO A 1 331 ? 5.973 -18.130 -13.626 1.00 94.00 331 PRO A CA 1
ATOM 2781 C C . PRO A 1 331 ? 6.177 -17.274 -14.889 1.00 94.00 331 PRO A C 1
ATOM 2783 O O . PRO A 1 331 ? 5.413 -16.345 -15.139 1.00 94.00 331 PRO A O 1
ATOM 2786 N N . PHE A 1 332 ? 7.203 -17.569 -15.695 1.00 93.44 332 PHE A N 1
ATOM 2787 C CA . PHE A 1 332 ? 7.633 -16.736 -16.829 1.00 93.44 332 PHE A CA 1
ATOM 2788 C C . PHE A 1 332 ? 6.513 -16.412 -17.824 1.00 93.44 332 PHE A C 1
ATOM 2790 O O . PHE A 1 332 ? 6.369 -15.255 -18.214 1.00 93.44 332 PHE A O 1
ATOM 2797 N N . HIS A 1 333 ? 5.685 -17.394 -18.199 1.00 92.75 333 HIS A N 1
ATOM 2798 C CA . HIS A 1 333 ? 4.569 -17.164 -19.121 1.00 92.75 333 HIS A CA 1
ATOM 2799 C C . HIS A 1 333 ? 3.518 -16.216 -18.534 1.00 92.75 333 HIS A C 1
ATOM 2801 O O . HIS A 1 333 ? 3.194 -15.211 -19.157 1.00 92.75 333 HIS A O 1
ATOM 2807 N N . ALA A 1 334 ? 3.053 -16.474 -17.309 1.00 95.06 334 ALA A N 1
ATOM 2808 C CA . ALA A 1 334 ? 2.097 -15.592 -16.640 1.00 95.06 334 ALA A CA 1
ATOM 2809 C C . ALA A 1 334 ? 2.693 -14.193 -16.396 1.00 95.06 334 ALA A C 1
ATOM 2811 O O . ALA A 1 334 ? 2.012 -13.182 -16.534 1.00 95.06 334 ALA A O 1
ATOM 2812 N N . PHE A 1 335 ? 3.984 -14.109 -16.075 1.00 95.38 335 PHE A N 1
ATOM 2813 C CA . PHE A 1 335 ? 4.670 -12.833 -15.900 1.00 95.38 335 PHE A CA 1
ATOM 2814 C C . PHE A 1 335 ? 4.812 -12.061 -17.220 1.00 95.38 335 PHE A C 1
ATOM 2816 O O . PHE A 1 335 ? 4.719 -10.837 -17.226 1.00 95.38 335 PHE A O 1
ATOM 2823 N N . ALA A 1 336 ? 4.979 -12.747 -18.353 1.00 94.00 336 ALA A N 1
ATOM 2824 C CA . ALA A 1 336 ? 4.934 -12.114 -19.667 1.00 94.00 336 ALA A CA 1
ATOM 2825 C C . ALA A 1 336 ? 3.535 -11.557 -19.984 1.00 94.00 336 ALA A C 1
ATOM 2827 O O . ALA A 1 336 ? 3.437 -10.491 -20.593 1.00 94.00 336 ALA A O 1
ATOM 2828 N N . ASP A 1 337 ? 2.464 -12.223 -19.540 1.00 94.25 337 ASP A N 1
ATOM 2829 C CA . ASP A 1 337 ? 1.077 -11.771 -19.734 1.00 94.25 337 ASP A CA 1
ATOM 2830 C C . ASP A 1 337 ? 0.834 -10.400 -19.111 1.00 94.25 337 ASP A C 1
ATOM 2832 O O . ASP A 1 337 ? 0.278 -9.530 -19.777 1.00 94.25 337 ASP A O 1
ATOM 2836 N N . LEU A 1 338 ? 1.361 -10.165 -17.903 1.00 95.81 338 LEU A N 1
ATOM 2837 C CA . LEU A 1 338 ? 1.343 -8.856 -17.242 1.00 95.81 338 LEU A CA 1
ATOM 2838 C C . LEU A 1 338 ? 1.838 -7.736 -18.171 1.00 95.81 338 LEU A C 1
ATOM 2840 O O . LEU A 1 338 ? 1.209 -6.684 -18.280 1.00 95.81 338 LEU A O 1
ATOM 2844 N N . PHE A 1 339 ? 2.965 -7.956 -18.852 1.00 95.50 339 PHE A N 1
ATOM 2845 C CA . PHE A 1 339 ? 3.522 -6.953 -19.755 1.00 95.50 339 PHE A CA 1
ATOM 2846 C C . PHE A 1 339 ? 2.774 -6.893 -21.076 1.00 95.50 339 PHE A C 1
ATOM 2848 O O . PHE A 1 339 ? 2.575 -5.795 -21.573 1.00 95.50 339 PHE A O 1
ATOM 2855 N N . ARG A 1 340 ? 2.273 -8.010 -21.617 1.00 95.12 340 ARG A N 1
ATOM 2856 C CA . ARG A 1 340 ? 1.395 -7.977 -22.801 1.00 95.12 340 ARG A CA 1
ATOM 2857 C C . ARG A 1 340 ? 0.151 -7.118 -22.556 1.00 95.12 340 ARG A C 1
ATOM 2859 O O . ARG A 1 340 ? -0.223 -6.340 -23.433 1.00 95.12 340 ARG A O 1
ATOM 2866 N N . SER A 1 341 ? -0.431 -7.199 -21.361 1.00 94.44 341 SER A N 1
ATOM 2867 C CA . SER A 1 341 ? -1.525 -6.325 -20.934 1.00 94.44 341 SER A CA 1
ATOM 2868 C C . SER A 1 341 ? -1.113 -4.855 -20.955 1.00 94.44 341 SER A C 1
ATOM 2870 O O . SER A 1 341 ? -1.809 -4.044 -21.556 1.00 94.44 341 SER A O 1
ATOM 2872 N N . ILE A 1 342 ? 0.049 -4.504 -20.394 1.00 96.12 342 ILE A N 1
ATOM 2873 C CA . ILE A 1 342 ? 0.582 -3.128 -20.420 1.00 96.12 342 ILE A CA 1
ATOM 2874 C C . ILE A 1 342 ? 0.846 -2.653 -21.858 1.00 96.12 342 ILE A C 1
ATOM 2876 O O . ILE A 1 342 ? 0.479 -1.536 -22.217 1.00 96.12 342 ILE A O 1
ATOM 2880 N N . GLU A 1 343 ? 1.434 -3.503 -22.704 1.00 94.31 343 GLU A N 1
ATOM 2881 C CA . GLU A 1 343 ? 1.731 -3.203 -24.110 1.00 94.31 343 GLU A CA 1
ATOM 2882 C C . GLU A 1 343 ? 0.468 -2.859 -24.909 1.00 94.31 343 GLU A C 1
ATOM 2884 O O . GLU A 1 343 ? 0.526 -2.019 -25.803 1.00 94.31 343 GLU A O 1
ATOM 2889 N N . SER A 1 344 ? -0.687 -3.442 -24.568 1.00 93.38 344 SER A N 1
ATOM 2890 C CA . SER A 1 344 ? -1.959 -3.138 -25.241 1.00 93.38 344 SER A CA 1
ATOM 2891 C C . SER A 1 344 ? -2.418 -1.681 -25.070 1.00 93.38 344 SER A C 1
ATOM 2893 O O . SER A 1 344 ? -3.201 -1.185 -25.879 1.00 93.38 344 SER A O 1
ATOM 2895 N N . TYR A 1 345 ? -1.896 -0.974 -24.060 1.00 91.38 345 TYR A N 1
ATOM 2896 C CA . TYR A 1 345 ? -2.151 0.450 -23.828 1.00 91.38 345 TYR A CA 1
ATOM 2897 C C . TYR A 1 345 ? -1.163 1.362 -24.559 1.00 91.38 345 TYR A C 1
ATOM 2899 O O . TYR A 1 345 ? -1.386 2.578 -24.613 1.00 91.38 345 TYR A O 1
ATOM 2907 N N . LYS A 1 346 ? -0.086 0.816 -25.137 1.00 89.50 346 LYS A N 1
ATOM 2908 C CA . LYS A 1 346 ? 0.854 1.621 -25.917 1.00 89.50 346 LYS A CA 1
ATOM 2909 C C . LYS A 1 346 ? 0.159 2.204 -27.139 1.00 89.50 346 LYS A C 1
ATOM 2911 O O . LYS A 1 346 ? -0.659 1.555 -27.787 1.00 89.50 346 LYS A O 1
ATOM 2916 N N . ASN A 1 347 ? 0.536 3.434 -27.478 1.00 90.56 347 ASN A N 1
ATOM 2917 C CA . ASN A 1 347 ? -0.048 4.230 -28.563 1.00 90.56 347 ASN A CA 1
ATOM 2918 C C . ASN A 1 347 ? -1.482 4.728 -28.310 1.00 90.56 347 ASN A C 1
ATOM 2920 O O . ASN A 1 347 ? -2.136 5.219 -29.229 1.00 90.56 347 ASN A O 1
ATOM 2924 N N . THR A 1 348 ? -1.985 4.634 -27.078 1.00 94.56 348 THR A N 1
ATOM 2925 C CA . THR A 1 348 ? -3.209 5.344 -26.688 1.00 94.56 348 THR A CA 1
ATOM 2926 C C . THR A 1 348 ? -2.896 6.804 -26.355 1.00 94.56 348 THR A C 1
ATOM 2928 O O . THR A 1 348 ? -1.779 7.132 -25.962 1.00 94.56 348 THR A O 1
ATOM 2931 N N . ALA A 1 349 ? -3.885 7.697 -26.463 1.00 94.81 349 ALA A N 1
ATOM 2932 C CA . ALA A 1 349 ? -3.719 9.095 -26.046 1.00 94.81 349 ALA A CA 1
ATOM 2933 C C . ALA A 1 349 ? -3.289 9.207 -24.570 1.00 94.81 349 ALA A C 1
ATOM 2935 O O . ALA A 1 349 ? -2.353 9.935 -24.257 1.00 94.81 349 ALA A O 1
ATOM 2936 N N . ALA A 1 350 ? -3.892 8.397 -23.692 1.00 94.12 350 ALA A N 1
ATOM 2937 C CA . ALA A 1 350 ? -3.551 8.342 -22.271 1.00 94.12 350 ALA A CA 1
ATOM 2938 C C . ALA A 1 350 ? -2.089 7.933 -22.018 1.00 94.12 350 ALA A C 1
ATOM 2940 O O . ALA A 1 350 ? -1.463 8.420 -21.079 1.00 94.12 350 ALA A O 1
ATOM 2941 N N . TRP A 1 351 ? -1.524 7.061 -22.859 1.00 97.44 351 TRP A N 1
ATOM 2942 C CA . TRP A 1 351 ? -0.111 6.697 -22.779 1.00 97.44 351 TRP A CA 1
ATOM 2943 C C . TRP A 1 351 ? 0.802 7.891 -23.054 1.00 97.44 351 TRP A C 1
ATOM 2945 O O . TRP A 1 351 ? 1.712 8.162 -22.274 1.00 97.44 351 TRP A O 1
ATOM 2955 N N . TYR A 1 352 ? 0.528 8.641 -24.123 1.00 97.62 352 TYR A N 1
ATOM 2956 C CA . TYR A 1 352 ? 1.297 9.843 -24.446 1.00 97.62 352 TYR A CA 1
ATOM 2957 C C . TYR A 1 352 ? 1.142 10.933 -23.378 1.00 97.62 352 TYR A C 1
ATOM 2959 O O . TYR A 1 352 ? 2.118 11.596 -23.041 1.00 97.62 352 TYR A O 1
ATOM 2967 N N . GLU A 1 353 ? -0.047 11.082 -22.788 1.00 96.88 353 GLU A N 1
ATOM 2968 C CA . GLU A 1 353 ? -0.262 11.987 -21.651 1.00 96.88 353 GLU A CA 1
ATOM 2969 C C . GLU A 1 353 ? 0.567 11.578 -20.424 1.00 96.88 353 GLU A C 1
ATOM 2971 O O . GLU A 1 353 ? 1.147 12.433 -19.752 1.00 96.88 353 GLU A O 1
ATOM 2976 N N . ALA A 1 354 ? 0.664 10.277 -20.134 1.00 97.25 354 ALA A N 1
ATOM 2977 C CA . ALA A 1 354 ? 1.502 9.766 -19.052 1.00 97.25 354 ALA A CA 1
ATOM 2978 C C . ALA A 1 354 ? 2.995 10.030 -19.305 1.00 97.25 354 ALA A C 1
ATOM 2980 O O . ALA A 1 354 ? 3.698 10.476 -18.395 1.00 97.25 354 ALA A O 1
ATOM 2981 N N . GLU A 1 355 ? 3.475 9.807 -20.531 1.00 97.50 355 GLU A N 1
ATOM 2982 C CA . GLU A 1 355 ? 4.845 10.147 -20.935 1.00 97.50 355 GLU A CA 1
ATOM 2983 C C . GLU A 1 355 ? 5.120 11.646 -20.778 1.00 97.50 355 GLU A C 1
ATOM 2985 O O . GLU A 1 355 ? 6.101 12.038 -20.140 1.00 97.50 355 GLU A O 1
ATOM 2990 N N . GLU A 1 356 ? 4.226 12.494 -21.290 1.00 97.75 356 GLU A N 1
ATOM 2991 C CA . GLU A 1 356 ? 4.352 13.946 -21.186 1.00 97.75 356 GLU A CA 1
ATOM 2992 C C . GLU A 1 356 ? 4.371 14.406 -19.723 1.00 97.75 356 GLU A C 1
ATOM 2994 O O . GLU A 1 356 ? 5.133 15.305 -19.359 1.00 97.75 356 GLU A O 1
ATOM 2999 N N . LYS A 1 357 ? 3.589 13.763 -18.851 1.00 97.50 357 LYS A N 1
ATOM 3000 C CA . LYS A 1 357 ? 3.575 14.068 -17.419 1.00 97.50 357 LYS A CA 1
ATOM 3001 C C . LYS A 1 357 ? 4.935 13.835 -16.764 1.00 97.50 357 LYS A C 1
ATOM 3003 O O . LYS A 1 357 ? 5.392 14.688 -16.003 1.00 97.50 357 LYS A O 1
ATOM 3008 N N . TRP A 1 358 ? 5.609 12.733 -17.093 1.00 97.88 358 TRP A N 1
ATOM 3009 C CA . TRP A 1 358 ? 6.974 12.475 -16.628 1.00 97.88 358 TRP A CA 1
ATOM 3010 C C . TRP A 1 358 ? 7.990 13.446 -17.228 1.00 97.88 358 TRP A C 1
ATOM 3012 O O . TRP A 1 358 ? 8.851 13.935 -16.500 1.00 97.88 358 TRP A O 1
ATOM 3022 N N . ILE A 1 359 ? 7.866 13.791 -18.514 1.00 97.19 359 ILE A N 1
ATOM 3023 C CA . ILE A 1 359 ? 8.720 14.805 -19.153 1.00 97.19 359 ILE A CA 1
ATOM 3024 C C . ILE A 1 359 ? 8.590 16.148 -18.426 1.00 97.19 359 ILE A C 1
ATOM 3026 O O . ILE A 1 359 ? 9.600 16.762 -18.088 1.00 97.19 359 ILE A O 1
ATOM 3030 N N . ARG A 1 360 ? 7.362 16.588 -18.127 1.00 97.12 360 ARG A N 1
ATOM 3031 C CA . ARG A 1 360 ? 7.107 17.828 -17.377 1.00 97.12 360 ARG A CA 1
ATOM 3032 C C . ARG A 1 360 ? 7.661 17.760 -15.956 1.00 97.12 360 ARG A C 1
ATOM 3034 O O . ARG A 1 360 ? 8.266 18.730 -15.511 1.00 97.12 360 ARG A O 1
ATOM 3041 N N . LEU A 1 361 ? 7.508 16.624 -15.270 1.00 96.75 361 LEU A N 1
ATOM 3042 C CA . LEU A 1 361 ? 8.081 16.418 -13.938 1.00 96.75 361 LEU A CA 1
ATOM 3043 C C . LEU A 1 361 ? 9.608 16.570 -13.961 1.00 96.75 361 LEU A C 1
ATOM 3045 O O . LEU A 1 361 ? 10.167 17.300 -13.146 1.00 96.75 361 LEU A O 1
ATOM 3049 N N . ILE A 1 362 ? 10.280 15.919 -14.913 1.00 95.62 362 ILE A N 1
ATOM 3050 C CA . ILE A 1 362 ? 11.736 15.995 -15.074 1.00 95.62 362 ILE A CA 1
ATOM 3051 C C . ILE A 1 362 ? 12.163 17.408 -15.481 1.00 95.62 362 ILE A C 1
ATOM 3053 O O . ILE A 1 362 ? 13.147 17.911 -14.957 1.00 95.62 362 ILE A O 1
ATOM 3057 N N . ALA A 1 363 ? 11.430 18.092 -16.357 1.00 93.25 363 ALA A N 1
ATOM 3058 C CA . ALA A 1 363 ? 11.740 19.478 -16.710 1.00 93.25 363 ALA A CA 1
ATOM 3059 C C . ALA A 1 363 ? 11.606 20.425 -15.503 1.00 93.25 363 ALA A C 1
ATOM 3061 O O . ALA A 1 363 ? 12.415 21.332 -15.329 1.00 93.25 363 ALA A O 1
ATOM 3062 N N . GLN A 1 364 ? 10.602 20.201 -14.651 1.00 92.69 364 GLN A N 1
ATOM 3063 C CA . GLN A 1 364 ? 10.341 21.026 -13.474 1.00 92.69 364 GLN A CA 1
ATOM 3064 C C . GLN A 1 364 ? 11.325 20.758 -12.328 1.00 92.69 364 GLN A C 1
ATOM 3066 O O . GLN A 1 364 ? 11.740 21.694 -11.648 1.00 92.69 364 GLN A O 1
ATOM 3071 N N . TYR A 1 365 ? 11.684 19.493 -12.097 1.00 90.19 365 TYR A N 1
ATOM 3072 C CA . TYR A 1 365 ? 12.424 19.067 -10.906 1.00 90.19 365 TYR A CA 1
ATOM 3073 C C . TYR A 1 365 ? 13.774 18.406 -11.203 1.00 90.19 365 TYR A C 1
ATOM 3075 O O . TYR A 1 365 ? 14.507 18.098 -10.273 1.00 90.19 365 TYR A O 1
ATOM 3083 N N . GLY A 1 366 ? 14.144 18.161 -12.456 1.00 77.69 366 GLY A N 1
ATOM 3084 C CA . GLY A 1 366 ? 15.326 17.371 -12.818 1.00 77.69 366 GLY A CA 1
ATOM 3085 C C . GLY A 1 366 ? 16.669 18.030 -12.499 1.00 77.69 366 GLY A C 1
ATOM 3086 O O . GLY A 1 366 ? 17.625 17.300 -12.274 1.00 77.69 366 GLY A O 1
ATOM 3087 N N . MET A 1 367 ? 16.722 19.366 -12.394 1.00 73.56 367 MET A N 1
ATOM 3088 C CA . MET A 1 367 ? 17.938 20.203 -12.367 1.00 73.56 367 MET A CA 1
ATOM 3089 C C . MET A 1 367 ? 18.965 19.828 -13.453 1.00 73.56 367 MET A C 1
ATOM 3091 O O . MET A 1 367 ? 19.624 18.792 -13.404 1.00 73.56 367 MET A O 1
ATOM 3095 N N . GLU A 1 368 ? 19.166 20.705 -14.434 1.00 56.38 368 GLU A N 1
ATOM 3096 C CA . GLU A 1 368 ? 20.307 20.581 -15.346 1.00 56.38 368 GLU A CA 1
ATOM 3097 C C . GLU A 1 368 ? 21.605 20.933 -14.599 1.00 56.38 368 GLU A C 1
ATOM 3099 O O . GLU A 1 368 ? 21.692 21.999 -13.992 1.00 56.38 368 GLU A O 1
ATOM 3104 N N . GLY A 1 369 ? 22.620 20.060 -14.648 1.00 53.09 369 GLY A N 1
ATOM 3105 C CA . GLY A 1 369 ? 23.997 20.459 -14.325 1.00 53.09 369 GLY A CA 1
ATOM 3106 C C . GLY A 1 369 ? 24.792 19.624 -13.321 1.00 53.09 369 GLY A C 1
ATOM 3107 O O . GLY A 1 369 ? 25.918 20.011 -13.024 1.00 53.09 369 GLY A O 1
ATOM 3108 N N . ASP A 1 370 ? 24.308 18.485 -12.817 1.00 53.84 370 ASP A N 1
ATOM 3109 C CA . ASP A 1 370 ? 25.141 17.651 -11.932 1.00 53.84 370 ASP A CA 1
ATOM 3110 C C . ASP A 1 370 ? 26.021 16.636 -12.688 1.00 53.84 370 ASP A C 1
ATOM 3112 O O . ASP A 1 370 ? 26.004 15.435 -12.423 1.00 53.84 370 ASP A O 1
ATOM 3116 N N . GLU A 1 371 ? 26.830 17.123 -13.636 1.00 51.62 371 GLU A N 1
ATOM 3117 C CA . GLU A 1 371 ? 27.849 16.306 -14.325 1.00 51.62 371 GLU A CA 1
ATOM 3118 C C . GLU A 1 371 ? 28.910 15.748 -13.352 1.00 51.62 371 GLU A C 1
ATOM 3120 O O . GLU A 1 371 ? 29.628 14.800 -13.665 1.00 51.62 371 GLU A O 1
ATOM 3125 N N . THR A 1 372 ? 28.994 16.300 -12.136 1.00 50.62 372 THR A N 1
ATOM 3126 C CA . THR A 1 372 ? 29.946 15.884 -11.094 1.00 50.62 372 THR A CA 1
ATOM 3127 C C . THR A 1 372 ? 29.437 14.768 -10.178 1.00 50.62 372 THR A C 1
ATOM 3129 O O . THR A 1 372 ? 30.198 14.257 -9.352 1.00 50.62 372 THR A O 1
ATOM 3132 N N . TRP A 1 373 ? 28.174 14.357 -10.299 1.00 49.16 373 TRP A N 1
ATOM 3133 C CA . TRP A 1 373 ? 27.559 13.369 -9.410 1.00 49.16 373 TRP A CA 1
ATOM 3134 C C . TRP A 1 373 ? 28.237 11.992 -9.457 1.00 49.16 373 TRP A C 1
ATOM 3136 O O . TRP A 1 373 ? 28.552 11.426 -8.408 1.00 49.16 373 TRP A O 1
ATOM 3146 N N . LEU A 1 374 ? 28.561 11.493 -10.656 1.00 46.53 374 LEU A N 1
ATOM 3147 C CA . LEU A 1 374 ? 29.246 10.205 -10.850 1.00 46.53 374 LEU A CA 1
ATOM 3148 C C . LEU A 1 374 ? 30.599 10.148 -10.125 1.00 46.53 374 LEU A C 1
ATOM 3150 O O . LEU A 1 374 ? 30.967 9.122 -9.552 1.00 46.53 374 LEU A O 1
ATOM 3154 N N . ALA A 1 375 ? 31.328 11.267 -10.095 1.00 53.53 375 ALA A N 1
ATOM 3155 C CA . ALA A 1 375 ? 32.604 11.365 -9.391 1.00 53.53 375 ALA A CA 1
ATOM 3156 C C . ALA A 1 375 ? 32.440 11.301 -7.861 1.00 53.53 375 ALA A C 1
ATOM 3158 O O . ALA A 1 375 ? 33.343 10.837 -7.170 1.00 53.53 375 ALA A O 1
ATOM 3159 N N . ARG A 1 376 ? 31.283 11.725 -7.334 1.00 56.12 376 ARG A N 1
ATOM 3160 C CA . ARG A 1 376 ? 30.955 11.705 -5.898 1.00 56.12 376 ARG A CA 1
ATOM 3161 C C . ARG A 1 376 ? 30.325 10.391 -5.430 1.00 56.12 376 ARG A C 1
ATOM 3163 O O . ARG A 1 376 ? 30.273 10.171 -4.224 1.00 56.12 376 ARG A O 1
ATOM 3170 N N . ARG A 1 377 ? 29.803 9.559 -6.340 1.00 47.91 377 ARG A N 1
ATOM 3171 C CA . ARG A 1 377 ? 29.187 8.251 -6.033 1.00 47.91 377 ARG A CA 1
ATOM 3172 C C . ARG A 1 377 ? 30.223 7.147 -5.788 1.00 47.91 377 ARG A C 1
ATOM 3174 O O . ARG A 1 377 ? 29.963 6.244 -5.004 1.00 47.91 377 ARG A O 1
ATOM 3181 N N . ASN A 1 378 ? 31.368 7.220 -6.468 1.00 48.28 378 ASN A N 1
ATOM 3182 C CA . ASN A 1 378 ? 32.459 6.241 -6.368 1.00 48.28 378 ASN A CA 1
ATOM 3183 C C . ASN A 1 378 ? 33.497 6.569 -5.271 1.00 48.28 378 ASN A C 1
ATOM 3185 O O . ASN A 1 378 ? 34.506 5.869 -5.169 1.00 48.28 378 ASN A O 1
ATOM 3189 N N . GLN A 1 379 ? 33.274 7.639 -4.501 1.00 46.41 379 GLN A N 1
ATOM 3190 C CA . GLN A 1 379 ? 33.988 7.977 -3.263 1.00 46.41 379 GLN A CA 1
ATOM 3191 C C . GLN A 1 379 ? 33.112 7.588 -2.079 1.00 46.41 379 GLN A C 1
ATOM 3193 O O . GLN A 1 379 ? 33.684 7.058 -1.102 1.00 46.41 379 GLN A O 1
#

Secondary structure (DSSP, 8-state):
--HHHHHHHTTTEEEEEEEE-HHHHHHHHHHHHHHTTB---HHHHHHHHHHHHHS--EEEEEEEBSS-TT-EEEEEEETTTEEEEEEEEEGGGHHHHHHHHHTT--SPP---SSSS-HHHHHHHHTT-SS-------TTTTGGG-HHHHHHHTT-S-TTS--GGGPPP-GGGSS-EEEEEETTEEEEEE-TTTTTEEEEEEE-TTSSS-EEEEEEETTB-------HHHHHHHHHHHHHHSGGGTHHHHHHHHTTS-EETTS-HHHHHHHHHHHHHHTT-S-HHHHHHHHHTS-EETT--EEEETTTEEEE-TTS-TT--B--BTTSTTS-HHHHHHHHHHHHTTTTSHHHHHHHHHHHHHHHHHS-TT-TTHHHHH--

Foldseek 3Di:
DDPVVLCVVQPQKFKWKDKAWPVLVVQLCVVVCVVQVWPDDVVVVVVQLVCCAVVVDKGKDKTAHPVDRQWIWIWIDRHNTIIIIMTMDGNVCVVVSVVSVVVGDPDDIDGPQQHPDCVVVVCVVVVNPDDHNDDPPCLVPVLLDLVNCCLLLVLPDPPPDDPVPFQFQCNLQDWDWDDLDVQWGWTWRCHRGRFKIWIWTTDPVDPDTHTFFMDGPVFQAAQRDECVQLVLSLLSVCLVCVVRSLVVVSSCLSNYAAELVDDLLVVLLLQQLSVVVSVSDDPVSSLVSSLSRHYDHPWDWDADPPQGTATEPPPDPRHRGPRYDPDPPDPRVRVVVSSVSSVVCPPPPSSVVSVVSSVVSSVVRRDPDPPVSVVVSVD

Radius of gyration: 24.71 Å; Cα contacts (8 Å, |Δi|>4): 555; chains: 1; bounding box: 63×45×65 Å